Protein AF-S0JNB6-F1 (afdb_monomer_lite)

Radius of gyration: 32.54 Å; chains: 1; bounding box: 91×46×86 Å

Foldseek 3Di:
DDQLVNLVCVVCVVLVDCLDDDLDDDDADDLVRVVVLLVVADPLRNVLLVVVLFVLLQVLCVVLCVNVVFQKHWDDKDADSPPPAADPVRHFQAFPVGHGDRIWTWIAGNPPRDIGTHDLCCCCVPRVDDVVSSVSSVVSNVVSSVQSVQQSVCVVVVNWAPVSLLLLLLVLLLLLLFAPDHDQADLVLNLSSVSCVVSGGYDGSVSSVSSVVSSVVSSVSCVVPVPDDDSDPVLSVLSVVLCSVCSVPPSCSNDPQQRDLFLQSFADPPDPDRDDDLCVLLVVLVLLVPADLPDLVRSLVSQVVVCVVVRRGDSVLSSQLSVLCSVANPDPSSLSSHGPNSSVSNVVSVVVVVVVVVVVVVVVVVPDDPVVVVVLVVLLVDVVCLVPVVVNLVVVCVVQPPPGPPPVSVVVSVLSVVVNVDDDPCVSVCVVVVVVVVVVVVPD

Organism: NCBI:txid1139996

pLDDT: mean 77.01, std 15.9, range [31.33, 94.75]

Sequence (444 aa):
MNDYLDFFADWYPEFLGNHFYPVRVAKTFTMKEREELLQTLTEEQKVLLEQHRKYRIRSLFLKNSYMKTTQWRFSELKINPFYPEPLPDGTKLTCKCGRPLKFQFLLQSTKKQETIALGINHFADHLNIPIEVAREIQKGVNEIDIAMDELLWLKKNQVKFPEQVWRRYCYAVFRNNQLAKPIQLNQKLPKRIVEFREVQMPIYIADYEALETEIRRVNQQAKGDAAQFLVQKELFESFYRDFLEDLATTSIYLDKCFLTKKSRWLLPKTSVRTKIPRDYFHVLLDELQQLPRENKDYAFLLLQQFNERTQMLTEEIVQVIVREYVKYGFEQSFFLGVPRVIRNGLLRAIRLEKEAYEQVFAQKMTALPDIFFQTLALLLKSPETQTQPEILTAYIQSLFGEHKIEATSEQLILGAQQFHAGRRFEEAFASLDTRLQGRLKGFF

Secondary structure (DSSP, 8-state):
---HHHHHHHH-GGG-S-----S-------HHHHHHHHHTS-HHHHHHHHHHHHHHHHHHHHHSTHHHHSSEEEEEEEE-TTTTSPPTTS---B-TTS-B-SEEEEEEETTT--EEEE-GGGHHHHH---HHHHHHHHHHHHHHHHHHHHHHHHHHTTPPP-HHHHHHHHHHHHHHHH-SSPPPPPSHHHHHHHHHHHTT-PPPHHHHHHHHHHHHHHHHHHTT-GGG----HHHHHHHHHHHHHHHHHT-GGGSHHHH-S-GGGTS-TT---SS--STHHHHHHHHHHHS-SS-HHHHHHHHHHHHHHH--S-HHHHHHHHHHHHHHTTSHHHHHHS-HHHHHHHHHHHHHHHHHHHHHHHHHHHSS-HHHHHHHHHHHTSHHHHH-HHHHHHHHHHHH-TTS-HHHHHHHHHHHHHHHTT--HHHHHHHHHHHHHHHHTT--

Structure (mmCIF, N/CA/C/O backbone):
data_AF-S0JNB6-F1
#
_entry.id   AF-S0JNB6-F1
#
loop_
_atom_site.group_PDB
_atom_site.id
_atom_site.type_symbol
_atom_site.label_atom_id
_atom_site.label_alt_id
_atom_site.label_comp_id
_atom_site.label_asym_id
_atom_site.label_entity_id
_atom_site.label_seq_id
_atom_site.pdbx_PDB_ins_code
_atom_site.Cartn_x
_atom_site.Cartn_y
_atom_site.Cartn_z
_atom_site.occupancy
_atom_site.B_iso_or_equiv
_atom_site.auth_seq_id
_atom_site.auth_comp_id
_atom_site.auth_asym_id
_atom_site.auth_atom_id
_atom_site.pdbx_PDB_model_num
ATOM 1 N N . MET A 1 1 ? 17.372 -25.611 -3.485 1.00 37.16 1 MET A N 1
ATOM 2 C CA . MET A 1 1 ? 16.318 -24.791 -4.120 1.00 37.16 1 MET A CA 1
ATOM 3 C C . MET A 1 1 ? 16.073 -23.672 -3.131 1.00 37.16 1 MET A C 1
ATOM 5 O O . MET A 1 1 ? 15.345 -23.904 -2.179 1.00 37.16 1 MET A O 1
ATOM 9 N N . ASN A 1 2 ? 16.822 -22.574 -3.246 1.00 39.69 2 ASN A N 1
ATOM 10 C CA . ASN A 1 2 ? 16.849 -21.549 -2.201 1.00 39.69 2 ASN A CA 1
ATOM 11 C C . ASN A 1 2 ? 15.469 -20.897 -2.137 1.00 39.69 2 ASN A C 1
ATOM 13 O O . ASN A 1 2 ? 14.959 -20.419 -3.157 1.00 39.69 2 ASN A O 1
ATOM 17 N N . ASP A 1 3 ? 14.840 -20.974 -0.967 1.00 55.81 3 ASP A N 1
ATOM 18 C CA . ASP A 1 3 ? 13.616 -20.238 -0.696 1.00 55.81 3 ASP A CA 1
ATOM 19 C C . ASP A 1 3 ? 14.001 -18.762 -0.805 1.00 55.81 3 ASP A C 1
ATOM 21 O O . ASP A 1 3 ? 15.053 -18.350 -0.338 1.00 55.81 3 ASP A O 1
ATOM 25 N N . TYR A 1 4 ? 13.217 -17.926 -1.473 1.00 62.62 4 TYR A N 1
ATOM 26 C CA . TYR A 1 4 ? 13.624 -16.529 -1.654 1.00 62.62 4 TYR A CA 1
ATOM 27 C C . TYR A 1 4 ? 13.621 -15.751 -0.322 1.00 62.62 4 TYR A C 1
ATOM 29 O O . TYR A 1 4 ? 14.172 -14.656 -0.233 1.00 62.62 4 TYR A O 1
ATOM 37 N N . LEU A 1 5 ? 13.025 -16.337 0.723 1.00 61.19 5 LEU A N 1
ATOM 38 C CA . LEU A 1 5 ? 13.204 -15.908 2.106 1.00 61.19 5 LEU A CA 1
ATOM 39 C C . LEU A 1 5 ? 14.643 -16.089 2.614 1.00 61.19 5 LEU A C 1
ATOM 41 O O . LEU A 1 5 ? 15.024 -15.334 3.502 1.00 61.19 5 LEU A O 1
ATOM 45 N N . ASP A 1 6 ? 15.434 -16.998 2.036 1.00 64.31 6 ASP A N 1
ATOM 46 C CA . ASP A 1 6 ? 16.859 -17.172 2.343 1.00 64.31 6 ASP A CA 1
ATOM 47 C C . ASP A 1 6 ? 17.630 -15.895 1.971 1.00 64.31 6 ASP A C 1
ATOM 49 O O . ASP A 1 6 ? 18.374 -15.365 2.784 1.00 64.31 6 ASP A O 1
ATOM 53 N N . PHE A 1 7 ? 17.338 -15.286 0.813 1.00 72.06 7 PHE A N 1
ATOM 54 C CA . PHE A 1 7 ? 17.947 -14.003 0.431 1.00 72.06 7 PHE A CA 1
ATOM 55 C C . PHE A 1 7 ? 17.528 -12.846 1.346 1.00 72.06 7 PHE A C 1
ATOM 57 O O . PHE A 1 7 ? 18.333 -11.974 1.659 1.00 72.06 7 PHE A O 1
ATOM 64 N N . PHE A 1 8 ? 16.266 -12.817 1.788 1.00 76.88 8 PHE A N 1
ATOM 65 C CA . PHE A 1 8 ? 15.817 -11.808 2.752 1.00 76.88 8 PHE A CA 1
ATOM 66 C C . PHE A 1 8 ? 16.518 -11.981 4.106 1.00 76.88 8 PHE A C 1
ATOM 68 O O . PHE A 1 8 ? 16.917 -10.994 4.723 1.00 76.88 8 PHE A O 1
ATOM 75 N N . ALA A 1 9 ? 16.673 -13.228 4.555 1.00 77.25 9 ALA A N 1
ATOM 76 C CA . ALA A 1 9 ? 17.430 -13.584 5.747 1.00 77.25 9 ALA A CA 1
ATOM 77 C C . ALA A 1 9 ? 18.899 -13.146 5.644 1.00 77.25 9 ALA A C 1
ATOM 79 O O . ALA A 1 9 ? 19.412 -12.553 6.592 1.00 77.25 9 ALA A O 1
ATOM 80 N N . ASP A 1 10 ? 19.533 -13.352 4.488 1.00 82.38 10 ASP A N 1
ATOM 81 C CA . ASP A 1 10 ? 20.910 -12.920 4.226 1.00 82.38 10 ASP A CA 1
ATOM 82 C C . ASP A 1 10 ? 21.054 -11.389 4.262 1.00 82.38 10 ASP A C 1
ATOM 84 O O . ASP A 1 10 ? 22.049 -10.854 4.751 1.00 82.38 10 ASP A O 1
ATOM 88 N N . TRP A 1 11 ? 20.065 -10.654 3.744 1.00 83.75 11 TRP A N 1
ATOM 89 C CA . TRP A 1 11 ? 20.114 -9.189 3.679 1.00 83.75 11 TRP A CA 1
ATOM 90 C C . TRP A 1 11 ? 19.852 -8.490 5.004 1.00 83.75 11 TRP A C 1
ATOM 92 O O . TRP A 1 11 ? 20.342 -7.368 5.182 1.00 83.75 11 TRP A O 1
ATOM 102 N N . TYR A 1 12 ? 19.066 -9.118 5.876 1.00 82.94 12 TYR A N 1
ATOM 103 C CA . TYR A 1 12 ? 18.647 -8.561 7.158 1.00 82.94 12 TYR A CA 1
ATOM 104 C C . TYR A 1 12 ? 18.833 -9.588 8.281 1.00 82.94 12 TYR A C 1
ATOM 106 O O . TYR A 1 12 ? 17.849 -10.089 8.849 1.00 82.94 12 TYR A O 1
ATOM 114 N N . PRO A 1 13 ? 20.091 -9.908 8.626 1.00 80.81 13 PRO A N 1
ATOM 115 C CA . PRO A 1 13 ? 20.389 -10.855 9.686 1.00 80.81 13 PRO A CA 1
ATOM 116 C C . PRO A 1 13 ? 19.909 -10.361 11.056 1.00 80.81 13 PRO A C 1
ATOM 118 O O . PRO A 1 13 ? 19.661 -11.179 11.934 1.00 80.81 13 PRO A O 1
ATOM 121 N N . GLU A 1 14 ? 19.680 -9.057 11.254 1.00 78.25 14 GLU A N 1
ATOM 122 C CA . GLU A 1 14 ? 19.056 -8.540 12.482 1.00 78.25 14 GLU A CA 1
ATOM 123 C C . GLU A 1 14 ? 17.638 -9.085 12.722 1.00 78.25 14 GLU A C 1
ATOM 125 O O . GLU A 1 14 ? 17.151 -9.099 13.855 1.00 78.25 14 GLU A O 1
ATOM 130 N N . PHE A 1 15 ? 16.974 -9.565 11.668 1.00 74.56 15 PHE A N 1
ATOM 131 C CA . PHE A 1 15 ? 15.680 -10.230 11.772 1.00 74.56 15 PHE A CA 1
ATOM 132 C C . PHE A 1 15 ? 15.803 -11.753 11.915 1.00 74.56 15 PHE A C 1
ATOM 134 O O . PHE A 1 15 ? 14.785 -12.424 12.098 1.00 74.56 15 PHE A O 1
ATOM 141 N N . LEU A 1 16 ? 17.015 -12.317 11.875 1.00 61.38 16 LEU A N 1
ATOM 142 C CA . LEU A 1 16 ? 17.271 -13.722 12.189 1.00 61.38 16 LEU A CA 1
ATOM 143 C C . LEU A 1 16 ? 17.260 -13.918 13.709 1.00 61.38 16 LEU A C 1
ATOM 145 O O . LEU A 1 16 ? 18.263 -13.793 14.402 1.00 61.38 16 LEU A O 1
ATOM 149 N N . GLY A 1 17 ? 16.078 -14.220 14.236 1.00 58.09 17 GLY A N 1
ATOM 150 C CA . GLY A 1 17 ? 15.857 -14.538 15.642 1.00 58.09 17 GLY A CA 1
ATOM 151 C C . GLY A 1 17 ? 14.376 -14.760 15.934 1.00 58.09 17 GLY A C 1
ATOM 152 O O . GLY A 1 17 ? 13.513 -14.314 15.176 1.00 58.09 17 GLY A O 1
ATOM 153 N N . ASN A 1 18 ? 14.067 -15.438 17.042 1.00 53.59 18 ASN A N 1
ATOM 154 C CA . ASN A 1 18 ? 12.692 -15.648 17.503 1.00 53.59 18 ASN A CA 1
ATOM 155 C C . ASN A 1 18 ? 12.103 -14.345 18.071 1.00 53.59 18 ASN A C 1
ATOM 157 O O . ASN A 1 18 ? 11.928 -14.203 19.280 1.00 53.59 18 ASN A O 1
ATOM 161 N N . HIS A 1 19 ? 11.761 -13.390 17.207 1.00 60.22 19 HIS A N 1
ATOM 162 C CA . HIS A 1 19 ? 10.833 -12.322 17.571 1.00 60.22 19 HIS A CA 1
ATOM 163 C C . HIS A 1 19 ? 9.425 -12.919 17.594 1.00 60.22 19 HIS A C 1
ATOM 165 O O . HIS A 1 19 ? 8.695 -12.907 16.604 1.00 60.22 19 HIS A O 1
ATOM 171 N N . PHE A 1 20 ? 9.076 -13.525 18.728 1.00 70.38 20 PHE A N 1
ATOM 172 C CA . PHE A 1 20 ? 7.775 -14.150 18.908 1.00 70.38 20 PHE A CA 1
ATOM 173 C C . PHE A 1 20 ? 6.699 -13.072 19.032 1.00 70.38 20 PHE A C 1
ATOM 175 O O . PHE A 1 20 ? 6.651 -12.331 20.016 1.00 70.38 20 PHE A O 1
ATOM 182 N N . TYR A 1 21 ? 5.824 -12.999 18.032 1.00 86.25 21 TYR A N 1
ATOM 183 C CA . TYR A 1 21 ? 4.591 -12.240 18.147 1.00 86.25 21 TYR A CA 1
ATOM 184 C C . TYR A 1 21 ? 3.496 -13.139 18.735 1.00 86.25 21 TYR A C 1
ATOM 186 O O . TYR A 1 21 ? 3.305 -14.252 18.238 1.00 86.25 21 TYR A O 1
ATOM 194 N N . PRO A 1 22 ? 2.772 -12.711 19.781 1.00 85.75 22 PRO A N 1
ATOM 195 C CA . PRO A 1 22 ? 1.716 -13.524 20.372 1.00 85.75 22 PRO A CA 1
ATOM 196 C C . PRO A 1 22 ? 0.607 -13.836 19.362 1.00 85.75 22 PRO A C 1
ATOM 198 O O . PRO A 1 22 ? 0.097 -12.941 18.699 1.00 85.75 22 PRO A O 1
ATOM 201 N N . VAL A 1 23 ? 0.209 -15.109 19.277 1.00 80.00 23 VAL A N 1
ATOM 202 C CA . VAL A 1 23 ? -0.828 -15.582 18.334 1.00 80.00 23 VAL A CA 1
ATOM 203 C C . VAL A 1 23 ? -2.207 -15.679 18.997 1.00 80.00 23 VAL A C 1
ATOM 205 O O . VAL A 1 23 ? -3.223 -15.793 18.321 1.00 80.00 23 VAL A O 1
ATOM 208 N N . ARG A 1 24 ? -2.284 -15.644 20.334 1.00 77.12 24 ARG A N 1
ATOM 209 C CA . ARG A 1 24 ? -3.554 -15.627 21.075 1.00 77.12 24 ARG A CA 1
ATOM 210 C C . ARG A 1 24 ? -3.416 -14.862 22.379 1.00 77.12 24 ARG A C 1
ATOM 212 O O . ARG A 1 24 ? -2.468 -15.087 23.128 1.00 77.12 24 ARG A O 1
ATOM 219 N N . VAL A 1 25 ? -4.411 -14.034 22.676 1.00 77.25 25 VAL A N 1
ATOM 220 C CA . VAL A 1 25 ? -4.570 -13.349 23.961 1.00 77.25 25 VAL A CA 1
ATOM 221 C C . VAL A 1 25 ? -6.016 -13.524 24.408 1.00 77.25 25 VAL A C 1
ATOM 223 O O . VAL A 1 25 ? -6.944 -13.270 23.651 1.00 77.25 25 VAL A O 1
ATOM 226 N N . ALA A 1 26 ? -6.213 -13.986 25.641 1.00 69.38 26 ALA A N 1
ATOM 227 C CA . ALA A 1 26 ? -7.536 -14.234 26.217 1.00 69.38 26 ALA A CA 1
ATOM 228 C C . ALA A 1 26 ? -7.770 -13.375 27.468 1.00 69.38 26 ALA A C 1
ATOM 230 O O . ALA A 1 26 ? -8.316 -13.851 28.461 1.00 69.38 26 ALA A O 1
ATOM 231 N N . LYS A 1 27 ? -7.300 -12.120 27.457 1.00 79.62 27 LYS A N 1
ATOM 232 C CA . LYS A 1 27 ? -7.449 -11.208 28.593 1.00 79.62 27 LYS A CA 1
ATOM 233 C C . LYS A 1 27 ? -8.397 -10.068 28.251 1.00 79.62 27 LYS A C 1
ATOM 235 O O . LYS A 1 27 ? -8.175 -9.348 27.287 1.00 79.62 27 LYS A O 1
ATOM 240 N N . THR A 1 28 ? -9.418 -9.902 29.082 1.00 83.38 28 THR A N 1
ATOM 241 C CA . THR A 1 28 ? -10.300 -8.734 29.095 1.00 83.38 28 THR A CA 1
ATOM 242 C C . THR A 1 28 ? -9.981 -7.892 30.318 1.00 83.38 28 THR A C 1
ATOM 244 O O . THR A 1 28 ? -9.834 -8.447 31.410 1.00 83.38 28 THR A O 1
ATOM 247 N N . PHE A 1 29 ? -9.895 -6.577 30.156 1.00 82.88 29 PHE A N 1
ATOM 248 C CA . PHE A 1 29 ? -9.598 -5.659 31.253 1.00 82.88 29 PHE A CA 1
ATOM 249 C C . PHE A 1 29 ? -10.870 -5.022 31.818 1.00 82.88 29 PHE A C 1
ATOM 251 O O . PHE A 1 29 ? -11.857 -4.776 31.115 1.00 82.88 29 PHE A O 1
ATOM 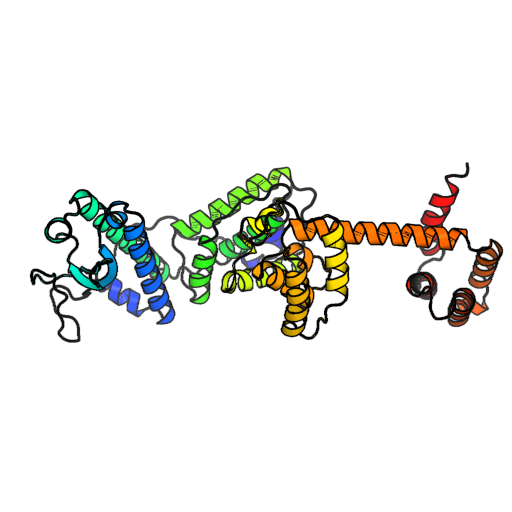258 N N . THR A 1 30 ? -10.846 -4.729 33.115 1.00 81.75 30 THR A N 1
ATOM 259 C CA . THR A 1 30 ? -11.851 -3.879 33.764 1.00 81.75 30 THR A CA 1
ATOM 260 C C . THR A 1 30 ? -11.681 -2.416 33.333 1.00 81.75 30 THR A C 1
ATOM 262 O O . THR A 1 30 ? -10.673 -2.036 32.745 1.00 81.75 30 THR A O 1
ATOM 265 N N . MET A 1 31 ? -12.671 -1.558 33.611 1.00 74.25 31 MET A N 1
ATOM 266 C CA . MET A 1 31 ? -12.593 -0.136 33.226 1.00 74.25 31 MET A CA 1
ATOM 267 C C . MET A 1 31 ? -11.404 0.579 33.883 1.00 74.25 31 MET A C 1
ATOM 269 O O . MET A 1 31 ? -10.698 1.304 33.193 1.00 74.25 31 MET A O 1
ATOM 273 N N . LYS A 1 32 ? -11.154 0.316 35.174 1.00 79.00 32 LYS A N 1
ATOM 274 C CA . LYS A 1 32 ? -10.023 0.896 35.912 1.00 79.00 32 LYS A CA 1
ATOM 275 C C . LYS A 1 32 ? -8.685 0.451 35.325 1.00 79.00 32 LYS A C 1
ATOM 277 O O . LYS A 1 32 ? -7.849 1.285 35.011 1.00 79.00 32 LYS A O 1
ATOM 282 N N . GLU A 1 33 ? -8.529 -0.848 35.067 1.00 84.69 33 GLU A N 1
ATOM 283 C CA . GLU A 1 33 ? -7.314 -1.377 34.434 1.00 84.69 33 GLU A CA 1
ATOM 284 C C . GLU A 1 33 ? -7.092 -0.795 33.031 1.00 84.69 33 GLU A C 1
ATOM 286 O O . GLU A 1 33 ? -5.956 -0.517 32.657 1.00 84.69 33 GLU A O 1
ATOM 291 N N . ARG A 1 34 ? -8.156 -0.592 32.237 1.00 86.06 34 ARG A N 1
ATOM 292 C CA . ARG A 1 34 ? -8.032 0.065 30.926 1.00 86.06 34 ARG A CA 1
ATOM 293 C C . ARG A 1 34 ? -7.546 1.498 31.065 1.00 86.06 34 ARG A C 1
ATOM 295 O O . ARG A 1 34 ? -6.688 1.900 30.294 1.00 86.06 34 ARG A O 1
ATOM 302 N N . GLU A 1 35 ? -8.091 2.256 32.009 1.00 83.06 35 GLU A N 1
ATOM 303 C CA . GLU A 1 35 ? -7.702 3.649 32.238 1.00 83.06 35 GLU A CA 1
ATOM 304 C C . GLU A 1 35 ? -6.234 3.756 32.665 1.00 83.06 35 GLU A C 1
ATOM 306 O O . GLU A 1 35 ? -5.478 4.513 32.059 1.00 83.06 35 GLU A O 1
ATOM 311 N N . GLU A 1 36 ? -5.803 2.915 33.607 1.00 87.50 36 GLU A N 1
ATOM 312 C CA . GLU A 1 36 ? -4.399 2.807 34.021 1.00 87.50 36 GLU A CA 1
ATOM 313 C C . GLU A 1 36 ? -3.482 2.470 32.836 1.00 87.50 36 GLU A C 1
ATOM 315 O O . GLU A 1 36 ? -2.435 3.089 32.657 1.00 87.50 36 GLU A O 1
ATOM 320 N N . LEU A 1 37 ? -3.879 1.523 31.978 1.00 87.44 37 LEU A N 1
ATOM 321 C CA . LEU A 1 37 ? -3.092 1.155 30.798 1.00 87.44 37 LEU A CA 1
ATOM 322 C C . LEU A 1 37 ? -3.080 2.254 29.736 1.00 87.44 37 LEU A C 1
ATOM 324 O O . LEU A 1 37 ? -2.032 2.506 29.144 1.00 87.44 37 LEU A O 1
ATOM 328 N N . LEU A 1 38 ? -4.201 2.939 29.513 1.00 86.44 38 LEU A N 1
ATOM 329 C CA . LEU A 1 38 ? -4.271 4.068 28.588 1.00 86.44 38 LEU A CA 1
ATOM 330 C C . LEU A 1 38 ? -3.366 5.216 29.044 1.00 86.44 38 LEU A C 1
ATOM 332 O O . LEU A 1 38 ? -2.743 5.849 28.197 1.00 86.44 38 LEU A O 1
ATOM 336 N N . GLN A 1 39 ? -3.222 5.455 30.351 1.00 87.50 39 GLN A N 1
ATOM 337 C CA . GLN A 1 39 ? -2.297 6.467 30.879 1.00 87.50 39 GLN A CA 1
ATOM 338 C C . GLN A 1 39 ? -0.824 6.170 30.553 1.00 87.50 39 GLN A C 1
ATOM 340 O O . GLN A 1 39 ? -0.032 7.103 30.461 1.00 87.50 39 GLN A O 1
ATOM 345 N N . THR A 1 40 ? -0.457 4.904 30.318 1.00 89.19 40 THR A N 1
ATOM 346 C CA . THR A 1 40 ? 0.912 4.532 29.903 1.00 89.19 40 THR A CA 1
ATOM 347 C C . THR A 1 40 ? 1.214 4.808 28.427 1.00 89.19 40 THR A C 1
ATOM 349 O O . THR A 1 40 ? 2.370 4.726 28.011 1.00 89.19 40 THR A O 1
ATOM 352 N N . LEU A 1 41 ? 0.191 5.109 27.620 1.00 91.12 41 LEU A N 1
ATOM 353 C CA . LEU A 1 41 ? 0.330 5.376 26.190 1.00 91.12 41 LEU A CA 1
ATOM 354 C C . LEU A 1 41 ? 0.675 6.841 25.921 1.00 91.12 41 LEU A C 1
ATOM 356 O O . LEU A 1 41 ? 0.232 7.741 26.636 1.00 91.12 41 LEU A O 1
ATOM 360 N N . THR A 1 42 ? 1.400 7.082 24.828 1.00 92.75 42 THR A N 1
ATOM 361 C CA . THR A 1 42 ? 1.597 8.443 24.309 1.00 92.75 42 THR A CA 1
ATOM 362 C C . THR A 1 42 ? 0.290 9.001 23.741 1.00 92.75 42 THR A C 1
ATOM 364 O O . THR A 1 42 ? -0.613 8.247 23.371 1.00 92.75 42 THR A O 1
ATOM 367 N N . GLU A 1 43 ? 0.183 10.326 23.625 1.00 90.19 43 GLU A N 1
ATOM 368 C CA . GLU A 1 43 ? -1.010 10.962 23.048 1.00 90.19 43 GLU A CA 1
ATOM 369 C C . GLU A 1 43 ? -1.279 10.497 21.609 1.00 90.19 43 GLU A C 1
ATOM 371 O O . GLU A 1 43 ? -2.409 10.161 21.270 1.00 90.19 43 GLU A O 1
ATOM 376 N N . GLU A 1 44 ? -0.240 10.344 20.786 1.00 91.88 44 GLU A N 1
ATOM 377 C CA . GLU A 1 44 ? -0.369 9.809 19.422 1.00 91.88 44 GLU A CA 1
ATOM 378 C C . GLU A 1 44 ? -0.920 8.371 19.405 1.00 91.88 44 GLU A C 1
ATOM 380 O O . GLU A 1 44 ? -1.782 8.036 18.590 1.00 91.88 44 GLU A O 1
ATOM 385 N N . GLN A 1 45 ? -0.487 7.523 20.348 1.00 92.69 45 GLN A N 1
ATOM 386 C CA . GLN A 1 45 ? -0.993 6.154 20.488 1.00 92.69 45 GLN A CA 1
ATOM 387 C C . GLN A 1 45 ? -2.462 6.134 20.921 1.00 92.69 45 GLN A C 1
ATOM 389 O O . GLN A 1 45 ? -3.242 5.335 20.396 1.00 92.69 45 GLN A O 1
ATOM 394 N N . LYS A 1 46 ? -2.864 7.016 21.846 1.00 89.94 46 LYS A N 1
ATOM 395 C CA . LYS A 1 46 ? -4.270 7.162 22.260 1.00 89.94 46 LYS A CA 1
ATOM 396 C C . LYS A 1 46 ? -5.144 7.609 21.090 1.00 89.94 46 LYS A C 1
ATOM 398 O O . LYS A 1 46 ? -6.182 6.998 20.841 1.00 89.94 46 LYS A O 1
ATOM 403 N N . VAL A 1 47 ? -4.691 8.609 20.333 1.00 89.81 47 VAL A N 1
ATOM 404 C CA . VAL A 1 47 ? -5.400 9.117 19.151 1.00 89.81 47 VAL A CA 1
ATOM 405 C C . VAL A 1 47 ? -5.585 8.014 18.107 1.00 89.81 47 VAL A C 1
ATOM 407 O O . VAL A 1 47 ? -6.708 7.821 17.635 1.00 89.81 47 VAL A O 1
ATOM 410 N N . LEU A 1 48 ? -4.539 7.238 17.794 1.00 90.50 48 LEU A N 1
ATOM 411 C CA . LEU A 1 48 ? -4.645 6.101 16.870 1.00 90.50 48 LEU A CA 1
ATOM 412 C C . LEU A 1 48 ? -5.710 5.097 17.337 1.00 90.50 48 LEU A C 1
ATOM 414 O O . LEU A 1 48 ? -6.579 4.678 16.567 1.00 90.50 48 LEU A O 1
ATOM 418 N N . LEU A 1 49 ? -5.650 4.710 18.612 1.00 89.62 49 LEU A N 1
ATOM 419 C CA . LEU A 1 49 ? -6.575 3.761 19.225 1.00 89.62 49 LEU A CA 1
ATOM 420 C C . LEU A 1 49 ? -8.033 4.230 19.133 1.00 89.62 49 LEU A C 1
ATOM 422 O O . LEU A 1 49 ? -8.914 3.459 18.738 1.00 89.62 49 LEU A O 1
ATOM 426 N N . GLU A 1 50 ? -8.295 5.496 19.447 1.00 85.44 50 GLU A N 1
ATOM 427 C CA . GLU A 1 50 ? -9.630 6.086 19.355 1.00 85.44 50 GLU A CA 1
ATOM 428 C C . GLU A 1 50 ? -10.135 6.170 17.915 1.00 85.44 50 GLU A C 1
ATOM 430 O O . GLU A 1 50 ? -11.281 5.792 17.638 1.00 85.44 50 GLU A O 1
ATOM 435 N N . GLN A 1 51 ? -9.289 6.613 16.981 1.00 86.75 51 GLN A N 1
ATOM 436 C CA . GLN A 1 51 ? -9.626 6.683 15.559 1.00 86.75 51 GLN A CA 1
ATOM 437 C C . GLN A 1 51 ? -9.982 5.302 15.012 1.00 86.75 51 GLN A C 1
ATOM 439 O O . GLN A 1 51 ? -11.021 5.131 14.362 1.00 86.75 51 GLN A O 1
ATOM 444 N N . HIS A 1 52 ? -9.168 4.296 15.329 1.00 87.25 52 HIS A N 1
ATOM 445 C CA . HIS A 1 52 ? -9.377 2.941 14.850 1.00 87.25 52 HIS A CA 1
ATOM 446 C C . HIS A 1 52 ? -10.623 2.296 15.470 1.00 87.25 52 HIS A C 1
ATOM 448 O O . HIS A 1 52 ? -11.416 1.654 14.769 1.00 87.25 52 HIS A O 1
ATOM 454 N N . ARG A 1 53 ? -10.872 2.540 16.763 1.00 85.25 53 ARG A N 1
ATOM 455 C CA . ARG A 1 53 ? -12.115 2.139 17.434 1.00 85.25 53 ARG A CA 1
ATOM 456 C C . ARG A 1 53 ? -13.330 2.795 16.778 1.00 85.25 53 ARG A C 1
ATOM 458 O O . ARG A 1 53 ? -14.268 2.093 16.395 1.00 85.25 53 ARG A O 1
ATOM 465 N N . LYS A 1 54 ? -13.302 4.116 16.557 1.00 81.44 54 LYS A N 1
ATOM 466 C CA . LYS A 1 54 ? -14.378 4.870 15.884 1.00 81.44 54 LYS A CA 1
ATOM 467 C C . LYS A 1 54 ? -14.633 4.335 14.475 1.00 81.44 54 LYS A C 1
ATOM 469 O O . LYS A 1 54 ? -15.790 4.144 14.097 1.00 81.44 54 LYS A O 1
ATOM 474 N N . TYR A 1 55 ? -13.578 4.042 13.715 1.00 83.38 55 TYR A N 1
ATOM 475 C CA . TYR A 1 55 ? -13.674 3.449 12.380 1.00 83.38 55 TYR A CA 1
ATOM 476 C C . TYR A 1 55 ? -14.318 2.058 12.405 1.00 83.38 55 TYR A C 1
ATOM 478 O O . TYR A 1 55 ? -15.247 1.801 11.635 1.00 83.38 55 TYR A O 1
ATOM 486 N N . ARG A 1 56 ? -13.877 1.165 13.301 1.00 84.56 56 ARG A N 1
ATOM 487 C CA . ARG A 1 56 ? -14.438 -0.191 13.420 1.00 84.56 56 ARG A CA 1
ATOM 488 C C . ARG A 1 56 ? -15.913 -0.166 13.804 1.00 84.56 56 ARG A C 1
ATOM 490 O O . ARG A 1 56 ? -16.702 -0.889 13.198 1.00 84.56 56 ARG A O 1
ATOM 497 N N . ILE A 1 57 ? -16.298 0.714 14.726 1.00 80.94 57 ILE A N 1
ATOM 498 C CA . ILE A 1 57 ? -17.701 0.894 15.116 1.00 80.94 57 ILE A CA 1
ATOM 499 C C . ILE A 1 57 ? -18.506 1.405 13.920 1.00 80.94 57 ILE A C 1
ATOM 501 O O . ILE A 1 57 ? -19.489 0.779 13.535 1.00 80.94 57 ILE A O 1
ATOM 505 N N . ARG A 1 58 ? -18.049 2.462 13.237 1.00 78.56 58 ARG A N 1
ATOM 506 C CA . ARG A 1 58 ? -18.694 2.953 12.003 1.00 78.56 58 ARG A CA 1
ATOM 507 C C . ARG A 1 58 ? -18.873 1.847 10.960 1.00 78.56 58 ARG A C 1
ATOM 509 O O . ARG A 1 58 ? -19.950 1.715 10.385 1.00 78.56 58 ARG A O 1
ATOM 516 N N . SER A 1 59 ? -17.843 1.035 10.741 1.00 81.38 59 SER A N 1
ATOM 517 C CA . SER A 1 59 ? -17.869 -0.087 9.798 1.00 81.38 59 SER A CA 1
ATOM 518 C C . SER A 1 59 ? -18.888 -1.163 10.192 1.00 81.38 59 SER A C 1
ATOM 520 O O . SER A 1 59 ? -19.638 -1.633 9.337 1.00 81.38 59 SER A O 1
ATOM 522 N N . LEU A 1 60 ? -18.984 -1.499 11.484 1.00 81.31 60 LEU A N 1
ATOM 523 C CA . LEU A 1 60 ? -19.994 -2.418 12.020 1.00 81.31 60 LEU A CA 1
ATOM 524 C C . LEU A 1 60 ? -21.415 -1.925 11.711 1.00 81.31 60 LEU A C 1
ATOM 526 O O . LEU A 1 60 ? -22.232 -2.674 11.175 1.00 81.31 60 LEU A O 1
ATOM 530 N N . PHE A 1 61 ? -21.681 -0.640 11.963 1.00 75.06 61 PHE A N 1
ATOM 531 C CA . PHE A 1 61 ? -22.970 -0.016 11.654 1.00 75.06 61 PHE A CA 1
ATOM 532 C C . PHE A 1 61 ? -23.290 -0.017 10.151 1.00 75.06 61 PHE A C 1
ATOM 534 O O . PHE A 1 61 ? -24.442 -0.215 9.776 1.00 75.06 61 PHE A O 1
ATOM 541 N N . LEU A 1 62 ? -22.291 0.169 9.282 1.00 75.00 62 LEU A N 1
ATOM 542 C CA . LEU A 1 62 ? -22.468 0.136 7.823 1.00 75.00 62 LEU A CA 1
ATOM 543 C C . LEU A 1 62 ? -22.656 -1.279 7.261 1.00 75.00 62 LEU A C 1
ATOM 545 O O . LEU A 1 62 ? -23.321 -1.449 6.234 1.00 75.00 62 LEU A O 1
ATOM 549 N N . LYS A 1 63 ? -22.042 -2.290 7.887 1.00 75.19 63 LYS A N 1
ATOM 550 C CA . LYS A 1 63 ? -22.154 -3.695 7.472 1.00 75.19 63 LYS A CA 1
ATOM 551 C C . LYS A 1 63 ? -23.570 -4.222 7.692 1.00 75.19 63 LYS A C 1
ATOM 553 O O . LYS A 1 63 ? -24.078 -4.953 6.843 1.00 75.19 63 LYS A O 1
ATOM 558 N N . ASN A 1 64 ? -24.210 -3.818 8.784 1.00 71.00 64 ASN A N 1
ATOM 559 C CA . ASN A 1 64 ? -25.546 -4.282 9.133 1.00 71.00 64 ASN A CA 1
ATOM 560 C C . ASN A 1 64 ? -26.588 -3.629 8.211 1.00 71.00 64 ASN A C 1
ATOM 562 O O . ASN A 1 64 ? -26.954 -2.464 8.368 1.00 71.00 64 ASN A O 1
ATOM 566 N N . SER A 1 65 ? -27.062 -4.402 7.226 1.00 56.88 65 SER A N 1
ATOM 567 C CA . SER A 1 65 ? -27.955 -3.975 6.135 1.00 56.88 65 SER A CA 1
ATOM 568 C C . SER A 1 65 ? -29.197 -3.204 6.589 1.00 56.88 65 SER A C 1
ATOM 570 O O . SER A 1 65 ? -29.664 -2.332 5.862 1.00 56.88 65 SER A O 1
ATOM 572 N N . TYR A 1 66 ? -29.690 -3.452 7.803 1.00 60.56 66 TYR A N 1
ATOM 573 C CA . TYR A 1 66 ? -30.838 -2.747 8.374 1.00 60.56 66 TYR A CA 1
ATOM 574 C C . TYR A 1 66 ? -30.623 -1.236 8.534 1.00 60.56 66 TYR A C 1
ATOM 576 O O . TYR A 1 66 ? -31.559 -0.465 8.336 1.00 60.56 66 TYR A O 1
ATOM 584 N N . MET A 1 67 ? -29.395 -0.776 8.798 1.00 61.56 67 MET A N 1
ATOM 585 C CA . MET A 1 67 ? -29.097 0.664 8.862 1.00 61.56 67 MET A CA 1
ATOM 586 C C . MET A 1 67 ? -29.033 1.329 7.479 1.00 61.56 67 MET A C 1
ATOM 588 O O . MET A 1 67 ? -29.008 2.552 7.380 1.00 61.56 67 MET A O 1
ATOM 592 N N . LYS A 1 68 ? -29.014 0.546 6.391 1.00 61.38 68 LYS A N 1
ATOM 593 C CA . LYS A 1 68 ? -29.108 1.077 5.020 1.00 61.38 68 LYS A CA 1
ATOM 594 C C . LYS A 1 68 ? -30.553 1.350 4.613 1.00 61.38 68 LYS A C 1
ATOM 596 O O . LYS A 1 68 ? -30.790 2.217 3.779 1.00 61.38 68 LYS A O 1
ATOM 601 N N . THR A 1 69 ? -31.497 0.598 5.178 1.00 60.97 69 THR A N 1
ATOM 602 C CA . THR A 1 69 ? -32.936 0.737 4.914 1.00 60.97 69 THR A CA 1
ATOM 603 C C . THR A 1 69 ? -33.612 1.753 5.831 1.00 60.97 69 THR A C 1
ATOM 605 O O . THR A 1 69 ? -34.668 2.280 5.488 1.00 60.97 69 THR A O 1
ATOM 608 N N . THR A 1 70 ? -33.024 2.048 6.993 1.00 68.25 70 THR A N 1
ATOM 609 C CA . THR A 1 70 ? -33.533 3.084 7.897 1.00 68.25 70 THR A CA 1
ATOM 610 C C . THR A 1 70 ? -33.095 4.481 7.453 1.00 68.25 70 THR A C 1
ATOM 612 O O . THR A 1 70 ? -32.117 4.674 6.736 1.00 68.25 70 THR A O 1
ATOM 615 N N . GLN A 1 71 ? -33.825 5.498 7.914 1.00 74.25 71 GLN A N 1
ATOM 616 C CA . GLN A 1 71 ? -33.500 6.909 7.669 1.00 74.25 71 GLN A CA 1
ATOM 617 C C . GLN A 1 71 ? -32.377 7.419 8.589 1.00 74.25 71 GLN A C 1
ATOM 619 O O . GLN A 1 71 ? -32.208 8.626 8.725 1.00 74.25 71 GLN A O 1
ATOM 624 N N . TRP A 1 72 ? -31.658 6.528 9.274 1.00 76.44 72 TRP A N 1
ATOM 625 C CA . TRP A 1 72 ? -30.753 6.864 10.368 1.00 76.44 72 TRP A CA 1
ATOM 626 C C . TRP A 1 72 ? -29.343 6.388 10.048 1.00 76.44 72 TRP A C 1
ATOM 628 O O . TRP A 1 72 ? -29.121 5.217 9.757 1.00 76.44 72 TRP A O 1
ATOM 638 N N . ARG A 1 73 ? -28.372 7.296 10.137 1.00 76.44 73 ARG A N 1
ATOM 639 C CA . ARG A 1 73 ? -26.949 6.986 9.980 1.00 76.44 73 ARG A CA 1
ATOM 640 C C . ARG A 1 73 ? -26.225 7.181 11.296 1.00 76.44 73 ARG A C 1
ATOM 642 O O . ARG A 1 73 ? -26.474 8.150 12.003 1.00 76.44 73 ARG A O 1
ATOM 649 N N . PHE A 1 74 ? -25.302 6.281 11.609 1.00 76.38 74 PHE A N 1
ATOM 650 C CA . PHE A 1 74 ? -24.416 6.468 12.749 1.00 76.38 74 PHE A CA 1
ATOM 651 C C . PHE A 1 74 ? -23.510 7.683 12.523 1.00 76.38 74 PHE A C 1
ATOM 653 O O . PHE A 1 74 ? -22.833 7.770 11.498 1.00 76.38 74 PHE A O 1
ATOM 660 N N . SER A 1 75 ? -23.498 8.600 13.487 1.00 79.44 75 SER A N 1
ATOM 661 C CA . SER A 1 75 ? -22.640 9.785 13.482 1.00 79.44 75 SER A CA 1
ATOM 662 C C . SER A 1 75 ? -21.446 9.575 14.414 1.00 79.44 75 SER A C 1
ATOM 664 O O . SER A 1 75 ? -20.277 9.590 13.991 1.00 79.44 75 SER A O 1
ATOM 666 N N . GLU A 1 76 ? -21.746 9.293 15.683 1.00 79.00 76 GLU A N 1
ATOM 667 C CA . GLU A 1 76 ? -20.759 9.252 16.752 1.00 79.00 76 GLU A CA 1
ATOM 668 C C . GLU A 1 76 ? -21.180 8.325 17.897 1.00 79.00 76 GLU A C 1
ATOM 670 O O . GLU A 1 76 ? -22.362 8.087 18.131 1.00 79.00 76 GLU A O 1
ATOM 675 N N . LEU A 1 77 ? -20.191 7.793 18.612 1.00 79.50 77 LEU A N 1
ATOM 676 C CA . LEU A 1 77 ? -20.377 7.085 19.869 1.00 79.50 77 LEU A CA 1
ATOM 677 C C . LEU A 1 77 ? -19.706 7.913 20.958 1.00 79.50 77 LEU A C 1
ATOM 679 O O . LEU A 1 77 ? -18.497 8.129 20.902 1.00 79.50 77 LEU A O 1
ATOM 683 N N . LYS A 1 78 ? -20.487 8.332 21.948 1.00 81.44 78 LYS A N 1
ATOM 684 C CA . LYS A 1 78 ? -19.981 8.903 23.193 1.00 81.44 78 LYS A CA 1
ATOM 685 C C . LYS A 1 78 ? -19.993 7.831 24.266 1.00 81.44 78 LYS A C 1
ATOM 687 O O . LYS A 1 78 ? -20.926 7.029 24.348 1.00 81.44 78 LYS A O 1
ATOM 692 N N . ILE A 1 79 ? -18.950 7.802 25.079 1.00 72.50 79 ILE A N 1
ATOM 693 C CA . ILE A 1 79 ? -18.798 6.827 26.154 1.00 72.50 79 ILE A CA 1
ATOM 694 C C . ILE A 1 79 ? -18.566 7.605 27.429 1.00 72.50 79 ILE A C 1
ATOM 696 O O . ILE A 1 79 ? -17.776 8.541 27.432 1.00 72.50 79 ILE A O 1
ATOM 700 N N . ASN A 1 80 ? -19.265 7.218 28.487 1.00 75.88 80 ASN A N 1
ATOM 701 C CA . ASN A 1 80 ? -18.992 7.699 29.825 1.00 75.88 80 ASN A CA 1
ATOM 702 C C . ASN A 1 80 ? -18.126 6.644 30.531 1.00 75.88 80 ASN A C 1
ATOM 704 O O . ASN A 1 80 ? -18.656 5.587 30.901 1.00 75.88 80 ASN A O 1
ATOM 708 N N . PRO A 1 81 ? -16.807 6.878 30.681 1.00 65.38 81 PRO A N 1
ATOM 709 C CA . PRO A 1 81 ? -15.912 5.937 31.349 1.00 65.38 81 PRO A CA 1
ATOM 710 C C . PRO A 1 81 ? -16.280 5.748 32.824 1.00 65.38 81 PRO A C 1
ATOM 712 O O . PRO A 1 81 ? -16.145 4.641 33.341 1.00 65.38 81 PRO A O 1
ATOM 715 N N . PHE A 1 82 ? -16.825 6.799 33.443 1.00 69.69 82 PHE A N 1
ATOM 716 C CA . PHE A 1 82 ? -17.187 6.888 34.855 1.00 69.69 82 PHE A CA 1
ATOM 717 C C . PHE A 1 82 ? -18.634 6.466 35.121 1.00 69.69 82 PHE A C 1
ATOM 719 O O . PHE A 1 82 ? -19.200 6.830 36.130 1.00 69.69 82 PHE A O 1
ATOM 726 N N . TYR A 1 83 ? -19.311 5.744 34.224 1.00 69.31 83 TYR A N 1
ATOM 727 C CA . TYR A 1 83 ? -20.692 5.329 34.500 1.00 69.31 83 TYR A CA 1
ATOM 728 C C . TYR A 1 83 ? -20.767 4.450 35.772 1.00 69.31 83 TYR A C 1
ATOM 730 O O . TYR A 1 83 ? -20.067 3.432 35.814 1.00 69.31 83 TYR A O 1
ATOM 738 N N . PRO A 1 84 ? -21.662 4.744 36.744 1.00 72.94 84 PRO A N 1
ATOM 739 C CA . PRO A 1 84 ? -22.844 5.620 36.659 1.00 72.94 84 PRO A CA 1
ATOM 740 C C . PRO A 1 84 ? -22.640 7.094 37.067 1.00 72.94 84 PRO A C 1
ATOM 742 O O . PRO A 1 84 ? -23.595 7.881 36.999 1.00 72.94 84 PRO A O 1
ATOM 745 N N . GLU A 1 85 ? -21.438 7.479 37.486 1.00 80.56 85 GLU A N 1
ATOM 746 C CA . GLU A 1 85 ? -21.056 8.864 37.768 1.00 80.56 85 GLU A CA 1
ATOM 747 C C . GLU A 1 85 ? -21.117 9.755 36.499 1.00 80.56 85 GLU A C 1
ATOM 749 O O . GLU A 1 85 ? -21.067 9.256 35.370 1.00 80.56 85 GLU A O 1
ATOM 754 N N . PRO A 1 86 ? -21.315 11.082 36.636 1.00 79.06 86 PRO A N 1
ATOM 755 C CA . PRO A 1 86 ? -21.192 12.020 35.517 1.00 79.06 86 PRO A CA 1
ATOM 756 C C . PRO A 1 86 ? -19.748 12.124 34.998 1.00 79.06 86 PRO A C 1
ATOM 758 O O . PRO A 1 86 ? -18.796 11.772 35.689 1.00 79.06 86 PRO A O 1
ATOM 761 N N . LEU A 1 87 ? -19.598 12.644 33.779 1.00 78.06 87 LEU A N 1
ATOM 762 C CA . LEU A 1 87 ? -18.307 13.032 33.210 1.00 78.06 87 LEU A CA 1
ATOM 763 C C . LEU A 1 87 ? -17.647 14.150 34.051 1.00 78.06 87 LEU A C 1
ATOM 765 O O . LEU A 1 87 ? -18.340 14.819 34.824 1.00 78.06 87 LEU A O 1
ATOM 769 N N . PRO A 1 88 ? -16.329 14.398 33.898 1.00 74.19 88 PRO A N 1
ATOM 770 C CA . PRO A 1 88 ? -15.607 15.422 34.665 1.00 74.19 88 PRO A CA 1
ATOM 771 C C . PRO A 1 88 ? -16.156 16.849 34.501 1.00 74.19 88 PRO A C 1
ATOM 773 O O . PRO A 1 88 ? -15.988 17.681 35.385 1.00 74.19 88 PRO A O 1
ATOM 776 N N . ASP A 1 89 ? -16.841 17.123 33.390 1.00 79.75 89 ASP A N 1
ATOM 777 C CA . ASP A 1 89 ? -17.551 18.376 33.105 1.00 79.75 89 ASP A CA 1
ATOM 778 C C . ASP A 1 89 ? -18.960 18.440 33.740 1.00 79.75 89 ASP A C 1
ATOM 780 O O . ASP A 1 89 ? -19.718 19.380 33.507 1.00 79.75 89 ASP A O 1
ATOM 784 N N . GLY A 1 90 ? -19.332 17.431 34.533 1.00 77.06 90 GLY A N 1
ATOM 785 C CA . GLY A 1 90 ? -20.637 17.292 35.178 1.00 77.06 90 GLY A CA 1
ATOM 786 C C . GLY A 1 90 ? -21.734 16.736 34.267 1.00 77.06 90 GLY A C 1
ATOM 787 O O . GLY A 1 90 ? -22.862 16.528 34.727 1.00 77.06 90 GLY A O 1
ATOM 788 N N . THR A 1 91 ? -21.446 16.459 32.991 1.00 81.62 91 THR A N 1
ATOM 789 C CA . THR A 1 91 ? -22.467 16.005 32.041 1.00 81.62 91 THR A CA 1
ATOM 790 C C . THR A 1 91 ? -22.754 14.508 32.188 1.00 81.62 91 THR A C 1
ATOM 792 O O . THR A 1 91 ? -21.869 13.680 32.399 1.00 81.62 91 THR A O 1
ATOM 795 N N . LYS A 1 92 ? -24.029 14.114 32.076 1.00 84.25 92 LYS A N 1
ATOM 796 C CA . LYS A 1 92 ? -24.423 12.700 31.970 1.00 84.25 92 LYS A CA 1
ATOM 797 C C . LYS A 1 92 ? -24.825 12.403 30.540 1.00 84.25 92 LYS A C 1
ATOM 799 O O . LYS A 1 92 ? -25.686 13.078 29.981 1.00 84.25 92 LYS A O 1
ATOM 804 N N . LEU A 1 93 ? -24.256 11.348 29.965 1.00 84.81 93 LEU A N 1
ATOM 805 C CA . LEU A 1 93 ? -24.754 10.822 28.702 1.00 84.81 93 LEU A CA 1
ATOM 806 C C . LEU A 1 93 ? -26.138 10.221 28.940 1.00 84.81 93 LEU A C 1
ATOM 808 O O . LEU A 1 93 ? -26.289 9.317 29.759 1.00 84.81 93 LEU A O 1
ATOM 812 N N . THR A 1 94 ? -27.150 10.722 28.242 1.00 87.38 94 THR A N 1
ATOM 813 C CA . THR A 1 94 ? -28.538 10.281 28.399 1.00 87.38 94 THR A CA 1
ATOM 814 C C . THR A 1 94 ? -29.113 9.780 27.083 1.00 87.38 94 THR A C 1
ATOM 816 O O . THR A 1 94 ? -28.731 10.205 25.991 1.00 87.38 94 THR A O 1
ATOM 819 N N . CYS A 1 95 ? -30.030 8.825 27.175 1.00 84.81 95 CYS A N 1
ATOM 820 C CA . CYS A 1 95 ? -30.866 8.435 26.050 1.00 84.81 95 CYS A CA 1
ATOM 821 C C . CYS A 1 95 ? -31.946 9.499 25.806 1.00 84.81 95 CYS A C 1
ATOM 823 O O . CYS A 1 95 ? -32.287 10.249 26.719 1.00 84.81 95 CYS A O 1
ATOM 825 N N . LYS A 1 96 ? -32.585 9.491 24.630 1.00 84.44 96 LYS A N 1
ATOM 826 C CA . LYS A 1 96 ? -33.805 10.270 24.349 1.00 84.44 96 LYS A CA 1
ATOM 827 C C . LYS A 1 96 ? -34.893 10.100 25.423 1.00 84.44 96 LYS A C 1
ATOM 829 O O . LYS A 1 96 ? -35.635 11.036 25.684 1.00 84.44 96 LYS A O 1
ATOM 834 N N . CYS A 1 97 ? -34.978 8.935 26.065 1.00 82.38 97 CYS A N 1
ATOM 835 C CA . CYS A 1 97 ? -35.909 8.682 27.170 1.00 82.38 97 CYS A CA 1
ATOM 836 C C . CYS A 1 97 ? -35.436 9.205 28.545 1.00 82.38 97 CYS A C 1
ATOM 838 O O . CYS A 1 97 ? -36.074 8.921 29.554 1.00 82.38 97 CYS A O 1
ATOM 840 N N . GLY A 1 98 ? -34.301 9.906 28.618 1.00 80.25 98 GLY A N 1
ATOM 841 C CA . GLY A 1 98 ? -33.730 10.466 29.848 1.00 80.25 98 GLY A CA 1
ATOM 842 C C . GLY A 1 98 ? -32.882 9.497 30.680 1.00 80.25 98 GLY A C 1
ATOM 843 O O . GLY A 1 98 ? -32.236 9.924 31.634 1.00 80.25 98 GLY A O 1
ATOM 844 N N . ARG A 1 99 ? -32.823 8.200 30.332 1.00 82.38 99 ARG A N 1
ATOM 845 C CA . ARG A 1 99 ? -32.013 7.225 31.089 1.00 82.38 99 ARG A CA 1
ATOM 846 C C . ARG A 1 99 ? -30.513 7.509 30.940 1.00 82.38 99 ARG A C 1
ATOM 848 O O . ARG A 1 99 ? -30.074 7.714 29.806 1.00 82.38 99 ARG A O 1
ATOM 855 N N . PRO A 1 100 ? -29.721 7.468 32.028 1.00 82.19 100 PRO A N 1
ATOM 856 C CA . PRO A 1 100 ? -28.274 7.611 31.946 1.00 82.19 100 PRO A CA 1
ATOM 857 C C . PRO A 1 100 ? -27.661 6.400 31.234 1.00 82.19 100 PRO A C 1
ATOM 859 O O . PRO A 1 100 ? -28.055 5.256 31.470 1.00 82.19 100 PRO A O 1
ATOM 862 N N . LEU A 1 101 ? -26.687 6.655 30.367 1.00 82.69 101 LEU A N 1
ATOM 863 C CA . LEU A 1 101 ? -26.052 5.674 29.498 1.00 82.69 101 LEU A CA 1
ATOM 864 C C . LEU A 1 101 ? -24.541 5.636 29.724 1.00 82.69 101 LEU A C 1
ATOM 866 O O . LEU A 1 101 ? -23.886 6.669 29.824 1.00 82.69 101 LEU A O 1
ATOM 870 N N . LYS A 1 102 ? -23.978 4.426 29.699 1.00 77.62 102 LYS A N 1
ATOM 871 C CA . LYS A 1 102 ? -22.533 4.220 29.536 1.00 77.62 102 LYS A CA 1
ATOM 872 C C . LYS A 1 102 ? -22.090 4.459 28.091 1.00 77.62 102 LYS A C 1
ATOM 874 O O . LYS A 1 102 ? -21.049 5.055 27.856 1.00 77.62 102 LYS A O 1
ATOM 879 N N . PHE A 1 103 ? -22.895 4.002 27.133 1.00 77.75 103 PHE A N 1
ATOM 880 C CA . PHE A 1 103 ? -22.653 4.126 25.696 1.00 77.75 103 PHE A CA 1
ATOM 881 C C . PHE A 1 103 ? -23.820 4.879 25.057 1.00 77.75 103 PHE A C 1
ATOM 883 O O . PHE A 1 103 ? -24.954 4.396 25.083 1.00 77.75 103 PHE A O 1
ATOM 890 N N . GLN A 1 104 ? -23.548 6.053 24.495 1.00 84.75 104 GLN A N 1
ATOM 891 C CA . GLN A 1 104 ? -24.525 6.887 23.805 1.00 84.75 104 GLN A CA 1
ATOM 892 C C . GLN A 1 104 ? -24.199 6.931 22.315 1.00 84.75 104 GLN A C 1
ATOM 894 O O . GLN A 1 104 ? -23.202 7.510 21.886 1.00 84.75 104 GLN A O 1
ATOM 899 N N . PHE A 1 105 ? -25.070 6.328 21.519 1.00 83.81 105 PHE A N 1
ATOM 900 C CA . PHE A 1 105 ? -24.981 6.329 20.070 1.00 83.81 105 PHE A CA 1
ATOM 901 C C . PHE A 1 105 ? -25.738 7.540 19.533 1.00 83.81 105 PHE A C 1
ATOM 903 O O . PHE A 1 105 ? -26.945 7.671 19.740 1.00 83.81 105 PHE A O 1
ATOM 910 N N . LEU A 1 106 ? -25.026 8.425 18.844 1.00 84.38 106 LEU A N 1
ATOM 911 C CA . LEU A 1 106 ? -25.585 9.558 18.126 1.00 84.38 106 LEU A CA 1
ATOM 912 C C . LEU A 1 106 ? -25.871 9.133 16.689 1.00 84.38 106 LEU A C 1
ATOM 914 O O . LEU A 1 106 ? -24.957 8.796 15.930 1.00 84.38 106 LEU A O 1
ATOM 918 N N . LEU A 1 107 ? -27.146 9.152 16.317 1.00 84.00 107 LEU A N 1
ATOM 919 C CA . LEU A 1 107 ? -27.610 8.839 14.971 1.00 84.00 107 LEU A CA 1
ATOM 920 C C . LEU A 1 107 ? -28.176 10.099 14.322 1.00 84.00 107 LEU A C 1
ATOM 922 O O . LEU A 1 107 ? -28.883 10.861 14.971 1.00 84.00 107 LEU A O 1
ATOM 926 N N . GLN A 1 108 ? -27.889 10.312 13.044 1.00 84.81 108 GLN A N 1
ATOM 927 C CA . GLN A 1 108 ? -28.374 11.451 12.273 1.00 84.81 108 GLN A CA 1
ATOM 928 C C . GLN A 1 108 ? -29.412 10.996 11.247 1.00 84.81 108 GLN A C 1
ATOM 930 O O . GLN A 1 108 ? -29.207 10.007 10.535 1.00 84.81 108 GLN A O 1
ATOM 935 N N . SER A 1 109 ? -30.523 11.724 11.162 1.00 80.75 109 SER A N 1
ATOM 936 C CA . SER A 1 109 ? -31.557 11.505 10.160 1.00 80.75 109 SER A CA 1
ATOM 937 C C . SER A 1 109 ? -31.063 11.945 8.786 1.00 80.75 109 SER A C 1
ATOM 939 O O . SER A 1 109 ? -30.644 13.087 8.598 1.00 80.75 109 SER A O 1
ATOM 941 N N . THR A 1 110 ? -31.187 11.069 7.793 1.00 75.44 110 THR A N 1
ATOM 942 C CA . THR A 1 110 ? -30.871 11.382 6.395 1.00 75.44 110 THR A CA 1
ATOM 943 C C . THR A 1 110 ? -31.918 12.278 5.739 1.00 75.44 110 THR A C 1
ATOM 945 O O . THR A 1 110 ? -31.640 12.830 4.680 1.00 75.44 110 THR A O 1
ATOM 948 N N . LYS A 1 111 ? -33.119 12.401 6.326 1.00 74.81 111 LYS A N 1
ATOM 949 C CA . LYS A 1 111 ? -34.222 13.208 5.775 1.00 74.81 111 LYS A CA 1
ATOM 950 C C . LYS A 1 111 ? -34.441 14.528 6.509 1.00 74.81 111 LYS A C 1
ATOM 952 O O . LYS A 1 111 ? -34.749 15.516 5.858 1.00 74.81 111 LYS A O 1
ATOM 957 N N . LYS A 1 112 ? -34.317 14.543 7.840 1.00 71.31 112 LYS A N 1
ATOM 958 C CA . LYS A 1 112 ? -34.701 15.701 8.670 1.00 71.31 112 LYS A CA 1
ATOM 959 C C . LYS A 1 112 ? -33.527 16.471 9.282 1.00 71.31 112 LYS A C 1
ATOM 961 O O . LYS A 1 112 ? -33.764 17.417 10.013 1.00 71.31 112 LYS A O 1
ATOM 966 N N . GLN A 1 113 ? -32.281 16.046 9.044 1.00 71.69 113 GLN A N 1
ATOM 967 C CA . GLN A 1 113 ? -31.078 16.544 9.740 1.00 71.69 113 GLN A CA 1
ATOM 968 C C . GLN A 1 113 ? -31.138 16.474 11.284 1.00 71.69 113 GLN A C 1
ATOM 970 O O . GLN A 1 113 ? -30.231 16.948 11.958 1.00 71.69 113 GLN A O 1
ATOM 975 N N . GLU A 1 114 ? -32.151 15.826 11.860 1.00 81.62 114 GLU A N 1
ATOM 976 C CA . GLU A 1 114 ? -32.274 15.614 13.300 1.00 81.62 114 GLU A CA 1
ATOM 977 C C . GLU A 1 114 ? -31.226 14.612 13.798 1.00 81.62 114 GLU A C 1
ATOM 979 O O . GLU A 1 114 ? -30.999 13.572 13.173 1.00 81.62 114 GLU A O 1
ATOM 984 N N . THR A 1 115 ? -30.614 14.895 14.946 1.00 82.62 115 THR A N 1
ATOM 985 C CA . THR A 1 115 ? -29.741 13.961 15.662 1.00 82.62 115 THR A CA 1
ATOM 986 C C . THR A 1 115 ? -30.470 13.374 16.865 1.00 82.62 115 THR A C 1
ATOM 988 O O . THR A 1 115 ? -31.137 14.076 17.621 1.00 82.62 115 THR A O 1
ATOM 991 N N . ILE A 1 116 ? -30.354 12.062 17.049 1.00 84.38 116 ILE A N 1
ATOM 992 C CA . ILE A 1 116 ? -30.951 11.339 18.170 1.00 84.38 116 ILE A CA 1
ATOM 993 C C . ILE A 1 116 ? -29.861 10.607 18.949 1.00 84.38 116 ILE A C 1
ATOM 995 O O . ILE A 1 116 ? -29.013 9.925 18.373 1.00 84.38 116 ILE A O 1
ATOM 999 N N . ALA A 1 117 ? -29.885 10.771 20.269 1.00 86.62 117 ALA A N 1
ATOM 1000 C CA . ALA A 1 117 ? -28.971 10.122 21.197 1.00 86.62 117 ALA A CA 1
ATOM 1001 C C . ALA A 1 117 ? -29.658 8.919 21.845 1.00 86.62 117 ALA A C 1
ATOM 1003 O O . ALA A 1 117 ? -30.675 9.075 22.524 1.00 86.62 117 ALA A O 1
ATOM 1004 N N . LEU A 1 118 ? -29.125 7.718 21.630 1.00 85.19 118 LEU A N 1
ATOM 1005 C CA . LEU A 1 118 ? -29.767 6.478 22.056 1.00 85.19 118 LEU A CA 1
ATOM 1006 C C . LEU A 1 118 ? -28.794 5.514 22.721 1.00 85.19 118 LEU A C 1
ATOM 1008 O O . LEU A 1 118 ? -27.626 5.420 22.350 1.00 85.19 118 LEU A O 1
ATOM 1012 N N . GLY A 1 119 ? -29.311 4.752 23.681 1.00 82.94 119 GLY A N 1
ATOM 1013 C CA . GLY A 1 119 ? -28.670 3.529 24.143 1.00 82.94 119 GLY A CA 1
ATOM 1014 C C . GLY A 1 119 ? -28.992 2.386 23.186 1.00 82.94 119 GLY A C 1
ATOM 1015 O O . GLY A 1 119 ? -30.065 2.360 22.586 1.00 82.94 119 GLY A O 1
ATOM 1016 N N . ILE A 1 120 ? -28.092 1.414 23.076 1.00 75.06 120 ILE A N 1
ATOM 1017 C CA . ILE A 1 120 ? -28.253 0.267 22.170 1.00 75.06 120 ILE A CA 1
ATOM 1018 C C . ILE A 1 120 ? -29.518 -0.560 22.436 1.00 75.06 120 ILE A C 1
ATOM 1020 O O . ILE A 1 120 ? -30.186 -0.992 21.501 1.00 75.06 120 ILE A O 1
ATOM 1024 N N . ASN A 1 121 ? -29.917 -0.686 23.704 1.00 74.38 121 ASN A N 1
ATOM 1025 C CA . ASN A 1 121 ? -31.138 -1.386 24.103 1.00 74.38 121 ASN A CA 1
ATOM 1026 C C . ASN A 1 121 ? -32.416 -0.649 23.680 1.00 74.38 121 ASN A C 1
ATOM 1028 O O . ASN A 1 121 ? -33.476 -1.257 23.638 1.00 74.38 121 ASN A O 1
ATOM 1032 N N . HIS A 1 122 ? -32.324 0.642 23.349 1.00 79.00 122 HIS A N 1
ATOM 1033 C CA . HIS A 1 122 ? -33.463 1.464 22.927 1.00 79.00 122 HIS A CA 1
ATOM 1034 C C . HIS A 1 122 ? -33.519 1.680 21.414 1.00 79.00 122 HIS A C 1
ATOM 1036 O O . HIS A 1 122 ? -34.318 2.479 20.925 1.00 79.00 122 HIS A O 1
ATOM 1042 N N . PHE A 1 123 ? -32.683 0.974 20.648 1.00 77.56 123 PHE A N 1
ATOM 1043 C CA . PHE A 1 123 ? -32.752 1.004 19.187 1.00 77.56 123 PHE A CA 1
ATOM 1044 C C . PHE A 1 123 ? -34.054 0.387 18.674 1.00 77.56 123 PHE A C 1
ATOM 1046 O O . PHE A 1 123 ? -34.641 0.913 17.731 1.00 77.56 123 PHE A O 1
ATOM 1053 N N . ALA A 1 124 ? -34.535 -0.679 19.317 1.00 73.38 124 ALA A N 1
ATOM 1054 C CA . ALA A 1 124 ? -35.831 -1.261 18.990 1.00 73.38 124 ALA A CA 1
ATOM 1055 C C . ALA A 1 124 ? -36.965 -0.263 19.242 1.00 73.38 124 ALA A C 1
ATOM 1057 O O . ALA A 1 124 ? -37.743 0.026 18.336 1.00 73.38 124 ALA A O 1
ATOM 1058 N N . ASP A 1 125 ? -36.963 0.351 20.424 1.00 77.38 125 ASP A N 1
ATOM 1059 C CA . ASP A 1 125 ? -38.045 1.221 20.888 1.00 77.38 125 ASP A CA 1
ATOM 1060 C C . ASP A 1 125 ? -38.153 2.537 20.102 1.00 77.38 125 ASP A C 1
ATOM 1062 O O . ASP A 1 125 ? -39.248 3.067 19.917 1.00 77.38 125 ASP A O 1
ATOM 1066 N N . HIS A 1 126 ? -37.029 3.096 19.639 1.00 77.19 126 HIS A N 1
ATOM 1067 C CA . HIS A 1 126 ? -37.012 4.424 19.011 1.00 77.19 126 HIS A CA 1
ATOM 1068 C C . HIS A 1 126 ? -36.759 4.428 17.504 1.00 77.19 126 HIS A C 1
ATOM 1070 O O . HIS A 1 126 ? -37.071 5.422 16.846 1.00 77.19 126 HIS A O 1
ATOM 1076 N N . LEU A 1 127 ? -36.186 3.359 16.951 1.00 73.56 127 LEU A N 1
ATOM 1077 C CA . LEU A 1 127 ? -35.801 3.293 15.536 1.00 73.56 127 LEU A CA 1
ATOM 1078 C C . LEU A 1 127 ? -36.506 2.157 14.790 1.00 73.56 127 LEU A C 1
ATOM 1080 O O . LEU A 1 127 ? -36.264 1.992 13.594 1.00 73.56 127 LEU A O 1
ATOM 1084 N N . ASN A 1 128 ? -37.357 1.389 15.482 1.00 72.50 128 ASN A N 1
ATOM 1085 C CA . ASN A 1 128 ? -38.018 0.193 14.964 1.00 72.50 128 ASN A CA 1
ATOM 1086 C C . ASN A 1 128 ? -37.014 -0.834 14.398 1.00 72.50 128 ASN A C 1
ATOM 1088 O O . ASN A 1 128 ? -37.284 -1.523 13.414 1.00 72.50 128 ASN A O 1
ATOM 1092 N N . ILE A 1 129 ? -35.813 -0.888 14.987 1.00 73.06 129 ILE A N 1
ATOM 1093 C CA . ILE A 1 129 ? -34.758 -1.831 14.609 1.00 73.06 129 ILE A CA 1
ATOM 1094 C C . ILE A 1 129 ? -35.004 -3.154 15.345 1.00 73.06 129 ILE A C 1
ATOM 1096 O O . ILE A 1 129 ? -35.132 -3.135 16.568 1.00 73.06 129 ILE A O 1
ATOM 1100 N N . PRO A 1 130 ? -35.025 -4.312 14.662 1.00 75.19 130 PRO A N 1
ATOM 1101 C CA . PRO A 1 130 ? -35.216 -5.594 15.331 1.00 75.19 130 PRO A CA 1
ATOM 1102 C C . PRO A 1 130 ? -34.194 -5.819 16.450 1.00 75.19 130 PRO A C 1
ATOM 1104 O O . PRO A 1 130 ? -33.009 -5.504 16.308 1.00 75.19 130 PRO A O 1
ATOM 1107 N N . ILE A 1 131 ? -34.638 -6.414 17.559 1.00 76.50 131 ILE A N 1
ATOM 1108 C CA . ILE A 1 131 ? -33.779 -6.646 18.728 1.00 76.50 131 ILE A CA 1
ATOM 1109 C C . ILE A 1 131 ? -32.561 -7.524 18.403 1.00 76.50 131 ILE A C 1
ATOM 1111 O O . ILE A 1 131 ? -31.506 -7.363 19.007 1.00 76.50 131 ILE A O 1
ATOM 1115 N N . GLU A 1 132 ? -32.680 -8.411 17.415 1.00 77.31 132 GLU A N 1
ATOM 1116 C CA . GLU A 1 132 ? -31.584 -9.236 16.896 1.00 77.31 132 GLU A CA 1
ATOM 1117 C C . GLU A 1 132 ? -30.457 -8.374 16.320 1.00 77.31 132 GLU A C 1
ATOM 1119 O O . GLU A 1 132 ? -29.298 -8.550 16.685 1.00 77.31 132 GLU A O 1
ATOM 1124 N N . VAL A 1 133 ? -30.800 -7.360 15.524 1.00 74.50 133 VAL A N 1
ATOM 1125 C CA . VAL A 1 133 ? -29.836 -6.413 14.948 1.00 74.50 133 VAL A CA 1
ATOM 1126 C C . VAL A 1 133 ? -29.182 -5.575 16.048 1.00 74.50 133 VAL A C 1
ATOM 1128 O O . VAL A 1 133 ? -27.976 -5.337 16.016 1.00 74.50 133 VAL A O 1
ATOM 1131 N N . ALA A 1 134 ? -29.948 -5.150 17.058 1.00 75.88 134 ALA A N 1
ATOM 1132 C CA . ALA A 1 134 ? -29.389 -4.443 18.212 1.00 75.88 134 ALA A CA 1
ATOM 1133 C C . ALA A 1 134 ? -28.398 -5.326 18.998 1.00 75.88 134 ALA A C 1
ATOM 1135 O O . ALA A 1 134 ? -27.324 -4.857 19.383 1.00 75.88 134 ALA A O 1
ATOM 1136 N N . ARG A 1 135 ? -28.709 -6.619 19.175 1.00 80.31 135 ARG A N 1
ATOM 1137 C CA . ARG A 1 135 ? -27.804 -7.604 19.793 1.00 80.31 135 ARG A CA 1
ATOM 1138 C C . ARG A 1 135 ? -26.549 -7.846 18.956 1.00 80.31 135 ARG A C 1
ATOM 1140 O O . ARG A 1 135 ? -25.469 -7.942 19.530 1.00 80.31 135 ARG A O 1
ATOM 1147 N N . GLU A 1 136 ? -26.656 -7.903 17.630 1.00 81.12 136 GLU A N 1
ATOM 1148 C CA . GLU A 1 136 ? -25.496 -8.015 16.734 1.00 81.12 136 GLU A CA 1
ATOM 1149 C C . GLU A 1 136 ? -24.568 -6.804 16.844 1.00 81.12 136 GLU A C 1
ATOM 1151 O O . GLU A 1 136 ? -23.352 -6.965 16.947 1.00 81.12 136 GLU A O 1
ATOM 1156 N N . ILE A 1 137 ? -25.130 -5.590 16.880 1.00 78.62 137 ILE A N 1
ATOM 1157 C CA . ILE A 1 137 ? -24.348 -4.366 17.100 1.00 78.62 137 ILE A CA 1
ATOM 1158 C C . ILE A 1 137 ? -23.670 -4.427 18.475 1.00 78.62 137 ILE A C 1
ATOM 1160 O O . ILE A 1 137 ? -22.485 -4.121 18.577 1.00 78.62 137 ILE A O 1
ATOM 1164 N N . GLN A 1 138 ? -24.373 -4.871 19.522 1.00 79.62 138 GLN A N 1
ATOM 1165 C CA . GLN A 1 138 ? -23.798 -4.979 20.866 1.00 79.62 138 GLN A CA 1
ATOM 1166 C C . GLN A 1 138 ? -22.647 -5.981 20.899 1.00 79.62 138 GLN A C 1
ATOM 1168 O O . GLN A 1 138 ? -21.596 -5.699 21.473 1.00 79.62 138 GLN A O 1
ATOM 1173 N N . LYS A 1 139 ? -22.832 -7.141 20.263 1.00 84.06 139 LYS A N 1
ATOM 1174 C CA . LYS A 1 139 ? -21.794 -8.160 20.142 1.00 84.06 139 LYS A CA 1
ATOM 1175 C C . LYS A 1 139 ? -20.577 -7.607 19.402 1.00 84.06 139 LYS A C 1
ATOM 1177 O O . LYS A 1 139 ? -19.468 -7.748 19.900 1.00 84.06 139 LYS A O 1
ATOM 1182 N N . GLY A 1 140 ? -20.781 -6.914 18.284 1.00 84.25 140 GLY A N 1
ATOM 1183 C CA . GLY A 1 140 ? -19.686 -6.307 17.531 1.00 84.25 140 GLY A CA 1
ATOM 1184 C C . GLY A 1 140 ? -18.954 -5.203 18.305 1.00 84.25 140 GLY A C 1
ATOM 1185 O O . GLY A 1 140 ? -17.734 -5.116 18.223 1.00 84.25 140 GLY A O 1
ATOM 1186 N N . VAL A 1 141 ? -19.652 -4.388 19.106 1.00 81.88 141 VAL A N 1
ATOM 1187 C CA . VAL A 1 141 ? -19.001 -3.407 19.999 1.00 81.88 141 VAL A CA 1
ATOM 1188 C C . VAL A 1 141 ? -18.158 -4.116 21.062 1.00 81.88 141 VAL A C 1
ATOM 1190 O O . VAL A 1 141 ? -17.016 -3.720 21.286 1.00 81.88 141 VAL A O 1
ATOM 1193 N N . ASN A 1 142 ? -18.670 -5.197 21.657 1.00 83.38 142 ASN A N 1
ATOM 1194 C CA . ASN A 1 142 ? -17.904 -5.996 22.616 1.00 83.38 142 ASN A CA 1
ATOM 1195 C C . ASN A 1 142 ? -16.661 -6.629 21.968 1.00 83.38 142 ASN A C 1
ATOM 1197 O O . ASN A 1 142 ? -15.595 -6.618 22.570 1.00 83.38 142 ASN A O 1
ATOM 1201 N N . GLU A 1 143 ? -16.768 -7.148 20.742 1.00 86.19 143 GLU A N 1
ATOM 1202 C CA . GLU A 1 143 ? -15.626 -7.685 19.983 1.00 86.19 143 GLU A CA 1
ATOM 1203 C C . GLU A 1 143 ? -14.566 -6.610 19.705 1.00 86.19 143 GLU A C 1
ATOM 1205 O O . GLU A 1 143 ? -13.368 -6.881 19.790 1.00 86.19 143 GLU A O 1
ATOM 1210 N N . ILE A 1 144 ? -14.989 -5.375 19.414 1.00 85.75 144 ILE A N 1
ATOM 1211 C CA . ILE A 1 144 ? -14.073 -4.242 19.251 1.00 85.75 144 ILE A CA 1
ATOM 1212 C C . ILE A 1 144 ? -13.354 -3.950 20.568 1.00 85.75 144 ILE A C 1
ATOM 1214 O O . ILE A 1 144 ? -12.138 -3.796 20.551 1.00 85.75 144 ILE A O 1
ATOM 1218 N N . ASP A 1 145 ? -14.064 -3.920 21.695 1.00 83.44 145 ASP A N 1
ATOM 1219 C CA . ASP A 1 145 ? -13.457 -3.688 23.010 1.00 83.44 145 ASP A CA 1
ATOM 1220 C C . ASP A 1 145 ? -12.494 -4.821 23.416 1.00 83.44 145 ASP A C 1
ATOM 1222 O O . ASP A 1 145 ? -11.429 -4.548 23.964 1.00 83.44 145 ASP A O 1
ATOM 1226 N N . ILE A 1 146 ? -12.800 -6.077 23.074 1.00 86.75 146 ILE A N 1
ATOM 1227 C CA . ILE A 1 146 ? -11.879 -7.213 23.260 1.00 86.75 146 ILE A CA 1
ATOM 1228 C C . ILE A 1 146 ? -10.613 -7.032 22.413 1.00 86.75 146 ILE A C 1
ATOM 1230 O O . ILE A 1 146 ? -9.505 -7.230 22.906 1.00 86.75 146 ILE A O 1
ATOM 1234 N N . ALA A 1 147 ? -10.753 -6.615 21.153 1.00 87.00 147 ALA A N 1
ATOM 1235 C CA . ALA A 1 147 ? -9.599 -6.346 20.298 1.00 87.00 147 ALA A CA 1
ATOM 1236 C C . ALA A 1 147 ? -8.755 -5.164 20.816 1.00 87.00 147 ALA A C 1
ATOM 1238 O O . ALA A 1 147 ? -7.542 -5.136 20.631 1.00 87.00 147 ALA A O 1
ATOM 1239 N N . MET A 1 148 ? -9.376 -4.183 21.475 1.00 87.75 148 MET A N 1
ATOM 1240 C CA . MET A 1 148 ? -8.651 -3.104 22.150 1.00 87.75 148 MET A CA 1
ATOM 1241 C C . MET A 1 148 ? -7.869 -3.623 23.359 1.00 87.75 148 MET A C 1
ATOM 1243 O O . MET A 1 148 ? -6.708 -3.258 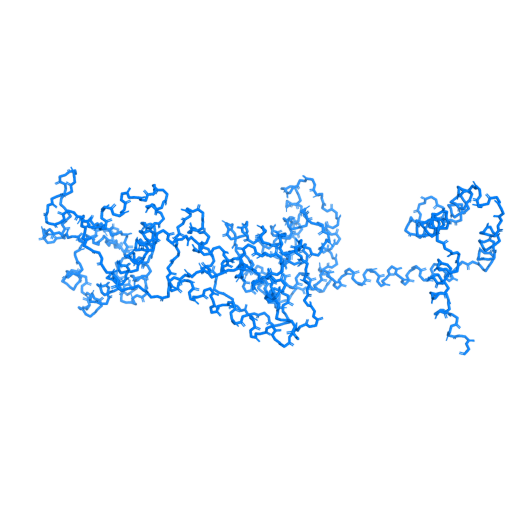23.536 1.00 87.75 148 MET A O 1
ATOM 1247 N N . ASP A 1 149 ? -8.473 -4.501 24.161 1.00 90.75 149 ASP A N 1
ATOM 1248 C CA . ASP A 1 149 ? -7.797 -5.134 25.297 1.00 90.75 149 ASP A CA 1
ATOM 1249 C C . ASP A 1 149 ? -6.596 -5.971 24.854 1.00 90.75 149 ASP A C 1
ATOM 1251 O O . ASP A 1 149 ? -5.564 -5.960 25.522 1.00 90.75 149 ASP A O 1
ATOM 1255 N N . GLU A 1 150 ? -6.690 -6.639 23.704 1.00 91.88 150 GLU A N 1
ATOM 1256 C CA . GLU A 1 150 ? -5.563 -7.339 23.086 1.00 91.88 150 GLU A CA 1
ATOM 1257 C C . GLU A 1 150 ? -4.372 -6.394 22.858 1.00 91.88 150 GLU A C 1
ATOM 1259 O O . GLU A 1 150 ? -3.261 -6.689 23.298 1.00 91.88 150 GLU A O 1
ATOM 1264 N N . LEU A 1 151 ? -4.594 -5.223 22.254 1.00 91.75 151 LEU A N 1
ATOM 1265 C CA . LEU A 1 151 ? -3.533 -4.236 22.022 1.00 91.75 151 LEU A CA 1
ATOM 1266 C C . LEU A 1 151 ? -2.936 -3.688 23.319 1.00 91.75 151 LEU A C 1
ATOM 1268 O O . LEU A 1 151 ? -1.713 -3.584 23.448 1.00 91.75 151 LEU A O 1
ATOM 1272 N N . LEU A 1 152 ? -3.785 -3.370 24.299 1.00 91.94 152 LEU A N 1
ATOM 1273 C CA . LEU A 1 152 ? -3.330 -2.904 25.610 1.00 91.94 152 LEU A CA 1
ATOM 1274 C C . LEU A 1 152 ? -2.508 -3.982 26.325 1.00 91.94 152 LEU A C 1
ATOM 1276 O O . LEU A 1 152 ? -1.489 -3.678 26.946 1.00 91.94 152 LEU A O 1
ATOM 1280 N N . TRP A 1 153 ? -2.905 -5.251 26.203 1.00 92.69 153 TRP A N 1
ATOM 1281 C CA . TRP A 1 153 ? -2.148 -6.378 26.735 1.00 92.69 153 TRP A CA 1
ATOM 1282 C C . TRP A 1 153 ? -0.783 -6.502 26.057 1.00 92.69 153 TRP A C 1
ATOM 1284 O O . TRP A 1 153 ? 0.225 -6.651 26.749 1.00 92.69 153 TRP A O 1
ATOM 1294 N N . LEU A 1 154 ? -0.726 -6.399 24.727 1.00 92.31 154 LEU A N 1
ATOM 1295 C CA . LEU A 1 154 ? 0.528 -6.452 23.970 1.00 92.31 154 LEU A CA 1
ATOM 1296 C C . LEU A 1 154 ? 1.480 -5.339 24.412 1.00 92.31 154 LEU A C 1
ATOM 1298 O O . LEU A 1 154 ? 2.645 -5.603 24.716 1.00 92.31 154 LEU A O 1
ATOM 1302 N N . LYS A 1 155 ? 0.969 -4.112 24.551 1.00 91.12 155 LYS A N 1
ATOM 1303 C CA . LYS A 1 155 ? 1.763 -2.976 25.026 1.00 91.12 155 LYS A CA 1
ATOM 1304 C C . LYS A 1 155 ? 2.241 -3.159 26.467 1.00 91.12 155 LYS A C 1
ATOM 1306 O O . LYS A 1 155 ? 3.414 -2.913 26.743 1.00 91.12 155 LYS A O 1
ATOM 1311 N N . LYS A 1 156 ? 1.377 -3.648 27.365 1.00 90.44 156 LYS A N 1
ATOM 1312 C CA . LYS A 1 156 ? 1.729 -3.952 28.765 1.00 90.44 156 LYS A CA 1
ATOM 1313 C C . LYS A 1 156 ? 2.881 -4.954 28.861 1.00 90.44 156 LYS A C 1
ATOM 1315 O O . LYS A 1 156 ? 3.756 -4.799 29.705 1.00 90.44 156 LYS A O 1
ATOM 1320 N N . ASN A 1 157 ? 2.896 -5.957 27.984 1.00 90.06 157 ASN A N 1
ATOM 1321 C CA . ASN A 1 157 ? 3.962 -6.960 27.901 1.00 90.06 157 ASN A CA 1
ATOM 1322 C C . ASN A 1 157 ? 5.159 -6.502 27.051 1.00 90.06 157 ASN A C 1
ATOM 1324 O O . ASN A 1 157 ? 5.993 -7.321 26.679 1.00 90.06 157 ASN A O 1
ATOM 1328 N N . GLN A 1 158 ? 5.249 -5.205 26.737 1.00 90.31 158 GLN A N 1
ATOM 1329 C CA . GLN A 1 158 ? 6.340 -4.599 25.969 1.00 90.31 158 GLN A CA 1
ATOM 1330 C C . GLN A 1 158 ? 6.541 -5.226 24.579 1.00 90.31 158 GLN A C 1
ATOM 1332 O O . GLN A 1 158 ? 7.629 -5.152 24.002 1.00 90.31 158 GLN A O 1
ATOM 1337 N N . VAL A 1 159 ? 5.484 -5.814 24.009 1.00 91.44 159 VAL A N 1
ATOM 1338 C CA . VAL A 1 159 ? 5.512 -6.325 22.639 1.00 91.44 159 VAL A CA 1
ATOM 1339 C C . VAL A 1 159 ? 5.599 -5.135 21.691 1.00 91.44 159 VAL A C 1
ATOM 1341 O O . VAL A 1 159 ? 4.768 -4.224 21.717 1.00 91.44 159 VAL A O 1
ATOM 1344 N N . LYS A 1 160 ? 6.640 -5.136 20.861 1.00 92.31 160 LYS A N 1
ATOM 1345 C CA . LYS A 1 160 ? 6.906 -4.080 19.883 1.00 92.31 160 LYS A CA 1
ATOM 1346 C C . LYS A 1 160 ? 6.136 -4.329 18.585 1.00 92.31 160 LYS A C 1
ATOM 1348 O O . LYS A 1 160 ? 5.605 -5.416 18.351 1.00 92.31 160 LYS A O 1
ATOM 1353 N N . PHE A 1 161 ? 6.105 -3.316 17.724 1.00 93.62 161 PHE A N 1
ATOM 1354 C CA . PHE A 1 161 ? 5.649 -3.477 16.347 1.00 93.62 161 PHE A CA 1
ATOM 1355 C C . PHE A 1 161 ? 6.458 -4.590 15.640 1.00 93.62 161 PHE A C 1
ATOM 1357 O O . PHE A 1 161 ? 7.689 -4.603 15.757 1.00 93.62 161 PHE A O 1
ATOM 1364 N N . PRO A 1 162 ? 5.813 -5.528 14.918 1.00 92.88 162 PRO A N 1
ATOM 1365 C CA . PRO A 1 162 ? 6.495 -6.657 14.286 1.00 92.88 162 PRO A CA 1
ATOM 1366 C C . PRO A 1 162 ? 7.195 -6.244 12.977 1.00 92.88 162 PRO A C 1
ATOM 1368 O O . PRO A 1 162 ? 6.788 -6.642 11.882 1.00 92.88 162 PRO A O 1
ATOM 1371 N N . GLU A 1 163 ? 8.279 -5.469 13.087 1.00 91.44 163 GLU A N 1
ATOM 1372 C CA . GLU A 1 163 ? 9.021 -4.903 11.943 1.00 91.44 163 GLU A CA 1
ATOM 1373 C C . GLU A 1 163 ? 9.515 -5.984 10.971 1.00 91.44 163 GLU A C 1
ATOM 1375 O O . GLU A 1 163 ? 9.455 -5.806 9.756 1.00 91.44 163 GLU A O 1
ATOM 1380 N N . GLN A 1 164 ? 9.926 -7.145 11.490 1.00 88.44 164 GLN A N 1
ATOM 1381 C CA . GLN A 1 164 ? 10.332 -8.285 10.669 1.00 88.44 164 GLN A CA 1
ATOM 1382 C C . GLN A 1 164 ? 9.204 -8.753 9.742 1.00 88.44 164 GLN A C 1
ATOM 1384 O O . GLN A 1 164 ? 9.422 -8.947 8.546 1.00 88.44 164 GLN A O 1
ATOM 1389 N N . VAL A 1 165 ? 7.998 -8.967 10.278 1.00 90.81 165 VAL A N 1
ATOM 1390 C CA . VAL A 1 165 ? 6.865 -9.456 9.476 1.00 90.81 165 VAL A CA 1
ATOM 1391 C C . VAL A 1 165 ? 6.408 -8.385 8.498 1.00 90.81 165 VAL A C 1
ATOM 1393 O O . VAL A 1 165 ? 6.115 -8.707 7.349 1.00 90.81 165 VAL A O 1
ATOM 1396 N N . TRP A 1 166 ? 6.441 -7.116 8.904 1.00 93.06 166 TRP A N 1
ATOM 1397 C CA . TRP A 1 166 ? 6.172 -5.994 8.011 1.00 93.06 166 TRP A CA 1
ATOM 1398 C C . TRP A 1 166 ? 7.156 -5.920 6.834 1.00 93.06 166 TRP A C 1
ATOM 1400 O O . TRP A 1 166 ? 6.739 -5.864 5.679 1.00 93.06 166 TRP A O 1
ATOM 1410 N N . ARG A 1 167 ? 8.468 -6.000 7.078 1.00 91.38 167 ARG A N 1
ATOM 1411 C CA . ARG A 1 167 ? 9.461 -5.982 5.990 1.00 91.38 167 ARG A CA 1
ATOM 1412 C C . ARG A 1 167 ? 9.359 -7.206 5.086 1.00 91.38 167 ARG A C 1
ATOM 1414 O O . ARG A 1 167 ? 9.435 -7.060 3.866 1.00 91.38 167 ARG A O 1
ATOM 1421 N N . ARG A 1 168 ? 9.110 -8.393 5.652 1.00 90.44 168 ARG A N 1
ATOM 1422 C CA . ARG A 1 168 ? 8.824 -9.612 4.870 1.00 90.44 168 ARG A CA 1
ATOM 1423 C C . ARG A 1 168 ? 7.571 -9.453 4.016 1.00 90.44 168 ARG A C 1
ATOM 1425 O O . ARG A 1 168 ? 7.549 -9.922 2.881 1.00 90.44 168 ARG A O 1
ATOM 1432 N N . TYR A 1 169 ? 6.550 -8.772 4.533 1.00 92.56 169 TYR A N 1
ATOM 1433 C CA . TYR A 1 169 ? 5.358 -8.428 3.771 1.00 92.56 169 TYR A CA 1
ATOM 1434 C C . TYR A 1 169 ? 5.694 -7.517 2.590 1.00 92.56 169 TYR A C 1
ATOM 1436 O O . TYR A 1 169 ? 5.369 -7.863 1.457 1.00 92.56 169 TYR A O 1
ATOM 1444 N N . CYS A 1 170 ? 6.415 -6.416 2.810 1.00 92.50 170 CYS A N 1
ATOM 1445 C CA . CYS A 1 170 ? 6.835 -5.527 1.723 1.00 92.50 170 CYS A CA 1
ATOM 1446 C C . CYS A 1 170 ? 7.685 -6.257 0.676 1.00 92.50 170 CYS A C 1
ATOM 1448 O O . CYS A 1 170 ? 7.515 -6.044 -0.524 1.00 92.50 170 CYS A O 1
ATOM 1450 N N . TYR A 1 171 ? 8.550 -7.176 1.110 1.00 90.12 171 TYR A N 1
ATOM 1451 C CA . TYR A 1 171 ? 9.320 -8.025 0.206 1.00 90.12 171 TYR A CA 1
ATOM 1452 C C . TYR A 1 171 ? 8.434 -8.994 -0.592 1.00 90.12 171 TYR A C 1
ATOM 1454 O O . TYR A 1 171 ? 8.652 -9.207 -1.786 1.00 90.12 171 TYR A O 1
ATOM 1462 N N . ALA A 1 172 ? 7.372 -9.529 0.014 1.00 90.25 172 ALA A N 1
ATOM 1463 C CA . ALA A 1 172 ? 6.363 -10.296 -0.708 1.00 90.25 172 ALA A CA 1
ATOM 1464 C C . ALA A 1 172 ? 5.605 -9.426 -1.730 1.00 90.25 172 ALA A C 1
ATOM 1466 O O . ALA A 1 172 ? 5.377 -9.878 -2.850 1.00 90.25 172 ALA A O 1
ATOM 1467 N N . VAL A 1 173 ? 5.273 -8.168 -1.416 1.00 91.19 173 VAL A N 1
ATOM 1468 C CA . VAL A 1 173 ? 4.677 -7.231 -2.393 1.00 91.19 173 VAL A CA 1
ATOM 1469 C C . VAL A 1 173 ? 5.638 -6.984 -3.563 1.00 91.19 173 VAL A C 1
ATOM 1471 O O . VAL A 1 173 ? 5.233 -7.094 -4.724 1.00 91.19 173 VAL A O 1
ATOM 1474 N N . PHE A 1 174 ? 6.919 -6.740 -3.274 1.00 90.50 174 PHE A N 1
ATOM 1475 C CA . PHE A 1 174 ? 7.973 -6.587 -4.280 1.00 90.50 174 PHE A CA 1
ATOM 1476 C C . PHE A 1 174 ? 8.073 -7.814 -5.193 1.00 90.50 174 PHE A C 1
ATOM 1478 O O . PHE A 1 174 ? 8.069 -7.692 -6.421 1.00 90.50 174 PHE A O 1
ATOM 1485 N N . ARG A 1 175 ? 8.085 -9.017 -4.604 1.00 88.31 175 ARG A N 1
ATOM 1486 C CA . ARG A 1 175 ? 8.086 -10.276 -5.356 1.00 88.31 175 ARG A CA 1
ATOM 1487 C C . ARG A 1 175 ? 6.838 -10.403 -6.221 1.00 88.31 175 ARG A C 1
ATOM 1489 O O . ARG A 1 175 ? 6.950 -10.735 -7.399 1.00 88.31 175 ARG A O 1
ATOM 1496 N N . ASN A 1 176 ? 5.667 -10.108 -5.660 1.00 89.75 176 ASN A N 1
ATOM 1497 C CA . ASN A 1 176 ? 4.379 -10.197 -6.341 1.00 89.75 176 ASN A CA 1
ATOM 1498 C C . ASN A 1 176 ? 4.323 -9.306 -7.593 1.00 89.75 176 ASN A C 1
ATOM 1500 O O . ASN A 1 176 ? 3.819 -9.741 -8.626 1.00 89.75 176 ASN A O 1
ATOM 1504 N N . ASN A 1 177 ? 4.912 -8.107 -7.542 1.00 88.06 177 ASN A N 1
ATOM 1505 C CA . ASN A 1 177 ? 5.024 -7.183 -8.680 1.00 88.06 177 ASN A CA 1
ATOM 1506 C C . ASN A 1 177 ? 5.819 -7.771 -9.871 1.00 88.06 177 ASN A C 1
ATOM 1508 O O . ASN A 1 177 ? 5.609 -7.395 -11.028 1.00 88.06 177 ASN A O 1
ATOM 1512 N N . GLN A 1 178 ? 6.712 -8.725 -9.609 1.00 86.94 178 GLN A N 1
ATOM 1513 C CA . GLN A 1 178 ? 7.543 -9.367 -10.629 1.00 86.94 178 GLN A CA 1
ATOM 1514 C C . GLN A 1 178 ? 6.977 -10.703 -11.130 1.00 86.94 178 GLN A C 1
ATOM 1516 O O . GLN A 1 178 ? 7.481 -11.244 -12.111 1.00 86.94 178 GLN A O 1
ATOM 1521 N N . LEU A 1 179 ? 5.918 -11.236 -10.510 1.00 86.69 179 LEU A N 1
ATOM 1522 C CA . LEU A 1 179 ? 5.349 -12.523 -10.911 1.00 86.69 179 LEU A CA 1
ATOM 1523 C C . LEU A 1 179 ? 4.711 -12.466 -12.305 1.00 86.69 179 LEU A C 1
ATOM 1525 O O . LEU A 1 179 ? 4.008 -11.521 -12.691 1.00 86.69 179 LEU A O 1
ATOM 1529 N N . ALA A 1 180 ? 4.839 -13.564 -13.048 1.00 83.00 180 ALA A N 1
ATOM 1530 C CA . ALA A 1 180 ? 4.121 -13.786 -14.293 1.00 83.00 180 ALA A CA 1
ATOM 1531 C C . ALA A 1 180 ? 2.605 -13.634 -14.075 1.00 83.00 180 ALA A C 1
ATOM 1533 O O . ALA A 1 180 ? 1.929 -12.956 -14.865 1.00 83.00 180 ALA A O 1
ATOM 1534 N N . LYS A 1 181 ? 2.095 -14.186 -12.968 1.00 85.12 181 LYS A N 1
ATOM 1535 C CA . LYS A 1 181 ? 0.696 -14.115 -12.520 1.00 85.12 181 LYS A CA 1
ATOM 1536 C C . LYS A 1 181 ? 0.626 -13.538 -11.091 1.00 85.12 181 LYS A C 1
ATOM 1538 O O . LYS A 1 181 ? 0.664 -14.311 -10.139 1.00 85.12 181 LYS A O 1
ATOM 1543 N N . PRO A 1 182 ? 0.543 -12.205 -10.938 1.00 87.69 182 PRO A N 1
ATOM 1544 C CA . PRO A 1 182 ? 0.463 -11.564 -9.632 1.00 87.69 182 PRO A CA 1
ATOM 1545 C C . PRO A 1 182 ? -0.889 -11.829 -8.964 1.00 87.69 182 PRO A C 1
ATOM 1547 O O . PRO A 1 182 ? -1.917 -11.966 -9.635 1.00 87.69 182 PRO A O 1
ATOM 1550 N N . ILE A 1 183 ? -0.881 -11.864 -7.636 1.00 88.38 183 ILE A N 1
ATOM 1551 C CA . ILE A 1 183 ? -2.068 -12.024 -6.797 1.00 88.38 183 ILE A CA 1
ATOM 1552 C C . ILE A 1 183 ? -2.550 -10.650 -6.331 1.00 88.38 183 ILE A C 1
ATOM 1554 O O . ILE A 1 183 ? -1.753 -9.767 -6.022 1.00 88.38 183 ILE A O 1
ATOM 1558 N N . GLN A 1 184 ? -3.868 -10.480 -6.239 1.00 87.94 184 GLN A N 1
ATOM 1559 C CA . GLN A 1 184 ? -4.453 -9.303 -5.608 1.00 87.94 184 GLN A CA 1
ATOM 1560 C C . GLN A 1 184 ? -4.355 -9.413 -4.079 1.00 87.94 184 GLN A C 1
ATOM 1562 O O . GLN A 1 184 ? -4.911 -10.343 -3.485 1.00 87.94 184 GLN A O 1
ATOM 1567 N N . LEU A 1 185 ? -3.675 -8.443 -3.471 1.00 89.00 185 LEU A N 1
ATOM 1568 C CA . LEU A 1 185 ? -3.526 -8.300 -2.022 1.00 89.00 185 LEU A CA 1
ATOM 1569 C C . LEU A 1 185 ? -4.576 -7.337 -1.450 1.00 89.00 185 LEU A C 1
ATOM 1571 O O . LEU A 1 185 ? -5.238 -6.598 -2.194 1.00 89.00 185 LEU A O 1
ATOM 1575 N N . ASN A 1 186 ? -4.753 -7.361 -0.130 1.00 89.00 186 ASN A N 1
ATOM 1576 C CA . ASN A 1 186 ? -5.660 -6.468 0.574 1.00 89.00 186 ASN A CA 1
ATOM 1577 C C . ASN A 1 186 ? -5.107 -5.039 0.587 1.00 89.00 186 ASN A C 1
ATOM 1579 O O . ASN A 1 186 ? -4.099 -4.752 1.215 1.00 89.00 186 ASN A O 1
ATOM 1583 N N . GLN A 1 187 ? -5.826 -4.117 -0.049 1.00 86.94 187 GLN A N 1
ATOM 1584 C CA . GLN A 1 187 ? -5.424 -2.711 -0.164 1.00 86.94 187 GLN A CA 1
ATOM 1585 C C . GLN A 1 187 ? -5.472 -1.938 1.162 1.00 86.94 187 GLN A C 1
ATOM 1587 O O . GLN A 1 187 ? -4.775 -0.941 1.326 1.00 86.94 187 GLN A O 1
ATOM 1592 N N . LYS A 1 188 ? -6.323 -2.359 2.105 1.00 88.75 188 LYS A N 1
ATOM 1593 C CA . LYS A 1 188 ? -6.551 -1.636 3.368 1.00 88.75 188 LYS A CA 1
ATOM 1594 C C . LYS A 1 188 ? -5.630 -2.093 4.492 1.00 88.75 188 LYS A C 1
ATOM 1596 O O . LYS A 1 188 ? -5.397 -1.327 5.419 1.00 88.75 188 LYS A O 1
ATOM 1601 N N . LEU A 1 189 ? -5.160 -3.339 4.433 1.00 91.75 189 LEU A N 1
ATOM 1602 C CA . LEU A 1 189 ? -4.304 -3.924 5.461 1.00 91.75 189 LEU A CA 1
ATOM 1603 C C . LEU A 1 189 ? -2.999 -3.127 5.645 1.00 91.75 189 LEU A C 1
ATOM 1605 O O . LEU A 1 189 ? -2.800 -2.621 6.741 1.00 91.75 189 LEU A O 1
ATOM 1609 N N . PRO A 1 190 ? -2.148 -2.924 4.623 1.00 92.44 190 PRO A N 1
ATOM 1610 C CA . PRO A 1 190 ? -0.870 -2.239 4.805 1.00 92.44 190 PRO A CA 1
ATOM 1611 C C . PRO A 1 190 ? -1.016 -0.771 5.207 1.00 92.44 190 PRO A C 1
ATOM 1613 O O . PRO A 1 190 ? -0.221 -0.315 6.016 1.00 92.44 190 PRO A O 1
ATOM 1616 N N . LYS A 1 191 ? -2.054 -0.059 4.737 1.00 90.44 191 LYS A N 1
ATOM 1617 C CA . LYS A 1 191 ? -2.365 1.303 5.216 1.00 90.44 191 LYS A CA 1
ATOM 1618 C C . LYS A 1 191 ? -2.523 1.332 6.727 1.00 90.44 191 LYS A C 1
ATOM 1620 O O . LYS A 1 191 ? -1.821 2.062 7.411 1.00 90.44 191 LYS A O 1
ATOM 1625 N N . ARG A 1 192 ? -3.389 0.450 7.235 1.00 91.00 192 ARG A N 1
ATOM 1626 C CA . ARG A 1 192 ? -3.599 0.295 8.670 1.00 91.00 192 ARG A CA 1
ATOM 1627 C C . ARG A 1 192 ? -2.294 -0.066 9.374 1.00 91.00 192 ARG A C 1
ATOM 1629 O O . ARG A 1 192 ? -1.974 0.534 10.379 1.00 91.00 192 ARG A O 1
ATOM 1636 N N . ILE A 1 193 ? -1.525 -1.025 8.868 1.00 94.19 193 ILE A N 1
ATOM 1637 C CA . ILE A 1 193 ? -0.275 -1.445 9.522 1.00 94.19 193 ILE A CA 1
ATOM 1638 C C . ILE A 1 193 ? 0.741 -0.295 9.622 1.00 94.19 193 ILE A C 1
ATOM 1640 O O . ILE A 1 193 ? 1.405 -0.173 10.651 1.00 94.19 193 ILE A O 1
ATOM 1644 N N . VAL A 1 194 ? 0.844 0.554 8.595 1.00 93.44 194 VAL A N 1
ATOM 1645 C CA . VAL A 1 194 ? 1.734 1.725 8.612 1.00 93.44 194 VAL A CA 1
ATOM 1646 C C . VAL A 1 194 ? 1.331 2.719 9.699 1.00 93.44 194 VAL A C 1
ATOM 1648 O O . VAL A 1 194 ? 2.208 3.146 10.443 1.00 93.44 194 VAL A O 1
ATOM 1651 N N . GLU A 1 195 ? 0.034 2.992 9.883 1.00 92.81 195 GLU A N 1
ATOM 1652 C CA . GLU A 1 195 ? -0.448 3.871 10.967 1.00 92.81 195 GLU A CA 1
ATOM 1653 C C . GLU A 1 195 ? 0.042 3.387 12.349 1.00 92.81 195 GLU A C 1
ATOM 1655 O O . GLU A 1 195 ? 0.465 4.178 13.186 1.00 92.81 195 GLU A O 1
ATOM 1660 N N . PHE A 1 196 ? 0.052 2.069 12.585 1.00 94.50 196 PHE A N 1
ATOM 1661 C CA . PHE A 1 196 ? 0.555 1.476 13.834 1.00 94.50 196 PHE A CA 1
ATOM 1662 C C . PHE A 1 196 ? 2.082 1.532 13.944 1.00 94.50 196 PHE A C 1
ATOM 1664 O O . PHE A 1 196 ? 2.619 1.695 15.044 1.00 94.50 196 PHE A O 1
ATOM 1671 N N . ARG A 1 197 ? 2.783 1.401 12.813 1.00 94.75 197 ARG A N 1
ATOM 1672 C CA . ARG A 1 197 ? 4.243 1.501 12.740 1.00 94.75 197 ARG A CA 1
ATOM 1673 C C . ARG A 1 197 ? 4.727 2.900 13.109 1.00 94.75 197 ARG A C 1
ATOM 1675 O O . ARG A 1 197 ? 5.681 3.013 13.875 1.00 94.75 197 ARG A O 1
ATOM 1682 N N . GLU A 1 198 ? 4.073 3.936 12.586 1.00 93.12 198 GLU A N 1
ATOM 1683 C CA . GLU A 1 198 ? 4.438 5.345 12.796 1.00 93.12 198 GLU A CA 1
ATOM 1684 C C . GLU A 1 198 ? 4.423 5.727 14.279 1.00 93.12 198 GLU A C 1
ATOM 1686 O O . GLU A 1 198 ? 5.387 6.306 14.774 1.00 93.12 198 GLU A O 1
ATOM 1691 N N . VAL A 1 199 ? 3.400 5.295 15.021 1.00 94.06 199 VAL A N 1
ATOM 1692 C CA . VAL A 1 199 ? 3.280 5.556 16.471 1.00 94.06 199 VAL A CA 1
ATOM 1693 C C . VAL A 1 199 ? 3.919 4.468 17.354 1.00 94.06 199 VAL A C 1
ATOM 1695 O O . VAL A 1 199 ? 3.700 4.423 18.571 1.00 94.06 199 VAL A O 1
ATOM 1698 N N . GLN A 1 200 ? 4.696 3.558 16.751 1.00 92.88 200 GLN A N 1
ATOM 1699 C CA . GLN A 1 200 ? 5.425 2.471 17.419 1.00 92.88 200 GLN A CA 1
ATOM 1700 C C . GLN A 1 200 ? 4.545 1.585 18.320 1.00 92.88 200 GLN A C 1
ATOM 1702 O O . GLN A 1 200 ? 4.904 1.253 19.459 1.00 92.88 200 GLN A O 1
ATOM 1707 N N . MET A 1 201 ? 3.373 1.201 17.820 1.00 93.25 201 MET A N 1
ATOM 1708 C CA . MET A 1 201 ? 2.404 0.393 18.560 1.00 93.25 201 MET A CA 1
ATOM 1709 C C . MET A 1 201 ? 2.331 -1.031 17.984 1.00 93.25 201 MET A C 1
ATOM 1711 O O . MET A 1 201 ? 2.469 -1.205 16.773 1.00 93.25 201 MET A O 1
ATOM 1715 N N . PRO A 1 202 ? 2.164 -2.083 18.810 1.00 94.38 202 PRO A N 1
ATOM 1716 C CA . PRO A 1 202 ? 1.878 -3.423 18.300 1.00 94.38 202 PRO A CA 1
ATOM 1717 C C . PRO A 1 202 ? 0.588 -3.433 17.467 1.00 94.38 202 PRO A C 1
ATOM 1719 O O . PRO A 1 202 ? -0.300 -2.621 17.677 1.00 94.38 202 PRO A O 1
ATOM 1722 N N . ILE A 1 203 ? 0.469 -4.369 16.531 1.00 94.62 203 ILE A N 1
ATOM 1723 C CA . ILE A 1 203 ? -0.724 -4.526 15.687 1.00 94.62 203 ILE A CA 1
ATOM 1724 C C . ILE A 1 203 ? -1.740 -5.486 16.322 1.00 94.62 203 ILE A C 1
ATOM 1726 O O . ILE A 1 203 ? -1.481 -6.100 17.348 1.00 94.62 203 ILE A O 1
ATOM 1730 N N . TYR A 1 204 ? -2.925 -5.634 15.734 1.00 93.12 204 TYR A N 1
ATOM 1731 C CA . TYR A 1 204 ? -3.828 -6.704 16.167 1.00 93.12 204 TYR A CA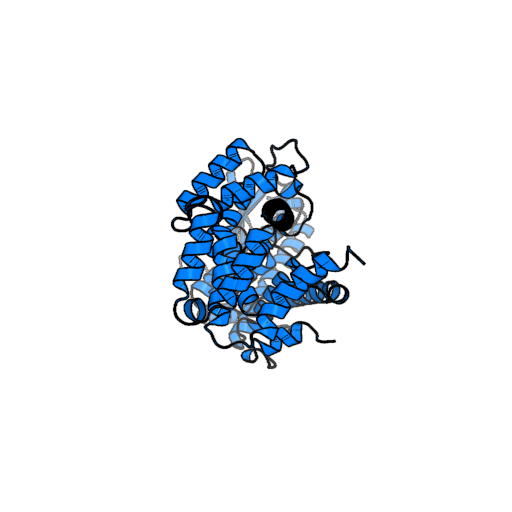 1
ATOM 1732 C C . TYR A 1 204 ? -3.259 -8.065 15.759 1.00 93.12 204 TYR A C 1
ATOM 1734 O O . TYR A 1 204 ? -2.665 -8.199 14.686 1.00 93.12 204 TYR A O 1
ATOM 1742 N N . ILE A 1 205 ? -3.525 -9.102 16.546 1.00 91.62 205 ILE A N 1
ATOM 1743 C CA . ILE A 1 205 ? -3.127 -10.480 16.233 1.00 91.62 205 ILE A CA 1
ATOM 1744 C C . ILE A 1 205 ? -3.754 -10.929 14.910 1.00 91.62 205 ILE A C 1
ATOM 1746 O O . ILE A 1 205 ? -3.073 -11.481 14.052 1.00 91.62 205 ILE A O 1
ATOM 1750 N N . ALA A 1 206 ? -5.024 -10.589 14.681 1.00 91.12 206 ALA A N 1
ATOM 1751 C CA . ALA A 1 206 ? -5.694 -10.860 13.409 1.00 91.12 206 ALA A CA 1
ATOM 1752 C C . ALA A 1 206 ? -5.004 -10.180 12.209 1.00 91.12 206 ALA A C 1
ATOM 1754 O O . ALA A 1 206 ? -5.011 -10.710 11.098 1.00 91.12 206 ALA A O 1
ATOM 1755 N N . ASP A 1 207 ? -4.398 -9.007 12.419 1.00 93.75 207 ASP A N 1
ATOM 1756 C CA . ASP A 1 207 ? -3.672 -8.289 11.370 1.00 93.75 207 ASP A CA 1
ATOM 1757 C C . ASP A 1 207 ? -2.295 -8.906 11.117 1.00 93.75 207 ASP A C 1
ATOM 1759 O O . ASP A 1 207 ? -1.882 -9.030 9.963 1.00 93.75 207 ASP A O 1
ATOM 1763 N N . TYR A 1 208 ? -1.623 -9.358 12.177 1.00 93.88 208 TYR A N 1
ATOM 1764 C CA . TYR A 1 208 ? -0.402 -10.152 12.080 1.00 93.88 208 TYR A CA 1
ATOM 1765 C C . TYR A 1 208 ? -0.633 -11.436 11.267 1.00 93.88 208 TYR A C 1
ATOM 1767 O O . TYR A 1 208 ? 0.076 -11.695 10.292 1.00 93.88 208 TYR A O 1
ATOM 1775 N N . GLU A 1 209 ? -1.676 -12.201 11.599 1.00 92.62 209 GLU A N 1
ATOM 1776 C CA . GLU A 1 209 ? -2.052 -13.417 10.868 1.00 92.62 209 GLU A CA 1
ATOM 1777 C C . GLU A 1 209 ? -2.428 -13.122 9.408 1.00 92.62 209 GLU A C 1
ATOM 1779 O O . GLU A 1 209 ? -2.105 -13.902 8.503 1.00 92.62 209 GLU A O 1
ATOM 1784 N N . ALA A 1 210 ? -3.082 -11.985 9.149 1.00 94.06 210 ALA A N 1
ATOM 1785 C CA . ALA A 1 210 ? -3.407 -11.555 7.794 1.00 94.06 210 ALA A CA 1
ATOM 1786 C C . ALA A 1 210 ? -2.143 -11.267 6.967 1.00 94.06 210 ALA A C 1
ATOM 1788 O O . ALA A 1 210 ? -2.061 -11.724 5.824 1.00 94.06 210 ALA A O 1
ATOM 1789 N N . LEU A 1 211 ? -1.143 -10.582 7.541 1.00 93.94 211 LEU A N 1
ATOM 1790 C CA . LEU A 1 211 ? 0.151 -10.353 6.887 1.00 93.94 211 LEU A CA 1
ATOM 1791 C C . LEU A 1 211 ? 0.849 -11.676 6.565 1.00 93.94 211 LEU A C 1
ATOM 1793 O O . LEU A 1 211 ? 1.261 -11.891 5.424 1.00 93.94 211 LEU A O 1
ATOM 1797 N N . GLU A 1 212 ? 0.930 -12.591 7.534 1.00 92.19 212 GLU A N 1
ATOM 1798 C CA . GLU A 1 212 ? 1.523 -13.911 7.308 1.00 92.19 212 GLU A CA 1
ATOM 1799 C C . GLU A 1 212 ? 0.801 -14.692 6.208 1.00 92.19 212 GLU A C 1
ATOM 1801 O O . GLU A 1 212 ? 1.435 -15.336 5.371 1.00 92.19 212 GLU A O 1
ATOM 1806 N N . THR A 1 213 ? -0.529 -14.631 6.187 1.00 93.38 213 THR A N 1
ATOM 1807 C CA . THR A 1 213 ? -1.342 -15.314 5.178 1.00 93.38 213 THR A CA 1
ATOM 1808 C C . THR A 1 213 ? -1.089 -14.742 3.785 1.00 93.38 213 THR A C 1
ATOM 1810 O O . THR A 1 213 ? -0.939 -15.507 2.830 1.00 93.38 213 THR A O 1
ATOM 1813 N N . GLU A 1 214 ? -1.001 -13.417 3.642 1.00 93.38 214 GLU A N 1
ATOM 1814 C CA . GLU A 1 214 ? -0.681 -12.777 2.360 1.00 93.38 214 GLU A CA 1
ATOM 1815 C C . GLU A 1 214 ? 0.730 -13.114 1.880 1.00 93.38 214 GLU A C 1
ATOM 1817 O O . GLU A 1 214 ? 0.890 -13.468 0.709 1.00 93.38 214 GLU A O 1
ATOM 1822 N N . ILE A 1 215 ? 1.717 -13.114 2.784 1.00 91.38 215 ILE A N 1
ATOM 1823 C CA . ILE A 1 215 ? 3.076 -13.588 2.491 1.00 91.38 215 ILE A CA 1
ATOM 1824 C C . ILE A 1 215 ? 2.998 -15.019 1.954 1.00 91.38 215 ILE A C 1
ATOM 1826 O O . ILE A 1 215 ? 3.353 -15.266 0.805 1.00 91.38 215 ILE A O 1
ATOM 1830 N N . ARG A 1 216 ? 2.414 -15.955 2.715 1.00 90.69 216 ARG A N 1
ATOM 1831 C CA . ARG A 1 216 ? 2.298 -17.371 2.315 1.00 90.69 216 ARG A CA 1
ATOM 1832 C C . ARG A 1 216 ? 1.636 -17.547 0.946 1.00 90.69 216 ARG A C 1
ATOM 1834 O O . ARG A 1 216 ? 2.082 -18.389 0.168 1.00 90.69 216 ARG A O 1
ATOM 1841 N N . ARG A 1 217 ? 0.604 -16.758 0.626 1.00 91.56 217 ARG A N 1
ATOM 1842 C CA . ARG A 1 217 ? -0.061 -16.791 -0.690 1.00 91.56 217 ARG A CA 1
ATOM 1843 C C . ARG A 1 217 ? 0.881 -16.382 -1.819 1.00 91.56 217 ARG A C 1
ATOM 1845 O O . ARG A 1 217 ? 0.923 -17.070 -2.839 1.00 91.56 217 ARG A O 1
ATOM 1852 N N . VAL A 1 218 ? 1.648 -15.305 -1.642 1.00 90.00 218 VAL A N 1
ATOM 1853 C CA . VAL A 1 218 ? 2.665 -14.894 -2.623 1.00 90.00 218 VAL A CA 1
ATOM 1854 C C . VAL A 1 218 ? 3.741 -15.969 -2.759 1.00 90.00 218 VAL A C 1
ATOM 1856 O O . VAL A 1 218 ? 4.054 -16.358 -3.884 1.00 90.00 218 VAL A O 1
ATOM 1859 N N . ASN A 1 219 ? 4.242 -16.511 -1.643 1.00 85.62 219 ASN A N 1
ATOM 1860 C CA . ASN A 1 219 ? 5.243 -17.580 -1.655 1.00 85.62 219 ASN A CA 1
ATOM 1861 C C . ASN A 1 219 ? 4.757 -18.785 -2.472 1.00 85.62 219 ASN A C 1
ATOM 1863 O O . ASN A 1 219 ? 5.480 -19.289 -3.328 1.00 85.62 219 ASN A O 1
ATOM 1867 N N . GLN A 1 220 ? 3.522 -19.239 -2.239 1.00 87.44 220 GLN A N 1
ATOM 1868 C CA . GLN A 1 220 ? 2.935 -20.373 -2.958 1.00 87.44 220 GLN A CA 1
ATOM 1869 C C . GLN A 1 220 ? 2.854 -20.121 -4.466 1.00 87.44 220 GLN A C 1
ATOM 1871 O O . GLN A 1 220 ? 3.205 -21.002 -5.249 1.00 87.44 220 GLN A O 1
ATOM 1876 N N . GLN A 1 221 ? 2.454 -18.917 -4.879 1.00 87.56 221 GLN A N 1
ATOM 1877 C CA . GLN A 1 221 ? 2.404 -18.542 -6.293 1.00 87.56 221 GLN A CA 1
ATOM 1878 C C . GLN A 1 221 ? 3.799 -18.426 -6.921 1.00 87.56 221 GLN A C 1
ATOM 1880 O O . GLN A 1 221 ? 3.972 -18.756 -8.095 1.00 87.56 221 GLN A O 1
ATOM 1885 N N . ALA A 1 222 ? 4.790 -17.981 -6.147 1.00 83.25 222 ALA A N 1
ATOM 1886 C CA . ALA A 1 222 ? 6.163 -17.784 -6.599 1.00 83.25 222 ALA A CA 1
ATOM 1887 C C . ALA A 1 222 ? 6.937 -19.095 -6.815 1.00 83.25 222 ALA A C 1
ATOM 1889 O O . ALA A 1 222 ? 7.875 -19.105 -7.612 1.00 83.25 222 ALA A O 1
ATOM 1890 N N . LYS A 1 223 ? 6.542 -20.204 -6.165 1.00 78.19 223 LYS A N 1
ATOM 1891 C CA . LYS A 1 223 ? 7.206 -21.518 -6.308 1.00 78.19 223 LYS A CA 1
ATOM 1892 C C . LYS A 1 223 ? 7.279 -22.016 -7.759 1.00 78.19 223 LYS A C 1
ATOM 1894 O O . LYS A 1 223 ? 8.193 -22.757 -8.092 1.00 78.19 223 LYS A O 1
ATOM 1899 N N . GLY A 1 224 ? 6.349 -21.599 -8.621 1.00 67.62 224 GLY A N 1
ATOM 1900 C CA . GLY A 1 224 ? 6.344 -21.954 -10.046 1.00 67.62 224 GLY A CA 1
ATOM 1901 C C . GLY A 1 224 ? 7.108 -20.996 -10.972 1.00 67.62 224 GLY A C 1
ATOM 1902 O O . GLY A 1 224 ? 7.122 -21.236 -12.174 1.00 67.62 224 GLY A O 1
ATOM 1903 N N . ASP A 1 225 ? 7.695 -19.909 -10.455 1.00 66.19 225 ASP A N 1
ATOM 1904 C CA . ASP A 1 225 ? 8.182 -18.761 -11.248 1.00 66.19 225 ASP A CA 1
ATOM 1905 C C . ASP A 1 225 ? 9.584 -18.284 -10.807 1.00 66.19 225 ASP A C 1
ATOM 1907 O O . ASP A 1 225 ? 9.888 -17.090 -10.720 1.00 66.19 225 ASP A O 1
ATOM 1911 N N . ALA A 1 226 ? 10.451 -19.230 -10.436 1.00 60.56 226 ALA A N 1
ATOM 1912 C CA . ALA A 1 226 ? 11.766 -18.939 -9.858 1.00 60.56 226 ALA A CA 1
ATOM 1913 C C . ALA A 1 226 ? 12.772 -18.328 -10.857 1.00 60.56 226 ALA A C 1
ATOM 1915 O O . ALA A 1 226 ? 13.721 -17.673 -10.440 1.00 60.56 226 ALA A O 1
ATOM 1916 N N . ALA A 1 227 ? 12.568 -18.501 -12.165 1.00 56.41 227 ALA A N 1
ATOM 1917 C CA . ALA A 1 227 ? 13.596 -18.247 -13.178 1.00 56.41 227 ALA A CA 1
ATOM 1918 C C . ALA A 1 227 ? 13.841 -16.762 -13.534 1.00 56.41 227 ALA A C 1
ATOM 1920 O O . ALA A 1 227 ? 14.774 -16.480 -14.278 1.00 56.41 227 ALA A O 1
ATOM 1921 N N . GLN A 1 228 ? 13.023 -15.813 -13.057 1.00 65.31 228 GLN A N 1
ATOM 1922 C CA . GLN A 1 228 ? 13.081 -14.401 -13.493 1.00 65.31 228 GLN A CA 1
ATOM 1923 C C . GLN A 1 228 ? 13.063 -13.377 -12.347 1.00 65.31 228 GLN A C 1
ATOM 1925 O O . GLN A 1 228 ? 12.743 -12.210 -12.566 1.00 65.31 228 GLN A O 1
ATOM 1930 N N . PHE A 1 229 ? 13.356 -13.783 -11.109 1.00 75.75 229 PHE A N 1
ATOM 1931 C CA . PHE A 1 229 ? 13.327 -12.841 -9.989 1.00 75.75 229 PHE A CA 1
ATOM 1932 C C . PHE A 1 229 ? 14.579 -11.960 -9.952 1.00 75.75 229 PHE A C 1
ATOM 1934 O O . PHE A 1 229 ? 15.688 -12.482 -9.875 1.00 75.75 229 PHE A O 1
ATOM 1941 N N . LEU A 1 230 ? 14.408 -10.636 -9.940 1.00 76.69 230 LEU A N 1
ATOM 1942 C CA . LEU A 1 230 ? 15.503 -9.709 -9.663 1.00 76.69 230 LEU A CA 1
ATOM 1943 C C . LEU A 1 230 ? 15.698 -9.595 -8.148 1.00 76.69 230 LEU A C 1
ATOM 1945 O O . LEU A 1 230 ? 14.890 -8.986 -7.445 1.00 76.69 230 LEU A O 1
ATOM 1949 N N . VAL A 1 231 ? 16.776 -10.212 -7.663 1.00 76.62 231 VAL A N 1
ATOM 1950 C CA . VAL A 1 231 ? 17.119 -10.338 -6.239 1.00 76.62 231 VAL A CA 1
ATOM 1951 C C . VAL A 1 231 ? 18.287 -9.414 -5.913 1.00 76.62 231 VAL A C 1
ATOM 1953 O O . VAL A 1 231 ? 19.396 -9.863 -5.656 1.00 76.62 231 VAL A O 1
ATOM 1956 N N . GLN A 1 232 ? 18.067 -8.106 -5.991 1.00 85.50 232 GLN A N 1
ATOM 1957 C CA . GLN A 1 232 ? 19.065 -7.113 -5.582 1.00 85.50 232 GLN A CA 1
ATOM 1958 C C . GLN A 1 232 ? 18.530 -6.333 -4.386 1.00 85.50 232 GLN A C 1
ATOM 1960 O O . GLN A 1 232 ? 17.363 -5.923 -4.388 1.00 85.50 232 GLN A O 1
ATOM 1965 N N . LYS A 1 233 ? 19.372 -6.141 -3.366 1.00 87.31 233 LYS A N 1
ATOM 1966 C CA . LYS A 1 233 ? 18.982 -5.466 -2.121 1.00 87.31 233 LYS A CA 1
ATOM 1967 C C . LYS A 1 233 ? 18.655 -4.000 -2.389 1.00 87.31 233 LYS A C 1
ATOM 1969 O O . LYS A 1 233 ? 17.675 -3.480 -1.868 1.00 87.31 233 LYS A O 1
ATOM 1974 N N . GLU A 1 234 ? 19.426 -3.364 -3.263 1.00 88.19 234 GLU A N 1
ATOM 1975 C CA . GLU A 1 234 ? 19.289 -1.961 -3.648 1.00 88.19 234 GLU A CA 1
ATOM 1976 C C . GLU A 1 234 ? 17.929 -1.692 -4.305 1.00 88.19 234 GLU A C 1
ATOM 1978 O O . GLU A 1 234 ? 17.270 -0.708 -3.970 1.00 88.19 234 GLU A O 1
ATOM 1983 N N . LEU A 1 235 ? 17.475 -2.603 -5.178 1.00 88.19 235 LEU A N 1
ATOM 1984 C CA . LEU A 1 235 ? 16.162 -2.527 -5.831 1.00 88.19 235 LEU A CA 1
ATOM 1985 C C . LEU A 1 235 ? 15.007 -2.732 -4.850 1.00 88.19 235 LEU A C 1
ATOM 1987 O O . LEU A 1 235 ? 13.939 -2.143 -5.007 1.00 88.19 235 LEU A O 1
ATOM 1991 N N . PHE A 1 236 ? 15.192 -3.599 -3.854 1.00 90.56 236 PHE A N 1
ATOM 1992 C CA . PHE A 1 236 ? 14.183 -3.766 -2.818 1.00 90.56 236 PHE A CA 1
ATOM 1993 C C . PHE A 1 236 ? 14.109 -2.533 -1.912 1.00 90.56 236 PHE A C 1
ATOM 1995 O O . PHE A 1 236 ? 13.011 -2.093 -1.593 1.00 90.56 236 PHE A O 1
ATOM 2002 N N . GLU A 1 237 ? 15.242 -1.948 -1.527 1.00 91.50 237 GLU A N 1
ATOM 2003 C CA . GLU A 1 237 ? 15.277 -0.746 -0.686 1.00 91.50 237 GLU A CA 1
ATOM 2004 C C . GLU A 1 237 ? 14.721 0.493 -1.406 1.00 91.50 237 GLU A C 1
ATOM 2006 O O . GLU A 1 237 ? 14.040 1.307 -0.777 1.00 91.50 237 GLU A O 1
ATOM 2011 N N . SER A 1 238 ? 14.961 0.643 -2.717 1.00 90.69 238 SER A N 1
ATOM 2012 C CA . SER A 1 238 ? 14.310 1.693 -3.515 1.00 90.69 238 SER A CA 1
ATOM 2013 C C . SER A 1 238 ? 12.795 1.497 -3.524 1.00 90.69 238 SER A C 1
ATOM 2015 O O . SER A 1 238 ? 12.069 2.369 -3.043 1.00 90.69 238 SER A O 1
ATOM 2017 N N . PHE A 1 239 ? 12.341 0.301 -3.912 1.00 91.94 239 PHE A N 1
ATOM 2018 C CA . PHE A 1 239 ? 10.927 -0.067 -3.897 1.00 91.94 239 PHE A CA 1
ATOM 2019 C C . PHE A 1 239 ? 10.279 0.125 -2.522 1.00 91.94 239 PHE A C 1
ATOM 2021 O O . PHE A 1 239 ? 9.165 0.627 -2.435 1.00 91.94 239 PHE A O 1
ATOM 2028 N N . TYR A 1 240 ? 10.949 -0.269 -1.437 1.00 91.88 240 TYR A N 1
ATOM 2029 C CA . TYR A 1 240 ? 10.417 -0.161 -0.081 1.00 91.88 240 TYR A CA 1
ATOM 2030 C C . TYR A 1 240 ? 10.128 1.295 0.291 1.00 91.88 240 TYR A C 1
ATOM 2032 O O . TYR A 1 240 ? 9.063 1.584 0.837 1.00 91.88 240 TYR A O 1
ATOM 2040 N N . ARG A 1 241 ? 11.033 2.223 -0.048 1.00 91.75 241 ARG A N 1
ATOM 2041 C CA . ARG A 1 241 ? 10.812 3.660 0.171 1.00 91.75 241 ARG A CA 1
ATOM 2042 C C . ARG A 1 241 ? 9.639 4.183 -0.653 1.00 91.75 241 ARG A C 1
ATOM 2044 O O . ARG A 1 241 ? 8.776 4.860 -0.099 1.00 91.75 241 ARG A O 1
ATOM 2051 N N . ASP A 1 242 ? 9.579 3.829 -1.935 1.00 90.31 242 ASP A N 1
ATOM 2052 C CA . ASP A 1 242 ? 8.512 4.292 -2.834 1.00 90.31 242 ASP A CA 1
ATOM 2053 C C . ASP A 1 242 ? 7.150 3.720 -2.439 1.00 90.31 242 ASP A C 1
ATOM 2055 O O . ASP A 1 242 ? 6.128 4.397 -2.526 1.00 90.31 242 ASP A O 1
ATOM 2059 N N . PHE A 1 243 ? 7.132 2.482 -1.946 1.00 90.81 243 PHE A N 1
ATOM 2060 C CA . PHE A 1 243 ? 5.934 1.834 -1.436 1.00 90.81 243 PHE A CA 1
ATOM 2061 C C . PHE A 1 243 ? 5.394 2.535 -0.185 1.00 90.81 243 PHE A C 1
ATOM 2063 O O . PHE A 1 243 ? 4.184 2.718 -0.072 1.00 90.81 243 PHE A O 1
ATOM 2070 N N . LEU A 1 244 ? 6.260 2.967 0.738 1.00 90.31 244 LEU A N 1
ATOM 2071 C CA . LEU A 1 244 ? 5.831 3.741 1.908 1.00 90.31 244 LEU A CA 1
ATOM 2072 C C . LEU A 1 244 ? 5.267 5.116 1.511 1.00 90.31 244 LEU A C 1
ATOM 2074 O O . LEU A 1 244 ? 4.221 5.511 2.026 1.00 90.31 244 LEU A O 1
ATOM 2078 N N . GLU A 1 245 ? 5.905 5.813 0.567 1.00 88.81 245 GLU A N 1
ATOM 2079 C CA . GLU A 1 245 ? 5.410 7.097 0.041 1.00 88.81 245 GLU A CA 1
ATOM 2080 C C . GLU A 1 245 ? 4.056 6.933 -0.680 1.00 88.81 245 GLU A C 1
ATOM 2082 O O . GLU A 1 245 ? 3.131 7.734 -0.511 1.00 88.81 245 GLU A O 1
ATOM 2087 N N . ASP A 1 246 ? 3.898 5.857 -1.452 1.00 88.06 246 ASP A N 1
ATOM 2088 C CA . ASP A 1 246 ? 2.643 5.518 -2.122 1.00 88.06 246 ASP A CA 1
ATOM 2089 C C . ASP A 1 246 ? 1.527 5.173 -1.126 1.00 88.06 246 ASP A C 1
ATOM 2091 O O . ASP A 1 246 ? 0.393 5.626 -1.291 1.00 88.06 246 ASP A O 1
ATOM 2095 N N . LEU A 1 247 ? 1.823 4.425 -0.059 1.00 87.50 247 LEU A N 1
ATOM 2096 C CA . LEU A 1 247 ? 0.839 4.107 0.982 1.00 87.50 247 LEU A CA 1
ATOM 2097 C C . LEU A 1 247 ? 0.273 5.359 1.662 1.00 87.50 247 LEU A C 1
ATOM 2099 O O . LEU A 1 247 ? -0.925 5.385 1.959 1.00 87.50 247 LEU A O 1
ATOM 2103 N N . ALA A 1 248 ? 1.102 6.387 1.853 1.00 83.12 248 ALA A N 1
ATOM 2104 C CA . ALA A 1 248 ? 0.696 7.664 2.437 1.00 83.12 248 ALA A CA 1
ATOM 2105 C C . ALA A 1 248 ? -0.155 8.528 1.486 1.00 83.12 248 ALA A C 1
ATOM 2107 O O . ALA A 1 248 ? -0.944 9.352 1.945 1.00 83.12 248 ALA A O 1
ATOM 2108 N N . THR A 1 249 ? -0.019 8.347 0.168 1.00 81.06 249 THR A N 1
ATOM 2109 C CA . THR A 1 249 ? -0.615 9.243 -0.837 1.00 81.06 249 THR A CA 1
ATOM 2110 C C . THR A 1 249 ? -1.772 8.598 -1.602 1.00 81.06 249 THR A C 1
ATOM 2112 O O . THR A 1 249 ? -2.929 8.977 -1.428 1.00 81.06 249 THR A O 1
ATOM 2115 N N . THR A 1 250 ? -1.482 7.615 -2.455 1.00 74.12 250 THR A N 1
ATOM 2116 C CA . THR A 1 250 ? -2.415 7.102 -3.479 1.00 74.12 250 THR A CA 1
ATOM 2117 C C . THR A 1 250 ? -2.631 5.590 -3.396 1.00 74.12 250 THR A C 1
ATOM 2119 O O . THR A 1 250 ? -3.759 5.121 -3.562 1.00 74.12 250 THR A O 1
ATOM 2122 N N . SER A 1 251 ? -1.605 4.831 -3.006 1.00 81.06 251 SER A N 1
ATOM 2123 C CA . SER A 1 251 ? -1.630 3.372 -2.781 1.00 81.06 251 SER A CA 1
ATOM 2124 C C . SER A 1 251 ? -1.842 2.550 -4.043 1.00 81.06 251 SER A C 1
ATOM 2126 O O . SER A 1 251 ? -2.516 1.512 -4.042 1.00 81.06 251 SER A O 1
ATOM 2128 N N . ILE A 1 252 ? -1.257 3.039 -5.129 1.00 79.94 252 ILE A N 1
ATOM 2129 C CA . ILE A 1 252 ? -1.357 2.476 -6.467 1.00 79.94 252 ILE A CA 1
ATOM 2130 C C . ILE A 1 252 ? -0.682 1.107 -6.542 1.00 79.94 252 ILE A C 1
ATOM 2132 O O . ILE A 1 252 ? -1.208 0.235 -7.233 1.00 79.94 252 ILE A O 1
ATOM 2136 N N . TYR A 1 253 ? 0.396 0.844 -5.790 1.00 80.00 253 TYR A N 1
ATOM 2137 C CA . TYR A 1 253 ? 1.080 -0.463 -5.815 1.00 80.00 253 TYR A CA 1
ATOM 2138 C C . TYR A 1 253 ? 0.159 -1.640 -5.451 1.00 80.00 253 TYR A C 1
ATOM 2140 O O . TYR A 1 253 ? 0.386 -2.776 -5.875 1.00 80.00 253 TYR A O 1
ATOM 2148 N N . LEU A 1 254 ? -0.892 -1.379 -4.670 1.00 77.19 254 LEU A N 1
ATOM 2149 C CA . LEU A 1 254 ? -1.877 -2.378 -4.247 1.00 77.19 254 LEU A CA 1
ATOM 2150 C C . LEU A 1 254 ? -3.123 -2.387 -5.135 1.00 77.19 254 LEU A C 1
ATOM 2152 O O . LEU A 1 254 ? -3.986 -3.264 -4.998 1.00 77.19 254 LEU A O 1
ATOM 2156 N N . ASP A 1 255 ? -3.254 -1.419 -6.036 1.00 81.81 255 ASP A N 1
ATOM 2157 C CA . ASP A 1 255 ? -4.385 -1.351 -6.936 1.00 81.81 255 ASP A CA 1
ATOM 2158 C C . ASP A 1 255 ? -4.265 -2.397 -8.052 1.00 81.81 255 ASP A C 1
ATOM 2160 O O . ASP A 1 255 ? -3.199 -2.743 -8.569 1.00 81.81 255 ASP A O 1
ATOM 2164 N N . LYS A 1 256 ? -5.417 -2.917 -8.457 1.00 79.06 256 LYS A N 1
ATOM 2165 C CA . LYS A 1 256 ? -5.556 -3.874 -9.547 1.00 79.06 256 LYS A CA 1
ATOM 2166 C C . LYS A 1 256 ? -5.014 -3.312 -10.861 1.00 79.06 256 LYS A C 1
ATOM 2168 O O . LYS A 1 256 ? -4.573 -4.089 -11.712 1.00 79.06 256 LYS A O 1
ATOM 2173 N N . CYS A 1 257 ? -5.066 -1.990 -11.045 1.00 80.50 257 CYS A N 1
ATOM 2174 C CA . CYS A 1 257 ? -4.541 -1.311 -12.229 1.00 80.50 257 CYS A CA 1
ATOM 2175 C C . CYS A 1 257 ? -3.016 -1.465 -12.372 1.00 80.50 257 CYS A C 1
ATOM 2177 O O . CYS A 1 257 ? -2.518 -1.529 -13.496 1.00 80.50 257 CYS A O 1
ATOM 2179 N N . PHE A 1 258 ? -2.292 -1.637 -11.263 1.00 86.00 258 PHE A N 1
ATOM 2180 C CA . PHE A 1 258 ? -0.838 -1.735 -11.259 1.00 86.00 258 PHE A CA 1
ATOM 2181 C C . PHE A 1 258 ? -0.339 -3.107 -11.723 1.00 86.00 258 PHE A C 1
ATOM 2183 O O . PHE A 1 258 ? 0.565 -3.210 -12.552 1.00 86.00 258 PHE A O 1
ATOM 2190 N N . LEU A 1 259 ? -0.976 -4.182 -11.250 1.00 84.69 259 LEU A N 1
ATOM 2191 C CA . LEU A 1 259 ? -0.535 -5.567 -11.484 1.00 84.69 259 LEU A CA 1
ATOM 2192 C C . LEU A 1 259 ? -1.120 -6.204 -12.759 1.00 84.69 259 LEU A C 1
ATOM 2194 O O . LEU A 1 259 ? -0.620 -7.217 -13.267 1.00 84.69 259 LEU A O 1
ATOM 2198 N N . THR A 1 260 ? -2.208 -5.642 -13.285 1.00 82.81 260 THR A N 1
ATOM 2199 C CA . THR A 1 260 ? -2.933 -6.197 -14.434 1.00 82.81 260 THR A CA 1
ATOM 2200 C C . THR A 1 260 ? -2.179 -6.029 -15.754 1.00 82.81 260 THR A C 1
ATOM 2202 O O . THR A 1 260 ? -1.455 -5.068 -15.977 1.00 82.81 260 THR A O 1
ATOM 2205 N N . LYS A 1 261 ? -2.413 -6.951 -16.697 1.00 80.69 261 LYS A N 1
ATOM 2206 C CA . LYS A 1 261 ? -2.016 -6.785 -18.110 1.00 80.69 261 LYS A CA 1
ATOM 2207 C C . LYS A 1 261 ? -3.077 -6.048 -18.939 1.00 80.69 261 LYS A C 1
ATOM 2209 O O . LYS A 1 261 ? -2.867 -5.781 -20.118 1.00 80.69 261 LYS A O 1
ATOM 2214 N N . LYS A 1 262 ? -4.252 -5.777 -18.360 1.00 82.94 262 LYS A N 1
ATOM 2215 C CA . LYS A 1 262 ? -5.379 -5.142 -19.054 1.00 82.94 262 LYS A CA 1
ATOM 2216 C C . LYS A 1 262 ? -5.299 -3.627 -18.895 1.00 82.94 262 LYS A C 1
ATOM 2218 O O . LYS A 1 262 ? -5.601 -3.107 -17.828 1.00 82.94 262 LYS A O 1
ATOM 2223 N N . SER A 1 263 ? -5.017 -2.937 -19.990 1.00 81.94 263 SER A N 1
ATOM 2224 C CA . SER A 1 263 ? -4.968 -1.472 -20.094 1.00 81.94 263 SER A CA 1
ATOM 2225 C C . SER A 1 263 ? -6.246 -0.744 -19.673 1.00 81.94 263 SER A C 1
ATOM 2227 O O . SER A 1 263 ? -6.156 0.402 -19.271 1.00 81.94 263 SER A O 1
ATOM 2229 N N . ARG A 1 264 ? -7.429 -1.383 -19.717 1.00 82.62 264 ARG A N 1
ATOM 2230 C CA . ARG A 1 264 ? -8.711 -0.754 -19.330 1.00 82.62 264 ARG A CA 1
ATOM 2231 C C . ARG A 1 264 ? -8.677 -0.101 -17.943 1.00 82.62 264 ARG A C 1
ATOM 2233 O O . ARG A 1 264 ? -9.374 0.876 -17.732 1.00 82.62 264 ARG A O 1
ATOM 2240 N N . TRP A 1 265 ? -7.900 -0.651 -17.011 1.00 81.62 265 TRP A N 1
ATOM 2241 C CA . TRP A 1 265 ? -7.803 -0.131 -15.644 1.00 81.62 265 TRP A CA 1
ATOM 2242 C C . TRP A 1 265 ? -6.910 1.107 -15.516 1.00 81.62 265 TRP A C 1
ATOM 2244 O O . TRP A 1 265 ? -6.894 1.705 -14.452 1.00 81.62 265 TRP A O 1
ATOM 2254 N N . LEU A 1 266 ? -6.174 1.460 -16.572 1.00 83.19 266 LEU A N 1
ATOM 2255 C CA . LEU A 1 266 ? -5.347 2.664 -16.636 1.00 83.19 266 LEU A CA 1
ATOM 2256 C C . LEU A 1 266 ? -6.040 3.814 -17.374 1.00 83.19 266 LEU A C 1
ATOM 2258 O O . LEU A 1 266 ? -5.609 4.954 -17.267 1.00 83.19 266 LEU A O 1
ATOM 2262 N N . LEU A 1 267 ? -7.085 3.508 -18.147 1.00 84.00 267 LEU A N 1
ATOM 2263 C CA . LEU A 1 267 ? -7.807 4.497 -18.936 1.00 84.00 267 LEU A CA 1
ATOM 2264 C C . LEU A 1 267 ? -8.751 5.312 -18.035 1.00 84.00 267 LEU A C 1
ATOM 2266 O O . LEU A 1 267 ? -9.365 4.739 -17.126 1.00 84.00 267 LEU A O 1
ATOM 2270 N N . PRO A 1 268 ? -8.959 6.609 -18.326 1.00 82.19 268 PRO A N 1
ATOM 2271 C CA . PRO A 1 268 ? -10.010 7.397 -17.691 1.00 82.19 268 PRO A CA 1
ATOM 2272 C C . PRO A 1 268 ? -11.381 6.725 -17.829 1.00 82.19 268 PRO A C 1
ATOM 2274 O O . PRO A 1 268 ? -11.691 6.126 -18.860 1.00 82.19 268 PRO A O 1
ATOM 2277 N N . LYS A 1 269 ? -12.246 6.860 -16.816 1.00 79.00 269 LYS A N 1
ATOM 2278 C CA . LYS A 1 269 ? -13.602 6.265 -16.827 1.00 79.00 269 LYS A CA 1
ATOM 2279 C C . LYS A 1 269 ? -14.471 6.750 -17.993 1.00 79.00 269 LYS A C 1
ATOM 2281 O O . LYS A 1 269 ? -15.400 6.054 -18.386 1.00 79.00 269 LYS A O 1
ATOM 2286 N N . THR A 1 270 ? -14.169 7.932 -18.517 1.00 75.44 270 THR A N 1
ATOM 2287 C CA . THR A 1 270 ? -14.818 8.563 -19.672 1.00 75.44 270 THR A CA 1
ATOM 2288 C C . THR A 1 270 ? -14.352 7.990 -21.013 1.00 75.44 270 THR A C 1
ATOM 2290 O O . THR A 1 270 ? -14.969 8.263 -22.039 1.00 75.44 270 THR A O 1
ATOM 2293 N N . SER A 1 271 ? -13.285 7.186 -21.032 1.00 76.06 271 SER A N 1
ATOM 2294 C CA . SER A 1 271 ? -12.732 6.637 -22.265 1.00 76.06 271 SER A CA 1
ATOM 2295 C C . SER A 1 271 ? -13.615 5.525 -22.832 1.00 76.06 271 SER A C 1
ATOM 2297 O O . SER A 1 271 ? -13.919 4.535 -22.166 1.00 76.06 271 SER A O 1
ATOM 2299 N N . VAL A 1 272 ? -13.966 5.651 -24.113 1.00 75.38 272 VAL A N 1
ATOM 2300 C CA . VAL A 1 272 ? -14.663 4.603 -24.885 1.00 75.38 272 VAL A CA 1
ATOM 2301 C C . VAL A 1 272 ? -13.712 3.446 -25.230 1.00 75.38 272 VAL A C 1
ATOM 2303 O O . VAL A 1 272 ? -14.138 2.328 -25.530 1.00 75.38 272 VAL A O 1
ATOM 2306 N N . ARG A 1 273 ? -12.394 3.685 -25.181 1.00 75.75 273 ARG A N 1
ATOM 2307 C CA . ARG A 1 273 ? -11.389 2.683 -25.543 1.00 75.75 273 ARG A CA 1
ATOM 2308 C C . ARG A 1 273 ? -11.265 1.619 -24.457 1.00 75.75 273 ARG A C 1
ATOM 2310 O O . ARG A 1 273 ? -11.434 1.856 -23.269 1.00 75.75 273 ARG A O 1
ATOM 2317 N N . THR A 1 274 ? -10.903 0.413 -24.880 1.00 75.19 274 THR A N 1
ATOM 2318 C CA . THR A 1 274 ? -10.583 -0.701 -23.970 1.00 75.19 274 THR A CA 1
ATOM 2319 C C . THR A 1 274 ? -9.087 -1.020 -23.945 1.00 75.19 274 THR A C 1
ATOM 2321 O O . THR A 1 274 ? -8.613 -1.728 -23.046 1.00 75.19 274 THR A O 1
ATOM 2324 N N . LYS A 1 275 ? -8.333 -0.494 -24.922 1.00 83.94 275 LYS A N 1
ATOM 2325 C CA . LYS A 1 275 ? -6.903 -0.735 -25.118 1.00 83.94 275 LYS A CA 1
ATOM 2326 C C . LYS A 1 275 ? -6.125 0.540 -25.419 1.00 83.94 275 LYS A C 1
ATOM 2328 O O . LYS A 1 275 ? -6.610 1.390 -26.159 1.00 83.94 275 LYS A O 1
ATOM 2333 N N . ILE A 1 276 ? -4.916 0.617 -24.864 1.00 84.88 276 ILE A N 1
ATOM 2334 C CA . ILE A 1 276 ? -3.915 1.624 -25.227 1.00 84.88 276 ILE A CA 1
ATOM 2335 C C . ILE A 1 276 ? -3.295 1.193 -26.573 1.00 84.88 276 ILE A C 1
ATOM 2337 O O . ILE A 1 276 ? -2.922 0.018 -26.698 1.00 84.88 276 ILE A O 1
ATOM 2341 N N . PRO A 1 277 ? -3.236 2.075 -27.590 1.00 86.81 277 PRO A N 1
ATOM 2342 C CA . PRO A 1 277 ? -2.586 1.784 -28.869 1.00 86.81 277 PRO A CA 1
ATOM 2343 C C . PRO A 1 277 ? -1.116 1.397 -28.693 1.00 86.81 277 PRO A C 1
ATOM 2345 O O . PRO A 1 277 ? -0.476 1.818 -27.737 1.00 86.81 277 PRO A O 1
ATOM 2348 N N . ARG A 1 278 ? -0.555 0.607 -29.615 1.00 83.62 278 ARG A N 1
ATOM 2349 C CA . ARG A 1 278 ? 0.867 0.227 -29.525 1.00 83.62 278 ARG A CA 1
ATOM 2350 C C . ARG A 1 278 ? 1.784 1.433 -29.710 1.00 83.62 278 ARG A C 1
ATOM 2352 O O . ARG A 1 278 ? 2.715 1.595 -28.931 1.00 83.62 278 ARG A O 1
ATOM 2359 N N . ASP A 1 279 ? 1.449 2.294 -30.662 1.00 87.12 279 ASP A N 1
ATOM 2360 C CA . ASP A 1 2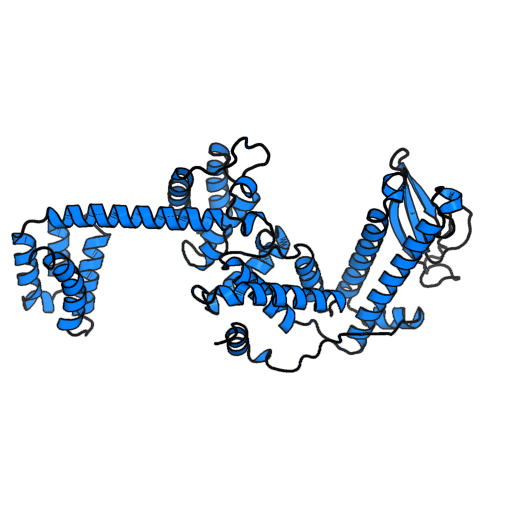79 ? 2.259 3.463 -31.019 1.00 87.12 279 ASP A CA 1
ATOM 2361 C C . ASP A 1 279 ? 2.306 4.497 -29.890 1.00 87.12 279 ASP A C 1
ATOM 2363 O O . ASP A 1 279 ? 3.282 5.223 -29.753 1.00 87.12 279 ASP A O 1
ATOM 2367 N N . TYR A 1 280 ? 1.302 4.496 -29.004 1.00 89.88 280 TYR A N 1
ATOM 2368 C CA . TYR A 1 280 ? 1.291 5.354 -27.821 1.00 89.88 280 TYR A CA 1
ATOM 2369 C C . TYR A 1 280 ? 2.523 5.147 -26.934 1.00 89.88 280 TYR A C 1
ATOM 2371 O O . TYR A 1 280 ? 2.996 6.104 -26.340 1.00 89.88 280 TYR A O 1
ATOM 2379 N N . PHE A 1 281 ? 3.053 3.923 -26.833 1.00 91.56 281 PHE A N 1
ATOM 2380 C CA . PHE A 1 281 ? 4.221 3.673 -25.987 1.00 91.56 281 PHE A CA 1
ATOM 2381 C C . PHE A 1 281 ? 5.513 4.252 -26.562 1.00 91.56 281 PHE A C 1
ATOM 2383 O O . PHE A 1 281 ? 6.391 4.575 -25.775 1.00 91.56 281 PHE A O 1
ATOM 2390 N N . HIS A 1 282 ? 5.614 4.400 -27.885 1.00 88.56 282 HIS A N 1
ATOM 2391 C CA . HIS A 1 282 ? 6.734 5.098 -28.520 1.00 88.56 282 HIS A CA 1
ATOM 2392 C C . HIS A 1 282 ? 6.636 6.597 -28.264 1.00 88.56 282 HIS A C 1
ATOM 2394 O O . HIS A 1 282 ? 7.553 7.182 -27.710 1.00 88.56 282 HIS A O 1
ATOM 2400 N N . VAL A 1 283 ? 5.463 7.184 -28.519 1.00 91.31 283 VAL A N 1
ATOM 2401 C CA . VAL A 1 283 ? 5.240 8.611 -28.245 1.00 91.31 283 VAL A CA 1
ATOM 2402 C C . VAL A 1 283 ? 5.450 8.929 -26.761 1.00 91.31 283 VAL A C 1
ATOM 2404 O O . VAL A 1 283 ? 6.091 9.911 -26.423 1.00 91.31 283 VAL A O 1
ATOM 2407 N N . LEU A 1 284 ? 4.960 8.077 -25.854 1.00 90.94 284 LEU A N 1
ATOM 2408 C CA . LEU A 1 284 ? 5.194 8.245 -24.420 1.00 90.94 284 LEU A CA 1
ATOM 2409 C C . LEU A 1 284 ? 6.684 8.141 -24.066 1.00 90.94 284 LEU A C 1
ATOM 2411 O O . LEU A 1 284 ? 7.134 8.848 -23.173 1.00 90.94 284 LEU A O 1
ATOM 2415 N N . LEU A 1 285 ? 7.432 7.247 -24.714 1.00 89.25 285 LEU A N 1
ATOM 2416 C CA . LEU A 1 285 ? 8.866 7.104 -24.480 1.00 89.25 285 LEU A CA 1
ATOM 2417 C C . LEU A 1 285 ? 9.624 8.366 -24.912 1.00 89.25 285 LEU A C 1
ATOM 2419 O O . LEU A 1 285 ? 10.422 8.865 -24.120 1.00 89.25 285 LEU A O 1
ATOM 2423 N N . ASP A 1 286 ? 9.314 8.903 -26.094 1.00 87.31 286 ASP A N 1
ATOM 2424 C CA . ASP A 1 286 ? 9.896 10.146 -26.617 1.00 87.31 286 ASP A CA 1
ATOM 2425 C C . ASP A 1 286 ? 9.611 11.335 -25.691 1.00 87.31 286 ASP A C 1
ATOM 2427 O O . ASP A 1 286 ? 10.516 12.093 -25.343 1.00 87.31 286 ASP A O 1
ATOM 2431 N N . GLU A 1 287 ? 8.359 11.474 -25.247 1.00 91.06 287 GLU A N 1
ATOM 2432 C CA . GLU A 1 287 ? 7.955 12.529 -24.312 1.00 91.06 287 GLU A CA 1
ATOM 2433 C C . GLU A 1 287 ? 8.710 12.403 -22.986 1.00 91.06 287 GLU A C 1
ATOM 2435 O O . GLU A 1 287 ? 9.264 13.385 -22.500 1.00 91.06 287 GLU A O 1
ATOM 2440 N N . LEU A 1 288 ? 8.803 11.192 -22.418 1.00 89.00 288 LEU A N 1
ATOM 2441 C CA . LEU A 1 288 ? 9.546 10.961 -21.176 1.00 89.00 288 LEU A CA 1
ATOM 2442 C C . LEU A 1 288 ? 11.028 11.325 -21.321 1.00 89.00 288 LEU A C 1
ATOM 2444 O O . LEU A 1 288 ? 11.561 11.990 -20.439 1.00 89.00 288 LEU A O 1
ATOM 2448 N N . GLN A 1 289 ? 11.682 10.946 -22.423 1.00 85.81 289 GLN A N 1
ATOM 2449 C CA . GLN A 1 289 ? 13.092 11.279 -22.676 1.00 85.81 289 GLN A CA 1
ATOM 2450 C C . GLN A 1 289 ? 13.353 12.792 -22.721 1.00 85.81 289 GLN A C 1
ATOM 2452 O O . GLN A 1 289 ? 14.447 13.228 -22.367 1.00 85.81 289 GLN A O 1
ATOM 2457 N N . GLN A 1 290 ? 12.356 13.587 -23.117 1.00 86.81 290 GLN A N 1
ATOM 2458 C CA . GLN A 1 290 ? 12.443 15.049 -23.184 1.00 86.81 290 GLN A CA 1
ATOM 2459 C C . GLN A 1 290 ? 12.088 15.745 -21.861 1.00 86.81 290 GLN A C 1
ATOM 2461 O O . GLN A 1 290 ? 12.302 16.953 -21.732 1.00 86.81 290 GLN A O 1
ATOM 2466 N N . LEU A 1 291 ? 11.549 15.023 -20.871 1.00 87.00 291 LEU A N 1
ATOM 2467 C CA . LEU A 1 291 ? 11.162 15.630 -19.601 1.00 87.00 291 LEU A CA 1
ATOM 2468 C C . LEU A 1 291 ? 12.390 16.036 -18.767 1.00 87.00 291 LEU A C 1
ATOM 2470 O O . LEU A 1 291 ? 13.286 15.212 -18.548 1.00 87.00 291 LEU A O 1
ATOM 2474 N N . PRO A 1 292 ? 12.395 17.260 -18.208 1.00 84.94 292 PRO A N 1
ATOM 2475 C CA . PRO A 1 292 ? 13.437 17.692 -17.288 1.00 84.94 292 PRO A CA 1
ATOM 2476 C C . PRO A 1 292 ? 13.361 16.893 -15.986 1.00 84.94 292 PRO A C 1
ATOM 2478 O O . PRO A 1 292 ? 12.278 16.624 -15.459 1.00 84.94 292 PRO A O 1
ATOM 2481 N N . ARG A 1 293 ? 14.522 16.525 -15.443 1.00 88.19 293 ARG A N 1
ATOM 2482 C CA . ARG A 1 293 ? 14.616 15.732 -14.204 1.00 88.19 293 ARG A CA 1
ATOM 2483 C C . ARG A 1 293 ? 14.852 16.595 -12.967 1.00 88.19 293 ARG A C 1
ATOM 2485 O O . ARG A 1 293 ? 14.728 16.108 -11.851 1.00 88.19 293 ARG A O 1
ATOM 2492 N N . GLU A 1 294 ? 15.168 17.872 -13.141 1.00 87.94 294 GLU A N 1
ATOM 2493 C CA . GLU A 1 294 ? 15.500 18.795 -12.054 1.00 87.94 294 GLU A CA 1
ATOM 2494 C C . GLU A 1 294 ? 14.249 19.311 -11.333 1.00 87.94 294 GLU A C 1
ATOM 2496 O O . GLU A 1 294 ? 14.302 19.629 -10.147 1.00 87.94 294 GLU A O 1
ATOM 2501 N N . ASN A 1 295 ? 13.114 19.394 -12.038 1.00 87.12 295 ASN A N 1
ATOM 2502 C CA . ASN A 1 295 ? 11.872 19.949 -11.508 1.00 87.12 295 ASN A CA 1
ATOM 2503 C C . ASN A 1 295 ? 10.681 19.011 -11.750 1.00 87.12 295 ASN A C 1
ATOM 2505 O O . ASN A 1 295 ? 10.121 18.953 -12.846 1.00 87.12 295 ASN A O 1
ATOM 2509 N N . LYS A 1 296 ? 10.269 18.316 -10.683 1.00 89.00 296 LYS A N 1
ATOM 2510 C CA . LYS A 1 296 ? 9.154 17.360 -10.692 1.00 89.00 296 LYS A CA 1
ATOM 2511 C C . LYS A 1 296 ? 7.822 18.000 -11.089 1.00 89.00 296 LYS A C 1
ATOM 2513 O O . LYS A 1 296 ? 7.080 17.393 -11.855 1.00 89.00 296 LYS A O 1
ATOM 2518 N N . ASP A 1 297 ? 7.521 19.196 -10.592 1.00 90.06 297 ASP A N 1
ATOM 2519 C CA . ASP A 1 297 ? 6.231 19.852 -10.839 1.00 90.06 297 ASP A CA 1
ATOM 2520 C C . ASP A 1 297 ? 6.124 20.314 -12.294 1.00 90.06 297 ASP A C 1
ATOM 2522 O O . ASP A 1 297 ? 5.082 20.163 -12.934 1.00 90.06 297 ASP A O 1
ATOM 2526 N N . TYR A 1 298 ? 7.233 20.803 -12.853 1.00 90.50 298 TYR A N 1
ATOM 2527 C CA . TYR A 1 298 ? 7.297 21.171 -14.263 1.00 90.50 298 TYR A CA 1
ATOM 2528 C C . TYR A 1 298 ? 7.224 19.942 -15.181 1.00 90.50 298 TYR A C 1
ATOM 2530 O O . TYR A 1 298 ? 6.455 19.941 -16.143 1.00 90.50 298 TYR A O 1
ATOM 2538 N N . ALA A 1 299 ? 7.941 18.862 -14.850 1.00 89.69 299 ALA A N 1
ATOM 2539 C CA . ALA A 1 299 ? 7.834 17.593 -15.570 1.00 89.69 299 ALA A CA 1
ATOM 2540 C C . ALA A 1 299 ? 6.405 17.025 -15.525 1.00 89.69 299 ALA A C 1
ATOM 2542 O O . ALA A 1 299 ? 5.903 16.509 -16.526 1.00 89.69 299 ALA A O 1
ATOM 2543 N N . PHE A 1 300 ? 5.726 17.165 -14.380 1.00 92.62 300 PHE A N 1
ATOM 2544 C CA . PHE A 1 300 ? 4.334 16.759 -14.231 1.00 92.62 300 PHE A CA 1
ATOM 2545 C C . PHE A 1 300 ? 3.406 17.575 -15.124 1.00 92.62 300 PHE A C 1
ATOM 2547 O O . PHE A 1 300 ? 2.612 16.985 -15.852 1.00 92.62 300 PHE A O 1
ATOM 2554 N N . LEU A 1 301 ? 3.554 18.902 -15.139 1.00 91.75 301 LEU A N 1
ATOM 2555 C CA . LEU A 1 301 ? 2.763 19.781 -15.998 1.00 91.75 301 LEU A CA 1
ATOM 2556 C C . LEU A 1 301 ? 2.902 19.410 -17.483 1.00 91.75 301 LEU A C 1
ATOM 2558 O O . LEU A 1 301 ? 1.897 19.320 -18.188 1.00 91.75 301 LEU A O 1
ATOM 2562 N N . LEU A 1 302 ? 4.127 19.165 -17.957 1.00 90.88 302 LEU A N 1
ATOM 2563 C CA . LEU A 1 302 ? 4.382 18.786 -19.351 1.00 90.88 302 LEU A CA 1
ATOM 2564 C C . LEU A 1 302 ? 3.720 17.449 -19.705 1.00 90.88 302 LEU A C 1
ATOM 2566 O O . LEU A 1 302 ? 2.978 17.363 -20.688 1.00 90.88 302 LEU A O 1
ATOM 2570 N N . LEU A 1 303 ? 3.916 16.418 -18.875 1.00 92.00 303 LEU A N 1
ATOM 2571 C CA . LEU A 1 303 ? 3.319 15.110 -19.146 1.00 92.00 303 LEU A CA 1
ATOM 2572 C C . LEU A 1 303 ? 1.792 15.123 -18.978 1.00 92.00 303 LEU A C 1
ATOM 2574 O O . LEU A 1 303 ? 1.083 14.403 -19.685 1.00 92.00 303 LEU A O 1
ATOM 2578 N N . GLN A 1 304 ? 1.263 15.961 -18.086 1.00 91.81 304 GLN A N 1
ATOM 2579 C CA . GLN A 1 304 ? -0.172 16.175 -17.941 1.00 91.81 304 GLN A CA 1
ATOM 2580 C C . GLN A 1 304 ? -0.765 16.804 -19.205 1.00 91.81 304 GLN A C 1
ATOM 2582 O O . GLN A 1 304 ? -1.758 16.287 -19.712 1.00 91.81 304 GLN A O 1
ATOM 2587 N N . GLN A 1 305 ? -0.132 17.832 -19.778 1.00 91.44 305 GLN A N 1
ATOM 2588 C CA . GLN A 1 305 ? -0.573 18.427 -21.047 1.00 91.44 305 GLN A CA 1
ATOM 2589 C C . GLN A 1 305 ? -0.563 17.413 -22.196 1.00 91.44 305 GLN A C 1
ATOM 2591 O O . GLN A 1 305 ? -1.477 17.390 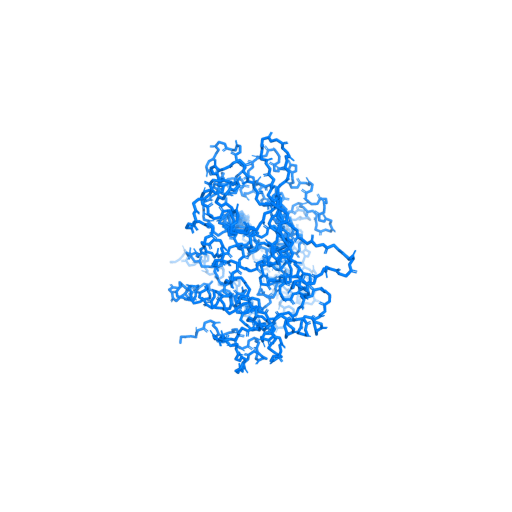-23.024 1.00 91.44 305 GLN A O 1
ATOM 2596 N N . PHE A 1 306 ? 0.452 16.549 -22.256 1.00 91.75 306 PHE A N 1
ATOM 2597 C CA . PHE A 1 306 ? 0.478 15.431 -23.199 1.00 91.75 306 PHE A CA 1
ATOM 2598 C C . PHE A 1 306 ? -0.694 14.458 -22.961 1.00 91.75 306 PHE A C 1
ATOM 2600 O O . PHE A 1 306 ? -1.394 14.055 -23.900 1.00 91.75 306 PHE A O 1
ATOM 2607 N N . ASN A 1 307 ? -0.957 14.105 -21.701 1.00 91.00 307 ASN A N 1
ATOM 2608 C CA . ASN A 1 307 ? -2.047 13.203 -21.342 1.00 91.00 307 ASN A CA 1
ATOM 2609 C C . ASN A 1 307 ? -3.436 13.816 -21.583 1.00 91.00 307 ASN A C 1
ATOM 2611 O O . ASN A 1 307 ? -4.362 13.088 -21.917 1.00 91.00 307 ASN A O 1
ATOM 2615 N N . GLU A 1 308 ? -3.608 15.132 -21.484 1.00 88.31 308 GLU A N 1
ATOM 2616 C CA . GLU A 1 308 ? -4.868 15.812 -21.816 1.00 88.31 308 GLU A CA 1
ATOM 2617 C C . GLU A 1 308 ? -5.197 15.726 -23.311 1.00 88.31 308 GLU A C 1
ATOM 2619 O O . GLU A 1 308 ? -6.361 15.548 -23.679 1.00 88.31 308 GLU A O 1
ATOM 2624 N N . ARG A 1 309 ? -4.173 15.779 -24.176 1.00 88.12 309 ARG A N 1
ATOM 2625 C CA . ARG A 1 309 ? -4.329 15.616 -25.634 1.00 88.12 309 ARG A CA 1
ATOM 2626 C C . ARG A 1 309 ? -4.640 14.174 -26.017 1.00 88.12 309 ARG A C 1
ATOM 2628 O O . ARG A 1 309 ? -5.427 13.928 -26.928 1.00 88.12 309 ARG A O 1
ATOM 2635 N N . THR A 1 310 ? -4.004 13.214 -25.346 1.00 85.00 310 THR A N 1
ATOM 2636 C CA . THR A 1 310 ? -4.143 11.791 -25.687 1.00 85.00 310 THR A CA 1
ATOM 2637 C C . THR A 1 310 ? -5.294 11.108 -24.951 1.00 85.00 310 THR A C 1
ATOM 2639 O O . THR A 1 310 ? -5.895 10.190 -25.501 1.00 85.00 310 THR A O 1
ATOM 2642 N N . GLN A 1 311 ? -5.626 11.552 -23.738 1.00 84.31 311 GLN A N 1
ATOM 2643 C CA . GLN A 1 311 ? -6.626 10.989 -22.819 1.00 84.31 311 GLN A CA 1
ATOM 2644 C C . GLN A 1 311 ? -6.435 9.486 -22.554 1.00 84.31 311 GLN A C 1
ATOM 2646 O O . GLN A 1 311 ? -7.398 8.710 -22.515 1.00 84.31 311 GLN A O 1
ATOM 2651 N N . MET A 1 312 ? -5.177 9.053 -22.412 1.00 85.88 312 MET A N 1
ATOM 2652 C CA . MET A 1 312 ? -4.823 7.631 -22.313 1.00 85.88 312 MET A CA 1
ATOM 2653 C C . MET A 1 312 ? -4.586 7.146 -20.884 1.00 85.88 312 MET A C 1
ATOM 2655 O O . MET A 1 312 ? -4.708 5.947 -20.647 1.00 85.88 312 MET A O 1
ATOM 2659 N N . LEU A 1 313 ? -4.266 8.023 -19.933 1.00 88.69 313 LEU A N 1
ATOM 2660 C CA . LEU A 1 313 ? -3.963 7.648 -18.549 1.00 88.69 313 LEU A CA 1
ATOM 2661 C C . LEU A 1 313 ? -4.798 8.465 -17.562 1.00 88.69 313 LEU A C 1
ATOM 2663 O O . LEU A 1 313 ? -5.210 9.586 -17.863 1.00 88.69 313 LEU A O 1
ATOM 2667 N N . THR A 1 314 ? -5.067 7.912 -16.380 1.00 87.44 314 THR A N 1
ATOM 2668 C CA . THR A 1 314 ? -5.606 8.714 -15.272 1.00 87.44 314 THR A CA 1
ATOM 2669 C C . THR A 1 314 ? -4.522 9.617 -14.690 1.00 87.44 314 THR A C 1
ATOM 2671 O O . THR A 1 314 ? -3.329 9.329 -14.811 1.00 87.44 314 THR A O 1
ATOM 2674 N N . GLU A 1 315 ? -4.934 10.711 -14.055 1.00 88.19 315 GLU A N 1
ATOM 2675 C CA . GLU A 1 315 ? -4.016 11.685 -13.464 1.00 88.19 315 GLU A CA 1
ATOM 2676 C C . GLU A 1 315 ? -3.090 11.040 -12.425 1.00 88.19 315 GLU A C 1
ATOM 2678 O O . GLU A 1 315 ? -1.887 11.288 -12.428 1.00 88.19 315 GLU A O 1
ATOM 2683 N N . GLU A 1 316 ? -3.614 10.122 -11.609 1.00 87.88 316 GLU A N 1
ATOM 2684 C CA . GLU A 1 316 ? -2.835 9.442 -10.573 1.00 87.88 316 GLU A CA 1
ATOM 2685 C C . GLU A 1 316 ? -1.719 8.577 -11.180 1.00 87.88 316 GLU A C 1
ATOM 2687 O O . GLU A 1 316 ? -0.616 8.493 -10.643 1.00 87.88 316 GLU A O 1
ATOM 2692 N N . ILE A 1 317 ? -1.969 7.966 -12.343 1.00 89.44 317 ILE A N 1
ATOM 2693 C CA . ILE A 1 317 ? -0.958 7.173 -13.054 1.00 89.44 317 ILE A CA 1
ATOM 2694 C C . ILE A 1 317 ? 0.111 8.079 -13.663 1.00 89.44 317 ILE A C 1
ATOM 2696 O O . ILE A 1 317 ? 1.290 7.730 -13.620 1.00 89.44 317 ILE A O 1
ATOM 2700 N N . VAL A 1 318 ? -0.277 9.236 -14.209 1.00 91.00 318 VAL A N 1
ATOM 2701 C CA . VAL A 1 318 ? 0.674 10.233 -14.728 1.00 91.00 318 VAL A CA 1
ATOM 2702 C C . VAL A 1 318 ? 1.585 10.721 -13.603 1.00 91.00 318 VAL A C 1
ATOM 2704 O O . VAL A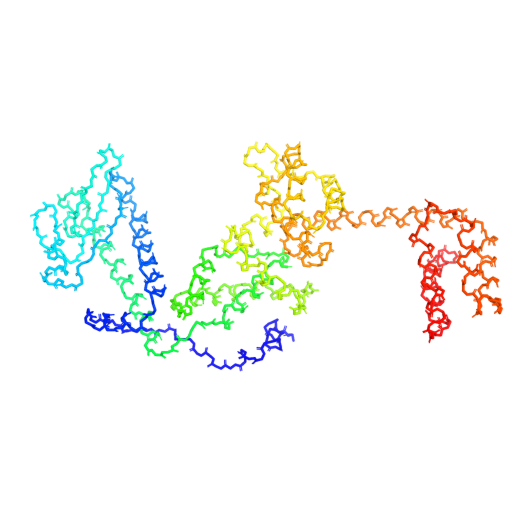 1 318 ? 2.803 10.716 -13.772 1.00 91.00 318 VAL A O 1
ATOM 2707 N N . GLN A 1 319 ? 1.021 11.050 -12.435 1.00 90.88 319 GLN A N 1
ATOM 2708 C CA . GLN A 1 319 ? 1.790 11.460 -11.256 1.00 90.88 319 GLN A CA 1
ATOM 2709 C C . GLN A 1 319 ? 2.824 10.402 -10.850 1.00 90.88 319 GLN A C 1
ATOM 2711 O O . GLN A 1 319 ? 3.982 10.745 -10.604 1.00 90.88 319 GLN A O 1
ATOM 2716 N N . VAL A 1 320 ? 2.439 9.119 -10.826 1.00 90.88 320 VAL A N 1
ATOM 2717 C CA . VAL A 1 320 ? 3.378 8.024 -10.530 1.00 90.88 320 VAL A CA 1
ATOM 2718 C C . VAL A 1 320 ? 4.473 7.935 -11.583 1.00 90.88 320 VAL A C 1
ATOM 2720 O O . VAL A 1 320 ? 5.642 7.926 -11.219 1.00 90.88 320 VAL A O 1
ATOM 2723 N N . ILE A 1 321 ? 4.134 7.915 -12.876 1.00 92.44 321 ILE A N 1
ATOM 2724 C CA . ILE A 1 321 ? 5.139 7.795 -13.945 1.00 92.44 321 ILE A CA 1
ATOM 2725 C C . ILE A 1 321 ? 6.177 8.919 -13.847 1.00 92.44 321 ILE A C 1
ATOM 2727 O O . ILE A 1 321 ? 7.371 8.637 -13.904 1.00 92.44 321 ILE A O 1
ATOM 2731 N N . VAL A 1 322 ? 5.739 10.167 -13.653 1.00 92.50 322 VAL A N 1
ATOM 2732 C CA . VAL A 1 322 ? 6.648 11.319 -13.520 1.00 92.50 322 VAL A CA 1
ATOM 2733 C C . VAL A 1 322 ? 7.504 11.197 -12.268 1.00 92.50 322 VAL A C 1
ATOM 2735 O O . VAL A 1 322 ? 8.715 11.384 -12.347 1.00 92.50 322 VAL A O 1
ATOM 2738 N N . ARG A 1 323 ? 6.904 10.851 -11.121 1.00 91.88 323 ARG A N 1
ATOM 2739 C CA . ARG A 1 323 ? 7.640 10.677 -9.861 1.00 91.88 323 ARG A CA 1
ATOM 2740 C C . ARG A 1 323 ? 8.754 9.643 -10.011 1.00 91.88 323 ARG A C 1
ATOM 2742 O O . ARG A 1 323 ? 9.893 9.932 -9.649 1.00 91.88 323 ARG A O 1
ATOM 2749 N N . GLU A 1 324 ? 8.432 8.471 -10.551 1.00 91.12 324 GLU A N 1
ATOM 2750 C CA . GLU A 1 324 ? 9.406 7.394 -10.731 1.00 91.12 324 GLU A CA 1
ATOM 2751 C C . GLU A 1 324 ? 10.471 7.768 -11.778 1.00 91.12 324 GLU A C 1
ATOM 2753 O O . GLU A 1 324 ? 11.652 7.485 -11.577 1.00 91.12 324 GLU A O 1
ATOM 2758 N N . TYR A 1 325 ? 10.086 8.436 -12.875 1.00 92.31 325 TYR A N 1
ATOM 2759 C CA . TYR A 1 325 ? 11.014 8.836 -13.941 1.00 92.31 325 TYR A CA 1
ATOM 2760 C C . TYR A 1 325 ? 12.004 9.910 -13.482 1.00 92.31 325 TYR A C 1
ATOM 2762 O O . TYR A 1 325 ? 13.208 9.780 -13.690 1.00 92.31 325 TYR A O 1
ATOM 2770 N N . VAL A 1 326 ? 11.522 10.956 -12.810 1.00 91.00 326 VAL A N 1
ATOM 2771 C CA . VAL A 1 326 ? 12.376 12.023 -12.270 1.00 91.00 326 VAL A CA 1
ATOM 2772 C C . VAL A 1 326 ? 13.428 11.422 -11.332 1.00 91.00 326 VAL A C 1
ATOM 2774 O O . VAL A 1 326 ? 14.623 11.704 -11.463 1.00 91.00 326 VAL A O 1
ATOM 2777 N N . LYS A 1 327 ? 12.993 10.508 -10.454 1.00 90.75 327 LYS A N 1
ATOM 2778 C CA . LYS A 1 327 ? 13.839 9.872 -9.440 1.00 90.75 327 LYS A CA 1
ATOM 2779 C C . LYS A 1 327 ? 14.865 8.902 -10.022 1.00 90.75 327 LYS A C 1
ATOM 2781 O O . LYS A 1 327 ? 16.038 9.002 -9.675 1.00 90.75 327 LYS A O 1
ATOM 2786 N N . TYR A 1 328 ? 14.455 7.996 -10.907 1.00 86.56 328 TYR A N 1
ATOM 2787 C CA . TYR A 1 328 ? 15.295 6.870 -11.336 1.00 86.56 328 TYR A CA 1
ATOM 2788 C C . TYR A 1 328 ? 15.681 6.891 -12.821 1.00 86.56 328 TYR A C 1
ATOM 2790 O O . TYR A 1 328 ? 16.496 6.082 -13.250 1.00 86.56 328 TYR A O 1
ATOM 2798 N N . GLY A 1 329 ? 15.117 7.781 -13.638 1.00 88.44 329 GLY A N 1
ATOM 2799 C CA . GLY A 1 329 ? 15.265 7.714 -15.095 1.00 88.44 329 GLY A CA 1
ATOM 2800 C C . GLY A 1 329 ? 14.786 6.363 -15.642 1.00 88.44 329 GLY A C 1
ATOM 2801 O O . GLY A 1 329 ? 13.879 5.755 -15.088 1.00 88.44 329 GLY A O 1
ATOM 2802 N N . PHE A 1 330 ? 15.413 5.846 -16.700 1.00 86.44 330 PHE A N 1
ATOM 2803 C CA . PHE A 1 330 ? 15.103 4.513 -17.248 1.00 86.44 330 PHE A CA 1
ATOM 2804 C C . PHE A 1 330 ? 15.867 3.363 -16.560 1.00 86.44 330 PHE A C 1
ATOM 2806 O O . PHE A 1 330 ? 16.221 2.369 -17.196 1.00 86.44 330 PHE A O 1
ATOM 2813 N N . GLU A 1 331 ? 16.130 3.469 -15.257 1.00 88.12 331 GLU A N 1
ATOM 2814 C CA . GLU A 1 331 ? 16.692 2.368 -14.469 1.00 88.12 331 GLU A CA 1
ATOM 2815 C C . GLU A 1 331 ? 15.645 1.292 -14.124 1.00 88.12 331 GLU A C 1
ATOM 2817 O O . GLU A 1 331 ? 14.434 1.469 -14.273 1.00 88.12 331 GLU A O 1
ATOM 2822 N N . GLN A 1 332 ? 16.100 0.147 -13.603 1.00 86.56 332 GLN A N 1
ATOM 2823 C CA . GLN A 1 332 ? 15.211 -0.956 -13.212 1.00 86.56 332 GLN A CA 1
ATOM 2824 C C . GLN A 1 332 ? 14.178 -0.545 -12.149 1.00 86.56 332 GLN A C 1
ATOM 2826 O O . GLN A 1 332 ? 13.035 -1.003 -12.214 1.00 86.56 332 GLN A O 1
ATOM 2831 N N . SER A 1 333 ? 14.547 0.346 -11.218 1.00 87.75 333 SER A N 1
ATOM 2832 C CA . SER A 1 333 ? 13.642 0.880 -10.189 1.00 87.75 333 SER A CA 1
ATOM 2833 C C . SER A 1 333 ? 12.433 1.591 -10.803 1.00 87.75 333 SER A C 1
ATOM 2835 O O . SER A 1 333 ? 11.307 1.304 -10.403 1.00 87.75 333 SER A O 1
ATOM 2837 N N . PHE A 1 334 ? 12.628 2.405 -11.850 1.00 89.88 334 PHE A N 1
ATOM 2838 C CA . PHE A 1 334 ? 11.526 3.050 -12.574 1.00 89.88 334 PHE A CA 1
ATOM 2839 C C . PHE A 1 334 ? 10.555 2.027 -13.152 1.00 89.88 334 PHE A C 1
ATOM 2841 O O . PHE A 1 334 ? 9.346 2.104 -12.936 1.00 89.88 334 PHE A O 1
ATOM 2848 N N . PHE A 1 335 ? 11.078 1.021 -13.857 1.00 88.81 335 PHE A N 1
ATOM 2849 C CA . PHE A 1 335 ? 10.228 0.002 -14.459 1.00 88.81 335 PHE A CA 1
ATOM 2850 C C . PHE A 1 335 ? 9.425 -0.746 -13.398 1.00 88.81 335 PHE A C 1
ATOM 2852 O O . PHE A 1 335 ? 8.233 -0.981 -13.598 1.00 88.81 335 PHE A O 1
ATOM 2859 N N . LEU A 1 336 ? 10.037 -1.090 -12.264 1.00 87.88 336 LEU A N 1
ATOM 2860 C CA . LEU A 1 336 ? 9.349 -1.734 -11.146 1.00 87.88 336 LEU A CA 1
ATOM 2861 C C . LEU A 1 336 ? 8.327 -0.812 -10.464 1.00 87.88 336 LEU A C 1
ATOM 2863 O O . LEU A 1 336 ? 7.311 -1.322 -9.981 1.00 87.88 336 LEU A O 1
ATOM 2867 N N . GLY A 1 337 ? 8.546 0.502 -10.494 1.00 87.62 337 GLY A N 1
ATOM 2868 C CA . GLY A 1 337 ? 7.669 1.508 -9.900 1.00 87.62 337 GLY A CA 1
ATOM 2869 C C . GLY A 1 337 ? 6.459 1.921 -10.740 1.00 87.62 337 GLY A C 1
ATOM 2870 O O . GLY A 1 337 ? 5.528 2.523 -10.212 1.00 87.62 337 GLY A O 1
ATOM 2871 N N . VAL A 1 338 ? 6.405 1.553 -12.025 1.00 91.44 338 VAL A N 1
ATOM 2872 C CA . VAL A 1 338 ? 5.262 1.864 -12.906 1.00 91.44 338 VAL A CA 1
ATOM 2873 C C . VAL A 1 338 ? 4.331 0.663 -13.145 1.00 91.44 338 VAL A C 1
ATOM 2875 O O . VAL A 1 338 ? 4.771 -0.496 -13.078 1.00 91.44 338 VAL A O 1
ATOM 2878 N N . PRO A 1 339 ? 3.043 0.906 -13.491 1.00 92.25 339 PRO A N 1
ATOM 2879 C CA . PRO A 1 339 ? 2.088 -0.156 -13.787 1.00 92.25 339 PRO A CA 1
ATOM 2880 C C . PRO A 1 339 ? 2.582 -1.125 -14.861 1.00 92.25 339 PRO A C 1
ATOM 2882 O O . PRO A 1 339 ? 3.184 -0.738 -15.865 1.00 92.25 339 PRO A O 1
ATOM 2885 N N . ARG A 1 340 ? 2.235 -2.404 -14.715 1.00 90.38 340 ARG A N 1
ATOM 2886 C CA . ARG A 1 340 ? 2.746 -3.492 -15.558 1.00 90.38 340 ARG A CA 1
ATOM 2887 C C . ARG A 1 340 ? 2.477 -3.311 -17.055 1.00 90.38 340 ARG A C 1
ATOM 2889 O O . ARG A 1 340 ? 3.280 -3.746 -17.879 1.00 90.38 340 ARG A O 1
ATOM 2896 N N . VAL A 1 341 ? 1.351 -2.703 -17.429 1.00 90.62 341 VAL A N 1
ATOM 2897 C CA . VAL A 1 341 ? 1.046 -2.396 -18.839 1.00 90.62 341 VAL A CA 1
ATOM 2898 C C . VAL A 1 341 ? 2.015 -1.351 -19.392 1.00 90.62 341 VAL A C 1
ATOM 2900 O O . VAL A 1 341 ? 2.506 -1.539 -20.501 1.00 90.62 341 VAL A O 1
ATOM 2903 N N . ILE A 1 342 ? 2.316 -0.305 -18.615 1.00 91.44 342 ILE A N 1
ATOM 2904 C CA . ILE A 1 342 ? 3.273 0.747 -18.978 1.00 91.44 342 ILE A CA 1
ATOM 2905 C C . ILE A 1 342 ? 4.677 0.157 -19.061 1.00 91.44 342 ILE A C 1
ATOM 2907 O O . ILE A 1 342 ? 5.313 0.276 -20.101 1.00 91.44 342 ILE A O 1
ATOM 2911 N N . ARG A 1 343 ? 5.101 -0.593 -18.035 1.00 91.12 343 ARG A N 1
ATOM 2912 C CA . ARG A 1 343 ? 6.383 -1.315 -18.011 1.00 91.12 343 ARG A CA 1
ATOM 2913 C C . ARG A 1 343 ? 6.604 -2.132 -19.283 1.00 91.12 343 ARG A C 1
ATOM 2915 O O . ARG A 1 343 ? 7.599 -1.955 -19.972 1.00 91.12 343 ARG A O 1
ATOM 2922 N N . ASN A 1 344 ? 5.665 -3.021 -19.609 1.00 90.12 344 ASN A N 1
ATOM 2923 C CA . ASN A 1 344 ? 5.802 -3.902 -20.771 1.00 90.12 344 ASN A CA 1
ATOM 2924 C C . ASN A 1 344 ? 5.722 -3.138 -22.100 1.00 90.12 344 ASN A C 1
ATOM 2926 O O . ASN A 1 344 ? 6.362 -3.541 -23.067 1.00 90.12 344 ASN A O 1
ATOM 2930 N N . GLY A 1 345 ? 4.909 -2.079 -22.159 1.00 88.44 345 GLY A N 1
ATOM 2931 C CA . GLY A 1 345 ? 4.781 -1.228 -23.338 1.00 88.44 345 GLY A CA 1
ATOM 2932 C C . GLY A 1 345 ? 6.068 -0.461 -23.631 1.00 88.44 345 GLY A C 1
ATOM 2933 O O . GLY A 1 345 ? 6.582 -0.558 -24.741 1.00 88.44 345 GLY A O 1
ATOM 2934 N N . LEU A 1 346 ? 6.634 0.199 -22.617 1.00 89.75 346 LEU A N 1
ATOM 2935 C CA . LEU A 1 346 ? 7.890 0.946 -22.721 1.00 89.75 346 LEU A CA 1
ATOM 2936 C C . LEU A 1 346 ? 9.086 0.030 -22.999 1.00 89.75 346 LEU A C 1
ATOM 2938 O O . LEU A 1 346 ? 9.845 0.299 -23.920 1.00 89.75 346 LEU A O 1
ATOM 2942 N N . LEU A 1 347 ? 9.227 -1.098 -22.290 1.00 88.81 347 LEU A N 1
ATOM 2943 C CA . LEU A 1 347 ? 10.311 -2.056 -22.564 1.00 88.81 347 LEU A CA 1
ATOM 2944 C C . LEU A 1 347 ? 10.266 -2.584 -24.002 1.00 88.81 347 LEU A C 1
ATOM 2946 O O . LEU A 1 347 ? 11.304 -2.832 -24.612 1.00 88.81 347 LEU A O 1
ATOM 2950 N N . ARG A 1 348 ? 9.061 -2.755 -24.558 1.00 88.38 348 ARG A N 1
ATOM 2951 C CA . ARG A 1 348 ? 8.896 -3.129 -25.962 1.00 88.38 348 ARG A CA 1
ATOM 2952 C C . ARG A 1 348 ? 9.283 -1.986 -26.902 1.00 88.38 348 ARG A C 1
ATOM 2954 O O . ARG A 1 348 ? 9.937 -2.272 -27.898 1.00 88.38 348 ARG A O 1
ATOM 2961 N N . ALA A 1 349 ? 8.887 -0.750 -26.602 1.00 85.50 349 ALA A N 1
ATOM 2962 C CA . ALA A 1 349 ? 9.243 0.422 -27.402 1.00 85.50 349 ALA A CA 1
ATOM 2963 C C . ALA A 1 349 ? 10.769 0.619 -27.454 1.00 85.50 349 ALA A C 1
ATOM 2965 O O . ALA A 1 349 ? 11.338 0.627 -28.542 1.00 85.50 349 ALA A O 1
ATOM 2966 N N . ILE A 1 350 ? 11.432 0.587 -26.292 1.00 84.56 350 ILE A N 1
ATOM 2967 C CA . ILE A 1 350 ? 12.897 0.669 -26.158 1.00 84.56 350 ILE A CA 1
ATOM 2968 C C . ILE A 1 350 ? 13.589 -0.435 -26.962 1.00 84.56 350 ILE A C 1
ATOM 2970 O O . ILE A 1 350 ? 14.578 -0.199 -27.652 1.00 84.56 350 ILE A O 1
ATOM 2974 N N . ARG A 1 351 ? 13.075 -1.670 -26.889 1.00 84.44 351 ARG A N 1
ATOM 2975 C CA . ARG A 1 351 ? 13.638 -2.788 -27.652 1.00 84.44 351 ARG A CA 1
ATOM 2976 C C . ARG A 1 351 ? 13.545 -2.552 -29.160 1.00 84.44 351 ARG A C 1
ATOM 2978 O O . ARG A 1 351 ? 14.509 -2.833 -29.860 1.00 84.44 351 ARG A O 1
ATOM 2985 N N . LEU A 1 352 ? 12.410 -2.057 -29.647 1.00 80.69 352 LEU A N 1
ATOM 2986 C CA . LEU A 1 352 ? 12.207 -1.782 -31.070 1.00 80.69 352 LEU A CA 1
ATOM 2987 C C . LEU A 1 352 ? 13.080 -0.622 -31.562 1.00 80.69 352 LEU A C 1
ATOM 2989 O O . LEU A 1 352 ? 13.648 -0.724 -32.643 1.00 80.69 352 LEU A O 1
ATOM 2993 N N . GLU A 1 353 ? 13.244 0.440 -30.770 1.00 76.12 353 GLU A N 1
ATOM 2994 C CA . GLU A 1 353 ? 14.182 1.532 -31.077 1.00 76.12 353 GLU A CA 1
ATOM 2995 C C . GLU A 1 353 ? 15.622 1.042 -31.143 1.00 76.12 353 GLU A C 1
ATOM 2997 O O . GLU A 1 353 ? 16.355 1.395 -32.065 1.00 76.12 353 GLU A O 1
ATOM 3002 N N . LYS A 1 354 ? 16.014 0.165 -30.214 1.00 73.06 354 LYS A N 1
ATOM 3003 C CA . LYS A 1 354 ? 17.335 -0.460 -30.234 1.00 73.06 354 LYS A CA 1
ATOM 3004 C C . LYS A 1 354 ? 17.530 -1.339 -31.469 1.00 73.06 354 LYS A C 1
ATOM 3006 O O . LYS A 1 354 ? 18.558 -1.223 -32.123 1.00 73.06 354 LYS A O 1
ATOM 3011 N N . GLU A 1 355 ? 16.555 -2.179 -31.814 1.00 75.12 355 GLU A N 1
ATOM 3012 C CA . GLU A 1 355 ? 16.602 -3.019 -33.019 1.00 75.12 355 GLU A CA 1
ATOM 3013 C C . GLU A 1 355 ? 16.662 -2.159 -34.299 1.00 75.12 355 GLU A C 1
ATOM 3015 O O . GLU A 1 355 ? 17.443 -2.454 -35.203 1.00 75.12 355 GLU A O 1
ATOM 3020 N N . ALA A 1 356 ? 15.901 -1.062 -34.370 1.00 70.44 356 ALA A N 1
ATOM 3021 C CA . ALA A 1 356 ? 15.941 -0.120 -35.490 1.00 70.44 356 ALA A CA 1
ATOM 3022 C C . ALA A 1 356 ? 17.294 0.603 -35.585 1.00 70.44 356 ALA A C 1
ATOM 3024 O O . ALA A 1 356 ? 17.864 0.710 -36.672 1.00 70.44 356 ALA A O 1
ATOM 3025 N N . TYR A 1 357 ? 17.842 1.044 -34.451 1.00 64.12 357 TYR A N 1
ATOM 3026 C CA . TYR A 1 357 ? 19.180 1.623 -34.381 1.00 64.12 357 TYR A CA 1
ATOM 3027 C C . TYR A 1 357 ? 20.241 0.617 -34.833 1.00 64.12 357 TYR A C 1
ATOM 3029 O O . TYR A 1 357 ? 21.074 0.956 -35.666 1.00 64.12 357 TYR A O 1
ATOM 3037 N N . GLU A 1 358 ? 20.188 -0.629 -34.354 1.00 61.59 358 GLU A N 1
ATOM 3038 C CA . GLU A 1 358 ? 21.100 -1.705 -34.759 1.00 61.59 358 GLU A CA 1
ATOM 3039 C C . GLU A 1 358 ? 21.013 -1.991 -36.265 1.00 61.59 358 GLU A C 1
ATOM 3041 O O . GLU A 1 358 ? 22.043 -2.205 -36.903 1.00 61.59 358 GLU A O 1
ATOM 3046 N N . GLN A 1 359 ? 19.819 -1.934 -36.861 1.00 64.06 359 GLN A N 1
ATOM 3047 C CA . GLN A 1 359 ? 19.630 -2.086 -38.308 1.00 64.06 359 GLN A CA 1
ATOM 3048 C C . GLN A 1 359 ? 20.215 -0.914 -39.102 1.00 64.06 359 GLN A C 1
ATOM 3050 O O . GLN A 1 359 ? 20.970 -1.138 -40.049 1.00 64.06 359 GLN A O 1
ATOM 3055 N N . VAL A 1 360 ? 19.913 0.330 -38.716 1.00 59.25 360 VAL A N 1
ATOM 3056 C CA . VAL A 1 360 ? 20.479 1.537 -39.351 1.00 59.25 360 VAL A CA 1
ATOM 3057 C C . VAL A 1 360 ? 21.997 1.550 -39.204 1.00 59.25 360 VAL A C 1
ATOM 3059 O O . VAL A 1 360 ? 22.723 1.867 -40.146 1.00 59.25 360 VAL A O 1
ATOM 3062 N N . PHE A 1 361 ? 22.490 1.164 -38.032 1.00 50.72 361 PHE A N 1
ATOM 3063 C CA . PHE A 1 361 ? 23.905 1.015 -37.754 1.00 50.72 361 PHE A CA 1
ATOM 3064 C C . PHE A 1 361 ? 24.542 -0.051 -38.650 1.00 50.72 361 PHE A C 1
ATOM 3066 O O . PHE A 1 361 ? 25.546 0.217 -39.308 1.00 50.72 361 PHE A O 1
ATOM 3073 N N . ALA A 1 362 ? 23.930 -1.232 -38.758 1.00 55.41 362 ALA A N 1
ATOM 3074 C CA . ALA A 1 362 ? 24.404 -2.303 -39.626 1.00 55.41 362 ALA A CA 1
ATOM 3075 C C . ALA A 1 362 ? 24.445 -1.878 -41.103 1.00 55.41 362 ALA A C 1
ATOM 3077 O O . ALA A 1 362 ? 25.432 -2.185 -41.773 1.00 55.41 362 ALA A O 1
ATOM 3078 N N . GLN A 1 363 ? 23.432 -1.141 -41.578 1.00 60.00 363 GLN A N 1
ATOM 3079 C CA . GLN A 1 363 ? 23.372 -0.575 -42.933 1.00 60.00 363 GLN A CA 1
ATOM 3080 C C . GLN A 1 363 ? 24.477 0.459 -43.180 1.00 60.00 363 GLN A C 1
ATOM 3082 O O . GLN A 1 363 ? 25.168 0.398 -44.199 1.00 60.00 363 GLN A O 1
ATOM 3087 N N . LYS A 1 364 ? 24.697 1.381 -42.234 1.00 56.09 364 LYS A N 1
ATOM 3088 C CA . LYS A 1 364 ? 25.806 2.346 -42.305 1.00 56.09 364 LYS A CA 1
ATOM 3089 C C . LYS A 1 364 ? 27.161 1.637 -42.322 1.00 56.09 364 LYS A C 1
ATOM 3091 O O . LYS A 1 364 ? 28.019 2.000 -43.115 1.00 56.09 364 LYS A O 1
ATOM 3096 N N . MET A 1 365 ? 27.326 0.586 -41.519 1.00 53.41 365 MET A N 1
ATOM 3097 C CA . MET A 1 365 ? 28.553 -0.215 -41.482 1.00 53.41 365 MET A CA 1
ATOM 3098 C C . MET A 1 365 ? 28.794 -1.017 -42.767 1.00 53.41 365 MET A C 1
ATOM 3100 O O . MET A 1 365 ? 29.948 -1.233 -43.113 1.00 53.41 365 MET A O 1
ATOM 3104 N N . THR A 1 366 ? 27.751 -1.472 -43.476 1.00 60.19 366 THR A N 1
ATOM 3105 C CA . THR A 1 366 ? 27.904 -2.116 -44.800 1.00 60.19 366 THR A CA 1
ATOM 3106 C C . THR A 1 366 ? 28.187 -1.129 -45.928 1.00 60.19 366 THR A C 1
ATOM 3108 O O . THR A 1 366 ? 28.709 -1.530 -46.959 1.00 60.19 366 THR A O 1
ATOM 3111 N N . ALA A 1 367 ? 27.826 0.145 -45.758 1.00 61.47 367 ALA A N 1
ATOM 3112 C CA . ALA A 1 367 ? 28.067 1.189 -46.752 1.00 61.47 367 ALA A CA 1
ATOM 3113 C C . ALA A 1 367 ? 29.501 1.753 -46.702 1.00 61.47 367 ALA A C 1
ATOM 3115 O O . ALA A 1 367 ? 29.873 2.550 -47.562 1.00 61.47 367 ALA A O 1
ATOM 3116 N N . LEU A 1 368 ? 30.299 1.371 -45.697 1.00 62.62 368 LEU A N 1
ATOM 3117 C CA . LEU A 1 368 ? 31.688 1.801 -45.576 1.00 62.62 368 LEU A CA 1
ATOM 3118 C C . LEU A 1 368 ? 32.584 1.032 -46.563 1.00 62.62 368 LEU A C 1
ATOM 3120 O O . LEU A 1 368 ? 32.492 -0.193 -46.616 1.00 62.62 368 LEU A O 1
ATOM 3124 N N . PRO A 1 369 ? 33.467 1.713 -47.320 1.00 65.62 369 PRO A N 1
ATOM 3125 C CA . PRO A 1 369 ? 34.379 1.053 -48.254 1.00 65.62 369 PRO A CA 1
ATOM 3126 C C . PRO A 1 369 ? 35.360 0.115 -47.544 1.00 65.62 369 PRO A C 1
ATOM 3128 O O . PRO A 1 369 ? 35.847 0.439 -46.465 1.00 65.62 369 PRO A O 1
ATOM 3131 N N . ASP A 1 370 ? 35.777 -0.978 -48.185 1.00 58.91 370 ASP A N 1
ATOM 3132 C CA . ASP A 1 370 ? 36.789 -1.895 -47.625 1.00 58.91 370 ASP A CA 1
ATOM 3133 C C . ASP A 1 370 ? 38.112 -1.191 -47.279 1.00 58.91 370 ASP A C 1
ATOM 3135 O O . ASP A 1 370 ? 38.792 -1.547 -46.315 1.00 58.91 370 ASP A O 1
ATOM 3139 N N . ILE A 1 371 ? 38.436 -0.122 -48.014 1.00 58.75 371 ILE A N 1
ATOM 3140 C CA . ILE A 1 371 ? 39.591 0.751 -47.767 1.00 58.75 371 ILE A CA 1
ATOM 3141 C C . ILE A 1 371 ? 39.532 1.366 -46.358 1.00 58.75 371 ILE A C 1
ATOM 3143 O O . ILE A 1 371 ? 40.574 1.511 -45.722 1.00 58.75 371 ILE A O 1
ATOM 3147 N N . PHE A 1 372 ? 38.343 1.675 -45.827 1.00 61.84 372 PHE A N 1
ATOM 3148 C CA . PHE A 1 372 ? 38.178 2.167 -44.454 1.00 61.84 372 PHE A CA 1
ATOM 3149 C C . PHE A 1 372 ? 38.641 1.120 -43.438 1.00 61.84 372 PHE A C 1
ATOM 3151 O O . PHE A 1 372 ? 39.460 1.424 -42.574 1.00 61.84 372 PHE A O 1
ATOM 3158 N N . PHE A 1 373 ? 38.182 -0.127 -43.566 1.00 59.59 373 PHE A N 1
ATOM 3159 C CA . PHE A 1 373 ? 38.556 -1.196 -42.636 1.00 59.59 373 PHE A CA 1
ATOM 3160 C C . PHE A 1 373 ? 40.037 -1.569 -42.754 1.00 59.59 373 PHE A C 1
ATOM 3162 O O . PHE A 1 373 ? 40.687 -1.828 -41.741 1.00 59.59 373 PHE A O 1
ATOM 3169 N N . GLN A 1 374 ? 40.594 -1.532 -43.966 1.00 58.47 374 GLN A N 1
ATOM 3170 C CA . GLN A 1 374 ? 42.025 -1.743 -44.206 1.00 58.47 374 GLN A CA 1
ATOM 3171 C C . GLN A 1 374 ? 42.877 -0.630 -43.583 1.00 58.47 374 GLN A C 1
ATOM 3173 O O . GLN A 1 374 ? 43.855 -0.914 -42.895 1.00 58.47 374 GLN A O 1
ATOM 3178 N N . THR A 1 375 ? 42.482 0.631 -43.763 1.00 61.22 375 THR A N 1
ATOM 3179 C CA . THR A 1 375 ? 43.207 1.788 -43.218 1.00 61.22 375 THR A CA 1
ATOM 3180 C C . THR A 1 375 ? 43.089 1.851 -41.696 1.00 61.22 375 THR A C 1
ATOM 3182 O O . THR A 1 375 ? 44.085 2.087 -41.020 1.00 61.22 375 THR A O 1
ATOM 3185 N N . LEU A 1 376 ? 41.915 1.543 -41.134 1.00 61.84 376 LEU A N 1
ATOM 3186 C CA . LEU A 1 376 ? 41.714 1.431 -39.687 1.00 61.84 376 LEU A CA 1
ATOM 3187 C C . LEU A 1 376 ? 42.585 0.318 -39.083 1.00 61.84 376 LEU A C 1
ATOM 3189 O O . LEU A 1 376 ? 43.215 0.519 -38.048 1.00 61.84 376 LEU A O 1
ATOM 3193 N N . ALA A 1 377 ? 42.669 -0.841 -39.743 1.00 58.50 377 ALA A N 1
ATOM 3194 C CA . ALA A 1 377 ? 43.518 -1.946 -39.303 1.00 58.50 377 ALA A CA 1
ATOM 3195 C C . ALA A 1 377 ? 45.018 -1.618 -39.391 1.00 58.50 377 ALA A C 1
ATOM 3197 O O . ALA A 1 377 ? 45.790 -2.089 -38.557 1.00 58.50 377 ALA A O 1
ATOM 3198 N N . LEU A 1 378 ? 45.435 -0.824 -40.383 1.00 60.66 378 LEU A N 1
ATOM 3199 C CA . LEU A 1 378 ? 46.807 -0.323 -40.505 1.00 60.66 378 LEU A CA 1
ATOM 3200 C C . LEU A 1 378 ? 47.125 0.714 -39.423 1.00 60.66 378 LEU A C 1
ATOM 3202 O O . LEU A 1 378 ? 48.162 0.609 -38.774 1.00 60.66 378 LEU A O 1
ATOM 3206 N N . LEU A 1 379 ? 46.211 1.656 -39.180 1.00 59.66 379 LEU A N 1
ATOM 3207 C CA . LEU A 1 379 ? 46.348 2.676 -38.141 1.00 59.66 379 LEU A CA 1
ATOM 3208 C C . LEU A 1 379 ? 46.434 2.051 -36.751 1.00 59.66 379 LEU A C 1
ATOM 3210 O O . LEU A 1 379 ? 47.332 2.401 -36.003 1.00 59.66 379 LEU A O 1
ATOM 3214 N N . LEU A 1 380 ? 45.591 1.069 -36.421 1.00 56.81 380 LEU A N 1
ATOM 3215 C CA . LEU A 1 380 ? 45.641 0.357 -35.132 1.00 56.81 380 LEU A CA 1
ATOM 3216 C C . LEU A 1 380 ? 46.937 -0.445 -34.911 1.00 56.81 380 LEU A C 1
ATOM 3218 O O . LEU A 1 380 ? 47.277 -0.774 -33.775 1.00 56.81 380 LEU A O 1
ATOM 3222 N N . LYS A 1 381 ? 47.654 -0.788 -35.987 1.00 56.97 381 LYS A N 1
ATOM 3223 C CA . LYS A 1 381 ? 48.949 -1.486 -35.936 1.00 56.97 381 LYS A CA 1
ATOM 3224 C C . LYS A 1 381 ? 50.142 -0.530 -35.947 1.00 56.97 381 LYS A C 1
ATOM 3226 O O . LYS A 1 381 ? 51.270 -0.995 -35.791 1.00 56.97 381 LYS A O 1
ATOM 3231 N N . SER A 1 382 ? 49.916 0.766 -36.158 1.00 61.84 382 SER A N 1
ATOM 3232 C CA . SER A 1 382 ? 50.988 1.752 -36.236 1.00 61.84 382 SER A CA 1
ATOM 3233 C C . SER A 1 382 ? 51.513 2.090 -34.828 1.00 61.84 382 SER A C 1
ATOM 3235 O O . SER A 1 382 ? 50.736 2.193 -33.879 1.00 61.84 382 SER A O 1
ATOM 3237 N N . PRO A 1 383 ? 52.835 2.245 -34.646 1.00 56.62 383 PRO A N 1
ATOM 3238 C CA . PRO A 1 383 ? 53.401 2.631 -33.355 1.00 56.62 383 PRO A CA 1
ATOM 3239 C C . PRO A 1 383 ? 53.033 4.072 -32.956 1.00 56.62 383 PRO A C 1
ATOM 3241 O O . PRO A 1 383 ? 53.005 4.395 -31.765 1.00 56.62 383 PRO A O 1
ATOM 3244 N N . GLU A 1 384 ? 52.695 4.940 -33.918 1.00 58.50 384 GLU A N 1
ATOM 3245 C CA . GLU A 1 384 ? 52.257 6.312 -33.631 1.00 58.50 384 GLU A CA 1
ATOM 3246 C C . GLU A 1 384 ? 50.885 6.353 -32.939 1.00 58.50 384 GLU A C 1
ATOM 3248 O O . GLU A 1 384 ? 50.699 7.099 -31.981 1.00 58.50 384 GLU A O 1
ATOM 3253 N N . THR A 1 385 ? 49.929 5.510 -33.336 1.00 56.81 385 THR A N 1
ATOM 3254 C CA . THR A 1 385 ? 48.605 5.463 -32.681 1.00 56.81 385 THR A CA 1
ATOM 3255 C C . THR A 1 385 ? 48.644 4.820 -31.292 1.00 56.81 385 THR A C 1
ATOM 3257 O O . THR A 1 385 ? 47.807 5.134 -30.450 1.00 56.81 385 THR A O 1
ATOM 3260 N N . GLN A 1 386 ? 49.648 3.981 -31.007 1.00 53.16 386 GLN A N 1
ATOM 3261 C CA . GLN A 1 386 ? 49.900 3.431 -29.666 1.00 53.16 386 GLN A CA 1
ATOM 3262 C C . GLN A 1 386 ? 50.428 4.476 -28.680 1.00 53.16 386 GLN A C 1
ATOM 3264 O O . GLN A 1 386 ? 50.284 4.314 -27.468 1.00 53.16 386 GLN A O 1
ATOM 3269 N N . THR A 1 387 ? 51.035 5.545 -29.192 1.00 48.91 387 THR A N 1
ATOM 3270 C CA . THR A 1 387 ? 51.612 6.630 -28.388 1.00 48.91 387 THR A CA 1
ATOM 3271 C C . THR A 1 387 ? 50.739 7.885 -28.386 1.00 48.91 387 THR A C 1
ATOM 3273 O O . THR A 1 387 ? 50.829 8.677 -27.450 1.00 48.91 387 THR A O 1
ATOM 3276 N N . GLN A 1 388 ? 49.856 8.047 -29.380 1.00 60.03 388 GLN A N 1
ATOM 3277 C CA . GLN A 1 388 ? 48.944 9.185 -29.522 1.00 60.03 388 GLN A CA 1
ATOM 3278 C C . GLN A 1 388 ? 47.519 8.722 -29.909 1.00 60.03 388 GLN A C 1
ATOM 3280 O O . GLN A 1 388 ? 47.170 8.712 -31.094 1.00 60.03 388 GLN A O 1
ATOM 3285 N N . PRO A 1 389 ? 46.657 8.376 -28.926 1.00 55.69 389 PRO A N 1
ATOM 3286 C CA . PRO A 1 389 ? 45.271 7.941 -29.168 1.00 55.69 389 PRO A CA 1
ATOM 3287 C C . PRO A 1 389 ? 44.418 8.958 -29.936 1.00 55.69 389 PRO A C 1
ATOM 3289 O O . PRO A 1 389 ? 43.460 8.595 -30.618 1.00 55.69 389 PRO A O 1
ATOM 3292 N N . GLU A 1 390 ? 44.768 10.239 -29.836 1.00 58.94 390 GLU A N 1
ATOM 3293 C CA . GLU A 1 390 ? 44.068 11.355 -30.475 1.00 58.94 390 GLU A CA 1
ATOM 3294 C C . GLU A 1 390 ? 44.080 11.261 -32.007 1.00 58.94 390 GLU A C 1
ATOM 3296 O O . GLU A 1 390 ? 43.128 11.697 -32.648 1.00 58.94 390 GLU A O 1
ATOM 3301 N N . ILE A 1 391 ? 45.092 10.612 -32.598 1.00 61.75 391 ILE A N 1
ATOM 3302 C CA . ILE A 1 391 ? 45.174 10.358 -34.047 1.00 61.75 391 ILE A CA 1
ATOM 3303 C C . ILE A 1 391 ? 44.029 9.445 -34.500 1.00 61.75 391 ILE A C 1
ATOM 3305 O O . ILE A 1 391 ? 43.434 9.655 -35.559 1.00 61.75 391 ILE A O 1
ATOM 3309 N N . LEU A 1 392 ? 43.693 8.444 -33.684 1.00 56.81 392 LEU A N 1
ATOM 3310 C CA . LEU A 1 392 ? 42.615 7.505 -33.977 1.00 56.81 392 LEU A CA 1
ATOM 3311 C C . LEU A 1 392 ? 41.252 8.195 -33.852 1.00 56.81 392 LEU A C 1
ATOM 3313 O O . LEU A 1 392 ? 40.383 8.021 -34.707 1.00 56.81 392 LEU A O 1
ATOM 3317 N N . THR A 1 393 ? 41.107 9.049 -32.837 1.00 54.44 393 THR A N 1
ATOM 3318 C CA . THR A 1 393 ? 39.934 9.907 -32.633 1.00 54.44 393 THR A CA 1
ATOM 3319 C C . THR A 1 393 ? 39.741 10.886 -33.795 1.00 54.44 393 THR A C 1
ATOM 3321 O O . THR A 1 393 ? 38.647 10.949 -34.352 1.00 54.44 393 THR A O 1
ATOM 3324 N N . ALA A 1 394 ? 40.799 11.577 -34.231 1.00 60.53 394 ALA A N 1
ATOM 3325 C CA . ALA A 1 394 ? 40.762 12.528 -35.342 1.00 60.53 394 ALA A CA 1
ATOM 3326 C C . ALA A 1 394 ? 40.474 11.847 -36.690 1.00 60.53 394 ALA A C 1
ATOM 3328 O O . ALA A 1 394 ? 39.695 12.364 -37.491 1.00 60.53 394 ALA A O 1
ATOM 3329 N N . TYR A 1 395 ? 41.038 10.658 -36.935 1.00 62.06 395 TYR A N 1
ATOM 3330 C CA . TYR A 1 395 ? 40.746 9.869 -38.135 1.00 62.06 395 TYR A CA 1
ATOM 3331 C C . TYR A 1 395 ? 39.268 9.463 -38.192 1.00 62.06 395 TYR A C 1
ATOM 3333 O O . TYR A 1 395 ? 38.597 9.708 -39.197 1.00 62.06 395 TYR A O 1
ATOM 3341 N N . ILE A 1 396 ? 38.730 8.924 -37.091 1.00 56.91 396 ILE A N 1
ATOM 3342 C CA . ILE A 1 396 ? 37.311 8.558 -36.982 1.00 56.91 396 ILE A CA 1
ATOM 3343 C C . ILE A 1 396 ? 36.419 9.802 -37.156 1.00 56.91 396 ILE A C 1
ATOM 3345 O O . ILE A 1 396 ? 35.454 9.757 -37.919 1.00 56.91 396 ILE A O 1
ATOM 3349 N N . GLN A 1 397 ? 36.753 10.932 -36.529 1.00 56.53 397 GLN A N 1
ATOM 3350 C CA . GLN A 1 397 ? 36.002 12.188 -36.667 1.00 56.53 397 GLN A CA 1
ATOM 3351 C C . GLN A 1 397 ? 36.025 12.740 -38.102 1.00 56.53 397 GLN A C 1
ATOM 3353 O O . GLN A 1 397 ? 34.982 13.149 -38.615 1.00 56.53 397 GLN A O 1
ATOM 3358 N N . SER A 1 398 ? 37.174 12.684 -38.783 1.00 58.78 398 SER A N 1
ATOM 3359 C CA . SER A 1 398 ? 37.327 13.172 -40.163 1.00 58.78 398 SER A CA 1
ATOM 3360 C C . SER A 1 398 ? 36.467 12.412 -41.179 1.00 58.78 398 SER A C 1
ATOM 3362 O O . SER A 1 398 ? 36.038 12.979 -42.182 1.00 58.78 398 SER A O 1
ATOM 3364 N N . LEU A 1 399 ? 36.178 11.137 -40.909 1.00 53.06 399 LEU A N 1
ATOM 3365 C CA . LEU A 1 399 ? 35.424 10.262 -41.806 1.00 53.06 399 LEU A CA 1
ATOM 3366 C C . LEU A 1 399 ? 33.911 10.336 -41.604 1.00 53.06 399 LEU A C 1
ATOM 3368 O O . LEU A 1 399 ? 33.157 10.135 -42.555 1.00 53.06 399 LEU A O 1
ATOM 3372 N N . PHE A 1 400 ? 33.460 10.620 -40.381 1.00 49.97 400 PHE A N 1
ATOM 3373 C CA . PHE A 1 400 ? 32.034 10.633 -40.044 1.00 49.97 400 PHE A CA 1
ATOM 3374 C C . PHE A 1 400 ? 31.434 12.039 -39.908 1.00 49.97 400 PHE A C 1
ATOM 3376 O O . PHE A 1 400 ? 30.205 12.166 -39.880 1.00 49.97 400 PHE A O 1
ATOM 3383 N N . GLY A 1 401 ? 32.275 13.080 -39.903 1.00 49.03 401 GLY A N 1
ATOM 3384 C CA . GLY A 1 401 ? 31.879 14.473 -39.706 1.00 49.03 401 GLY A CA 1
ATOM 3385 C C . GLY A 1 401 ? 31.397 14.740 -38.276 1.00 49.03 401 GLY A C 1
ATOM 3386 O O . GLY A 1 401 ? 30.825 13.870 -37.623 1.00 49.03 401 GLY A O 1
ATOM 3387 N N . GLU A 1 402 ? 31.584 15.967 -37.791 1.00 44.34 402 GLU A N 1
ATOM 3388 C CA . GLU A 1 402 ? 31.341 16.369 -36.390 1.00 44.34 402 GLU A CA 1
ATOM 3389 C C . GLU A 1 402 ? 29.890 16.193 -35.887 1.00 44.34 402 GLU A C 1
ATOM 3391 O O . GLU A 1 402 ? 29.631 16.377 -34.705 1.00 44.34 402 GLU A O 1
ATOM 3396 N N . HIS A 1 403 ? 28.924 15.817 -36.738 1.00 41.16 403 HIS A N 1
ATOM 3397 C CA . HIS A 1 403 ? 27.495 15.924 -36.406 1.00 41.16 403 HIS A CA 1
ATOM 3398 C C . HIS A 1 403 ? 26.610 14.702 -36.689 1.00 41.16 403 HIS A C 1
ATOM 3400 O O . HIS A 1 403 ? 25.387 14.838 -36.631 1.00 41.16 403 HIS A O 1
ATOM 3406 N N . LYS A 1 404 ? 27.137 13.513 -37.031 1.00 42.47 404 LYS A N 1
ATOM 3407 C CA . LYS A 1 404 ? 26.238 12.397 -37.428 1.00 42.47 404 LYS A CA 1
ATOM 3408 C C . LYS A 1 404 ? 26.392 11.053 -36.737 1.00 42.47 404 LYS A C 1
ATOM 3410 O O . LYS A 1 404 ? 25.495 10.224 -36.919 1.00 42.47 404 LYS A O 1
ATOM 3415 N N . ILE A 1 405 ? 27.447 10.799 -35.966 1.00 43.62 405 ILE A N 1
ATOM 3416 C CA . ILE A 1 405 ? 27.656 9.478 -35.356 1.00 43.62 405 ILE A CA 1
ATOM 3417 C C . ILE A 1 405 ? 28.442 9.584 -34.037 1.00 43.62 405 ILE A C 1
ATOM 3419 O O . ILE A 1 405 ? 29.572 9.119 -33.951 1.00 43.62 405 ILE A O 1
ATOM 3423 N N . GLU A 1 406 ? 27.859 10.180 -32.997 1.00 39.22 406 GLU A N 1
ATOM 3424 C CA . GLU A 1 406 ? 28.493 10.219 -31.664 1.00 39.22 406 GLU A CA 1
ATOM 3425 C C . GLU A 1 406 ? 28.558 8.815 -31.028 1.00 39.22 406 GLU A C 1
ATOM 3427 O O . GLU A 1 406 ? 29.603 8.390 -30.554 1.00 39.22 406 GLU A O 1
ATOM 3432 N N . ALA A 1 407 ? 27.510 7.995 -31.157 1.00 37.91 407 ALA A N 1
ATOM 3433 C CA . ALA A 1 407 ? 27.458 6.696 -30.474 1.00 37.91 407 ALA A CA 1
ATOM 3434 C C . ALA A 1 407 ? 28.386 5.597 -31.049 1.00 37.91 407 ALA A C 1
ATOM 3436 O O . ALA A 1 407 ? 28.709 4.640 -30.347 1.00 37.91 407 ALA A O 1
ATOM 3437 N N . THR A 1 408 ? 28.822 5.687 -32.313 1.00 48.22 408 THR A N 1
ATOM 3438 C CA . THR A 1 408 ? 29.762 4.699 -32.890 1.00 48.22 408 THR A CA 1
ATOM 3439 C C . THR A 1 408 ? 31.211 5.127 -32.744 1.00 48.22 408 THR A C 1
ATOM 3441 O O . THR A 1 408 ? 32.067 4.284 -32.472 1.00 48.22 408 THR A O 1
ATOM 3444 N N . SER A 1 409 ? 31.491 6.421 -32.910 1.00 45.31 409 SER A N 1
ATOM 3445 C CA . SER A 1 409 ? 32.823 6.952 -32.651 1.00 45.31 409 SER A CA 1
ATOM 3446 C C . SER A 1 409 ? 33.174 6.747 -31.181 1.00 45.31 409 SER A C 1
ATOM 3448 O O . SER A 1 409 ? 34.235 6.202 -30.918 1.00 45.31 409 SER A O 1
ATOM 3450 N N . GLU A 1 410 ? 32.257 7.001 -30.242 1.00 45.59 410 GLU A N 1
ATOM 3451 C CA . GLU A 1 410 ? 32.462 6.726 -28.814 1.00 45.59 410 GLU A CA 1
ATOM 3452 C C . GLU A 1 410 ? 32.730 5.250 -28.510 1.00 45.59 410 GLU A C 1
ATOM 3454 O O . GLU A 1 410 ? 33.602 4.954 -27.707 1.00 45.59 410 GLU A O 1
ATOM 3459 N N . GLN A 1 411 ? 32.045 4.300 -29.155 1.00 48.91 411 GLN A N 1
ATOM 3460 C CA . GLN A 1 411 ? 32.294 2.865 -28.937 1.00 48.91 411 GLN A CA 1
ATOM 3461 C C . GLN A 1 411 ? 33.632 2.397 -29.524 1.00 48.91 411 GLN A C 1
ATOM 3463 O O . GLN A 1 411 ? 34.307 1.556 -28.925 1.00 48.91 411 GLN A O 1
ATOM 3468 N N . LEU A 1 412 ? 34.029 2.942 -30.676 1.00 50.91 412 LEU A N 1
ATOM 3469 C CA . LEU A 1 412 ? 35.343 2.697 -31.276 1.00 50.91 412 LEU A CA 1
ATOM 3470 C C . LEU A 1 412 ? 36.460 3.353 -30.450 1.00 50.91 412 LEU A C 1
ATOM 3472 O O . LEU A 1 412 ? 37.497 2.731 -30.230 1.00 50.91 412 LEU A O 1
ATOM 3476 N N . ILE A 1 413 ? 36.215 4.556 -29.925 1.00 50.59 413 ILE A N 1
ATOM 3477 C CA . ILE A 1 413 ? 37.095 5.284 -29.005 1.00 50.59 413 ILE A CA 1
ATOM 3478 C C . ILE A 1 413 ? 37.198 4.538 -27.670 1.00 50.59 413 ILE A C 1
ATOM 3480 O O . ILE A 1 413 ? 38.300 4.379 -27.167 1.00 50.59 413 ILE A O 1
ATOM 3484 N N . LEU A 1 414 ? 36.106 3.993 -27.125 1.00 47.75 414 LEU A N 1
ATOM 3485 C CA . LEU A 1 414 ? 36.111 3.190 -25.898 1.00 47.75 414 LEU A CA 1
ATOM 3486 C C . LEU A 1 414 ? 36.885 1.878 -26.096 1.00 47.75 414 LEU A C 1
ATOM 3488 O O . LEU A 1 414 ? 37.655 1.482 -25.224 1.00 47.75 414 LEU A O 1
ATOM 3492 N N . GLY A 1 415 ? 36.732 1.223 -27.252 1.00 48.59 415 GLY A N 1
ATOM 3493 C CA . GLY A 1 415 ? 37.546 0.064 -27.637 1.00 48.59 415 GLY A CA 1
ATOM 3494 C C . GLY A 1 415 ? 39.038 0.404 -27.755 1.00 48.59 415 GLY A C 1
ATOM 3495 O O . GLY A 1 415 ? 39.881 -0.355 -27.280 1.00 48.59 415 GLY A O 1
ATOM 3496 N N . ALA A 1 416 ? 39.367 1.577 -28.306 1.00 48.50 416 ALA A N 1
ATOM 3497 C CA . ALA A 1 416 ? 40.735 2.095 -28.392 1.00 48.50 416 ALA A CA 1
ATOM 3498 C C . ALA A 1 416 ? 41.299 2.553 -27.027 1.00 48.50 416 ALA A C 1
ATOM 3500 O O . ALA A 1 416 ? 42.475 2.369 -26.733 1.00 48.50 416 ALA A O 1
ATOM 3501 N N . GLN A 1 417 ? 40.468 3.080 -26.131 1.00 44.53 417 GLN A N 1
ATOM 3502 C CA . GLN A 1 417 ? 40.853 3.433 -24.761 1.00 44.53 417 GLN A CA 1
ATOM 3503 C C . GLN A 1 417 ? 41.064 2.185 -23.894 1.00 44.53 417 GLN A C 1
ATOM 3505 O O . GLN A 1 417 ? 41.998 2.138 -23.097 1.00 44.53 417 GLN A O 1
ATOM 3510 N N . GLN A 1 418 ? 40.261 1.132 -24.084 1.00 42.72 418 GLN A N 1
ATOM 3511 C CA . GLN A 1 418 ? 40.473 -0.178 -23.454 1.00 42.72 418 GLN A CA 1
ATOM 3512 C C . GLN A 1 418 ? 41.766 -0.859 -23.932 1.00 42.72 418 GLN A C 1
ATOM 3514 O O . GLN A 1 418 ? 42.377 -1.605 -23.166 1.00 42.72 418 GLN A O 1
ATOM 3519 N N . PHE A 1 419 ? 42.206 -0.561 -25.157 1.00 46.59 419 PHE A N 1
ATOM 3520 C CA . PHE A 1 419 ? 43.518 -0.929 -25.694 1.00 46.59 419 PHE A CA 1
ATOM 3521 C C . PHE A 1 419 ? 44.673 -0.200 -24.978 1.00 46.59 419 PHE A C 1
ATOM 3523 O O . PHE A 1 419 ? 45.690 -0.825 -24.687 1.00 46.59 419 PHE A O 1
ATOM 3530 N N . HIS A 1 420 ? 44.493 1.066 -24.581 1.00 39.66 420 HIS A N 1
ATOM 3531 C CA . HIS A 1 420 ? 45.466 1.784 -23.742 1.00 39.66 420 HIS A CA 1
ATOM 3532 C C . HIS A 1 420 ? 45.433 1.374 -22.256 1.00 39.66 420 HIS A C 1
ATOM 3534 O O . HIS A 1 420 ? 46.445 1.486 -21.568 1.00 39.66 420 HIS A O 1
ATOM 3540 N N . ALA A 1 421 ? 44.302 0.867 -21.752 1.00 38.75 421 ALA A N 1
ATOM 3541 C CA . ALA A 1 421 ? 44.088 0.555 -20.333 1.00 38.75 421 ALA A CA 1
ATOM 3542 C C . ALA A 1 421 ? 44.395 -0.907 -19.925 1.00 38.75 421 ALA A C 1
ATOM 3544 O O . ALA A 1 421 ? 43.809 -1.427 -18.974 1.00 38.75 421 ALA A O 1
ATOM 3545 N N . GLY A 1 422 ? 45.327 -1.581 -20.609 1.00 40.81 422 GLY A N 1
ATOM 3546 C CA . GLY A 1 422 ? 45.987 -2.783 -20.074 1.00 40.81 422 GLY A CA 1
ATOM 3547 C C . GLY A 1 422 ? 45.261 -4.127 -20.230 1.00 40.81 422 GLY A C 1
ATOM 3548 O O . GLY A 1 422 ? 45.603 -5.073 -19.520 1.00 40.81 422 GLY A O 1
ATOM 3549 N N . ARG A 1 423 ? 44.297 -4.268 -21.151 1.00 43.41 423 ARG A N 1
ATOM 3550 C CA . ARG A 1 423 ? 43.791 -5.597 -21.564 1.00 43.41 423 ARG A CA 1
ATOM 3551 C C . ARG A 1 423 ? 44.580 -6.146 -22.755 1.00 43.41 423 ARG A C 1
ATOM 3553 O O . ARG A 1 423 ? 45.020 -5.386 -23.613 1.00 43.41 423 ARG A O 1
ATOM 3560 N N . ARG A 1 424 ? 44.754 -7.473 -22.826 1.00 41.44 424 ARG A N 1
ATOM 3561 C CA . ARG A 1 424 ? 45.463 -8.125 -23.943 1.00 41.44 424 ARG A CA 1
ATOM 3562 C C . ARG A 1 424 ? 44.664 -7.937 -25.238 1.00 41.44 424 ARG A C 1
ATOM 3564 O O . ARG A 1 424 ? 43.456 -8.165 -25.259 1.00 41.44 424 ARG A O 1
ATOM 3571 N N . PHE A 1 425 ? 45.357 -7.544 -26.311 1.00 40.38 425 PHE A N 1
ATOM 3572 C CA . PHE A 1 425 ? 44.811 -7.304 -27.658 1.00 40.38 425 PHE A CA 1
ATOM 3573 C C . PHE A 1 425 ? 43.853 -8.412 -28.115 1.00 40.38 425 PHE A C 1
ATOM 3575 O O . PHE A 1 425 ? 42.793 -8.130 -28.661 1.00 40.38 425 PHE A O 1
ATOM 3582 N N . GLU A 1 426 ? 44.188 -9.661 -27.806 1.00 41.22 426 GLU A N 1
ATOM 3583 C CA . GLU A 1 426 ? 43.423 -10.856 -28.159 1.00 41.22 426 GLU A CA 1
ATOM 3584 C C . GLU A 1 426 ? 42.014 -10.884 -27.543 1.00 41.22 426 GLU A C 1
ATOM 3586 O O . GLU A 1 426 ? 41.117 -11.441 -28.156 1.00 41.22 426 GLU A O 1
ATOM 3591 N N . GLU A 1 427 ? 41.767 -10.251 -26.391 1.00 42.91 427 GLU A N 1
ATOM 3592 C CA . GLU A 1 427 ? 40.462 -10.261 -25.705 1.00 42.91 427 GLU A CA 1
ATOM 3593 C C . GLU A 1 427 ? 39.529 -9.143 -26.194 1.00 42.91 427 GLU A C 1
ATOM 3595 O O . GLU A 1 427 ? 38.331 -9.357 -26.406 1.00 42.91 427 GLU A O 1
ATOM 3600 N N . ALA A 1 428 ? 40.079 -7.945 -26.419 1.00 43.12 428 ALA A N 1
ATOM 3601 C CA . ALA A 1 428 ? 39.347 -6.820 -27.000 1.00 43.12 428 ALA A CA 1
ATOM 3602 C C . ALA A 1 428 ? 39.035 -7.089 -28.478 1.00 43.12 428 ALA A C 1
ATOM 3604 O O . ALA A 1 428 ? 37.884 -6.937 -28.908 1.00 43.12 428 ALA A O 1
ATOM 3605 N N . PHE A 1 429 ? 40.034 -7.591 -29.215 1.00 40.97 429 PHE A N 1
ATOM 3606 C CA . PHE A 1 429 ? 39.867 -8.092 -30.569 1.00 40.97 429 PHE A CA 1
ATOM 3607 C C . PHE A 1 429 ? 38.939 -9.301 -30.575 1.00 40.97 429 PHE A C 1
ATOM 3609 O O . PHE A 1 429 ? 38.022 -9.261 -31.363 1.00 40.97 429 PHE A O 1
ATOM 3616 N N . ALA A 1 430 ? 39.005 -10.281 -29.663 1.00 42.50 430 ALA A N 1
ATOM 3617 C CA . ALA A 1 430 ? 38.009 -11.363 -29.613 1.00 42.50 430 ALA A CA 1
ATOM 3618 C C . ALA A 1 430 ? 36.572 -10.861 -29.406 1.00 42.50 430 ALA A C 1
ATOM 3620 O O . ALA A 1 430 ? 35.652 -11.460 -29.945 1.00 42.50 430 ALA A O 1
ATOM 3621 N N . SER A 1 431 ? 36.323 -9.760 -28.688 1.00 44.88 431 SER A N 1
ATOM 3622 C CA . SER A 1 431 ? 34.957 -9.214 -28.550 1.00 44.88 431 SER A CA 1
ATOM 3623 C C . SER A 1 431 ? 34.418 -8.587 -29.852 1.00 44.88 431 SER A C 1
ATOM 3625 O O . SER A 1 431 ? 33.234 -8.728 -30.178 1.00 44.88 431 SER A O 1
ATOM 3627 N N . LEU A 1 432 ? 35.303 -7.944 -30.621 1.00 41.34 432 LEU A N 1
ATOM 3628 C CA . LEU A 1 432 ? 35.038 -7.356 -31.939 1.00 41.34 432 LEU A CA 1
ATOM 3629 C C . LEU A 1 432 ? 35.013 -8.430 -33.037 1.00 41.34 432 LEU A C 1
ATOM 3631 O O . LEU A 1 432 ? 34.118 -8.440 -33.872 1.00 41.34 432 LEU A O 1
ATOM 3635 N N . ASP A 1 433 ? 35.930 -9.383 -32.973 1.00 38.28 433 ASP A N 1
ATOM 3636 C CA . ASP A 1 433 ? 36.120 -10.543 -33.835 1.00 38.28 433 ASP A CA 1
ATOM 3637 C C . ASP A 1 433 ? 35.025 -11.587 -33.602 1.00 38.28 433 ASP A C 1
ATOM 3639 O O . ASP A 1 433 ? 34.547 -12.161 -34.555 1.00 38.28 433 ASP A O 1
ATOM 3643 N N . THR A 1 434 ? 34.460 -11.762 -32.404 1.00 43.75 434 THR A N 1
ATOM 3644 C CA . THR A 1 434 ? 33.253 -12.604 -32.221 1.00 43.75 434 THR A CA 1
ATOM 3645 C C . THR A 1 434 ? 32.034 -11.973 -32.911 1.00 43.75 434 THR A C 1
ATOM 3647 O O . THR A 1 434 ? 31.189 -12.678 -33.466 1.00 43.75 434 THR A O 1
ATOM 3650 N N . ARG A 1 435 ? 31.956 -10.633 -32.943 1.00 43.09 435 ARG A N 1
ATOM 3651 C CA . ARG A 1 435 ? 30.919 -9.882 -33.677 1.00 43.09 435 ARG A CA 1
ATOM 3652 C C . ARG A 1 435 ? 31.182 -9.834 -35.191 1.00 43.09 435 ARG A C 1
ATOM 3654 O O . ARG A 1 435 ? 30.225 -9.852 -35.962 1.00 43.09 435 ARG A O 1
ATOM 3661 N N . LEU A 1 436 ? 32.446 -9.830 -35.624 1.00 38.66 436 LEU A N 1
ATOM 3662 C CA . LEU A 1 436 ? 32.867 -9.857 -37.035 1.00 38.66 436 LEU A CA 1
ATOM 3663 C C . LEU A 1 436 ? 32.871 -11.280 -37.632 1.00 38.66 436 LEU A C 1
ATOM 3665 O O . LEU A 1 436 ? 32.399 -11.474 -38.747 1.00 38.66 436 LEU A O 1
ATOM 3669 N N . GLN A 1 437 ? 33.286 -12.304 -36.888 1.00 37.44 437 GLN A N 1
ATOM 3670 C CA . GLN A 1 437 ? 33.197 -13.724 -37.251 1.00 37.44 437 GLN A CA 1
ATOM 3671 C C . GLN A 1 437 ? 31.753 -14.227 -37.249 1.00 37.44 437 GLN A C 1
ATOM 3673 O O . GLN A 1 437 ? 31.406 -15.066 -38.076 1.00 37.44 437 GLN A O 1
ATOM 3678 N N . GLY A 1 438 ? 30.872 -13.681 -36.401 1.00 45.19 438 GLY A N 1
ATOM 3679 C CA . GLY A 1 438 ? 29.424 -13.870 -36.548 1.00 45.19 438 GLY A CA 1
ATOM 3680 C C . GLY A 1 438 ? 28.893 -13.355 -37.895 1.00 45.19 438 GLY A C 1
ATOM 3681 O O . GLY A 1 438 ? 27.940 -13.911 -38.431 1.00 45.19 438 GLY A O 1
ATOM 3682 N N . ARG A 1 439 ? 29.558 -12.346 -38.475 1.00 36.81 439 ARG A N 1
ATOM 3683 C CA . ARG A 1 439 ? 29.309 -11.817 -39.825 1.00 36.81 439 ARG A CA 1
ATOM 3684 C C . ARG A 1 439 ? 29.964 -12.651 -40.939 1.00 36.81 439 ARG A C 1
ATOM 3686 O O . ARG A 1 439 ? 29.406 -12.720 -42.027 1.00 36.81 439 ARG A O 1
ATOM 3693 N N . LEU A 1 440 ? 31.097 -13.311 -40.679 1.00 35.06 440 LEU A N 1
ATOM 3694 C CA . LEU A 1 440 ? 31.802 -14.163 -41.655 1.00 35.06 440 LEU A CA 1
ATOM 3695 C C . LEU A 1 440 ? 31.318 -15.627 -41.685 1.00 35.06 440 LEU A C 1
ATOM 3697 O O . LEU A 1 440 ? 31.470 -16.289 -42.706 1.00 35.06 440 LEU A O 1
ATOM 3701 N N . LYS A 1 441 ? 30.653 -16.132 -40.635 1.00 36.09 441 LYS A N 1
ATOM 3702 C CA . LYS A 1 441 ? 30.026 -17.475 -40.617 1.00 36.09 441 LYS A CA 1
ATOM 3703 C C . LYS A 1 441 ? 28.769 -17.612 -41.494 1.00 36.09 441 LYS A C 1
ATOM 3705 O O . LYS A 1 441 ? 28.154 -18.670 -41.508 1.00 36.09 441 LYS A O 1
ATOM 3710 N N . GLY A 1 442 ? 28.394 -16.562 -42.223 1.00 42.06 442 GLY A N 1
ATOM 3711 C CA . GLY A 1 442 ? 27.421 -16.628 -43.319 1.00 42.06 442 GLY A CA 1
ATOM 3712 C C . GLY A 1 442 ? 28.049 -16.800 -44.707 1.00 42.06 442 GLY A C 1
ATOM 3713 O O . GLY A 1 442 ? 27.317 -16.750 -45.689 1.00 42.06 442 GLY A O 1
ATOM 3714 N N . PHE A 1 443 ? 29.376 -16.954 -44.804 1.00 37.88 443 PHE A N 1
ATOM 3715 C CA . PHE A 1 443 ? 30.105 -17.026 -46.078 1.00 37.88 443 PHE A CA 1
ATOM 3716 C C . PHE A 1 443 ? 30.995 -18.276 -46.243 1.00 37.88 443 PHE A C 1
ATOM 3718 O O . PHE A 1 443 ? 31.793 -18.321 -47.177 1.00 37.88 443 PHE A O 1
ATOM 3725 N N . PHE A 1 444 ? 30.804 -19.310 -45.411 1.00 31.33 444 PHE A N 1
ATOM 3726 C CA . PHE A 1 444 ? 31.192 -20.696 -45.715 1.00 31.33 444 PHE A CA 1
ATOM 3727 C C . PHE A 1 444 ? 30.084 -21.668 -45.327 1.00 31.33 444 PHE A C 1
ATOM 3729 O O . PHE A 1 444 ? 29.601 -21.562 -44.174 1.00 31.33 444 PHE A O 1
#